Protein 8U00 (pdb70)

Foldseek 3Di:
DDPPDDDPQLQAADAKADDFFQWIWQFTSWFTWIWGDDPQAIEIEFQAQAQVSLVSSLVNCVVVPDDLLRHAEYEYQDCHRGGNRNVVNSCVVHVHAYEFDVVHRYHDDAQDWDDGHVWTKGWHQQDACHRGGTKMKGWGAGPNRIFIEIEHRQLDCVPPDDPPPPPCVCRVVSNVVSLVVQVVDQGQFYDYGTCVLQVVVVLVVVVVVPDRSSRTDRCSSVVSSVVSVVVVVVVNVVSVVD/DDPPDDDPQLQAADAKADDFFQWIWQATSWFTWIWGDAPQAIEIEFQAQAQVSLVSSLVNCVVVPDDLLRHAEYEYQDCHRGGNRNVVNSCVVHVHAYEFDVVHRHHDDAQDWDDGHVWTKGWHQQDACHNGGIKMKGWHAGPNRIFIEIEGEQLDCVPPDDPPDPPPPCRVVSNVVSLVVQLPDQGQFYDYGTCVLQVVVVLVVVVVVPDSRSRTDRCSSVVSSVVSVVVVVVVNVVSVVD

Radius of gyration: 26.44 Å; Cα contacts (8 Å, |Δi|>4): 1083; chains: 2; bounding box: 45×45×92 Å

B-factor: mean 53.5, std 12.74, range [30.59, 124.19]

Sequence (484 aa):
SNNADDMPANWTKPTKPYRVVGNIYYVGTEGISSWLITSSEGHVVLDGGPNAETTGKLLVEHNITALGFQLADVKILINTHAHYDHAGGLAQLKADTGAKLWISRKSDRSFGDQTKLKLGEIAMVAHLTPGHTIGCTSWTTAVVEKGRPLTVTTFPCCSLSVAGNVLVGNKTHRTIVADYRASFAKLRAIPTDVMLPAHEEQGNNLLAKRQKQLRGDPNAFVDPTELARFVDASEAAFNKELARQQAASNNADDMPANWTKPTKPYRVVGNIYYVGTEGISSWLITSSEGHVVLDGGPNAETTGKLLVEHNITTALGFQLADVKILINTHAHYDHAGGLAQLKADTGAKLWISRKSDRSFGDQTKLKLGEIAMVAHLTPGHTIGCTSWTTAVVEKGRPLTVTTFPCCSLSVAGNVLVGNKTHRTIVADYRASFAKLRAIPTDVMLPAHEEQGNNLLAKRQKQLRGDPNAFVDPTELARFVDASEAAFNKELARQQAA

Solvent-accessible surface area: 21512 Å² total; per-residue (Å²): 166,115,82,86,120,81,69,89,45,36,48,107,86,33,148,10,14,99,7,5,15,43,0,32,6,0,2,3,42,0,1,0,1,3,0,2,14,16,94,79,4,11,0,0,0,0,0,3,5,51,51,128,1,0,85,45,2,6,111,21,0,61,77,46,63,49,115,37,74,54,0,95,16,0,0,8,3,7,68,82,81,17,0,22,26,0,6,77,43,0,61,82,60,18,54,4,115,14,20,45,11,231,228,62,72,118,57,18,36,69,103,26,107,0,77,27,4,71,4,35,0,29,0,23,41,3,33,1,22,26,125,22,1,3,0,0,16,19,40,10,73,14,128,40,64,28,7,12,1,1,0,0,2,7,12,29,34,72,81,23,76,7,74,69,28,163,121,22,180,77,5,44,64,32,2,90,55,1,2,56,65,0,101,80,28,92,7,32,0,0,1,0,1,20,24,109,50,0,93,4,65,46,25,36,88,93,43,111,174,58,58,78,63,16,6,41,41,85,79,13,4,48,123,18,0,75,62,14,38,63,55,0,64,164,37,19,58,139,30,114,95,108,165,116,80,89,123,80,70,90,42,36,48,117,88,33,145,10,13,100,4,4,18,31,0,33,5,0,2,3,41,0,1,0,0,3,0,2,12,9,87,74,5,10,0,0,0,1,0,2,5,50,52,125,0,0,79,47,2,2,109,21,0,69,78,48,62,45,114,40,76,54,1,92,15,0,0,8,4,7,66,84,86,16,0,22,26,0,6,77,48,0,56,83,55,20,57,4,112,12,30,44,10,240,213,46,69,113,61,11,38,70,102,24,141,0,86,29,6,57,4,32,1,40,0,21,40,2,33,0,21,25,125,23,1,3,0,0,16,18,37,12,68,14,130,38,101,28,2,13,1,1,0,0,2,7,12,28,33,73,80,24,76,8,74,67,30,199,126,25,186,69,4,42,65,34,2,89,56,1,1,56,64,0,101,81,29,92,8,29,0,1,1,0,1,21,21,110,49,1,95,3,64,48,24,37,82,101,43,114,170,58,60,83,45,15,4,24,42,80,82,14,4,49,126,20,0,74,61,14,38,63,55,0,64,161,35,18,58,138,32,114,92,111

Structure (mmCIF, N/CA/C/O backbone):
data_8U00
#
_entry.id   8U00
#
_cell.length_a   85.341
_cell.length_b   85.341
_cell.length_c   78.844
_cell.angle_alpha   90.000
_cell.angle_beta   90.000
_cell.angle_gamma   90.000
#
_symmetry.space_group_name_H-M   'P 42'
#
loop_
_entity.id
_entity.type
_entity.pdbx_description
1 polymer 'Metallo-beta-lactamase superfamily protein'
2 non-polymer 1,2-ETHANEDIOL
3 non-polymer 'ZINC ION'
4 non-polymer 'MAGNESIUM ION'
5 non-polymer 'CHLORIDE ION'
6 non-polymer GLYCEROL
7 non-polymer 'NICKEL (II) ION'
8 water water
#
loop_
_atom_site.group_PDB
_atom_site.id
_atom_site.type_symbol
_atom_site.label_atom_id
_atom_site.label_alt_id
_atom_site.label_comp_id
_atom_site.label_asym_id
_atom_site.label_entity_id
_atom_site.label_seq_id
_atom_site.pdbx_PDB_ins_code
_atom_site.Cartn_x
_atom_site.Cartn_y
_atom_site.Cartn_z
_atom_site.occupancy
_atom_site.B_iso_or_equiv
_atom_site.auth_seq_id
_atom_site.auth_comp_id
_atom_site.auth_asym_id
_atom_site.auth_atom_id
_atom_site.pdbx_PDB_model_num
ATOM 1 N N . SER A 1 1 ? 26.07566 -17.11079 -28.63426 1.000 48.17743 19 SER A N 1
ATOM 2 C CA . SER A 1 1 ? 26.36255 -17.56904 -27.26444 1.000 45.64605 19 SER A CA 1
ATOM 3 C C . SER A 1 1 ? 25.52812 -16.76894 -26.27523 1.000 48.78995 19 SER A C 1
ATOM 4 O O . SER A 1 1 ? 24.72575 -15.93187 -26.66619 1.000 43.99330 19 SER A O 1
ATOM 7 N N A ASN A 1 2 ? 25.72008 -17.01801 -24.98439 0.551 46.85662 20 ASN A N 1
ATOM 8 N N B ASN A 1 2 ? 25.70564 -17.02491 -24.97899 0.449 46.84161 20 ASN A N 1
ATOM 9 C CA A ASN A 1 2 ? 24.81901 -16.43471 -24.00147 0.551 48.31260 20 ASN A CA 1
ATOM 10 C CA B ASN A 1 2 ? 24.83175 -16.43801 -23.96239 0.449 48.38097 20 ASN A CA 1
ATOM 11 C C A ASN A 1 2 ? 24.74568 -14.91945 -24.15005 0.551 47.64023 20 ASN A C 1
ATOM 12 C C B ASN A 1 2 ? 24.74687 -14.91950 -24.10184 0.449 47.67533 20 ASN A C 1
ATOM 13 O O A ASN A 1 2 ? 25.76899 -14.23476 -24.21377 0.551 48.08085 20 ASN A O 1
ATOM 14 O O B ASN A 1 2 ? 25.76756 -14.22764 -24.11221 0.449 48.09413 20 ASN A O 1
ATOM 23 N N . ALA A 1 3 ? 23.51857 -14.40271 -24.23050 1.000 44.27788 21 ALA A N 1
ATOM 24 C CA . ALA A 1 3 ? 23.31331 -12.97268 -24.44180 1.000 47.50455 21 ALA A CA 1
ATOM 25 C C . ALA A 1 3 ? 23.36384 -12.17362 -23.14484 1.000 53.65292 21 ALA A C 1
ATOM 26 O O . ALA A 1 3 ? 23.46869 -10.94212 -23.19440 1.000 57.60597 21 ALA A O 1
ATOM 28 N N . ASP A 1 4 ? 23.25740 -12.84855 -22.00584 1.000 46.04457 22 ASP A N 1
ATOM 29 C CA . ASP A 1 4 ? 23.29372 -12.21118 -20.67987 1.000 61.66037 22 ASP A CA 1
ATOM 30 C C . ASP A 1 4 ? 22.39887 -10.96583 -20.59564 1.000 64.20150 22 ASP A C 1
ATOM 31 O O . ASP A 1 4 ? 22.78092 -9.93525 -20.03055 1.000 67.28320 22 ASP A O 1
ATOM 36 N N . ASP A 1 5 ? 21.19240 -11.05832 -21.16746 1.000 56.96497 23 ASP A N 1
ATOM 37 C CA . ASP A 1 5 ? 20.12002 -10.15880 -20.76410 1.000 49.49541 23 ASP A CA 1
ATOM 38 C C . ASP A 1 5 ? 19.83127 -10.37348 -19.27957 1.000 47.27448 23 ASP A C 1
ATOM 39 O O . ASP A 1 5 ? 19.93157 -11.49089 -18.76213 1.000 42.89312 23 ASP A O 1
ATOM 44 N N . MET A 1 6 ? 19.43236 -9.30499 -18.60102 1.000 44.89907 24 MET A N 1
ATOM 45 C CA . MET A 1 6 ? 19.14324 -9.39564 -17.16774 1.000 44.72060 24 MET A CA 1
ATOM 46 C C . MET A 1 6 ? 17.64647 -9.39433 -16.93020 1.000 41.64114 24 MET A C 1
ATOM 47 O O . MET A 1 6 ? 16.96185 -8.48310 -17.41276 1.000 44.70307 24 MET A O 1
ATOM 52 N N . PRO A 1 7 ? 17.10133 -10.35995 -16.18737 1.000 41.63175 25 PRO A N 1
ATOM 53 C CA . PRO A 1 7 ? 15.70100 -10.25009 -15.76581 1.000 42.11859 25 PRO A CA 1
ATOM 54 C C . PRO A 1 7 ? 15.46352 -8.91409 -15.06691 1.000 44.07553 25 PRO A C 1
ATOM 55 O O . PRO A 1 7 ? 16.34073 -8.38486 -14.37863 1.000 40.62010 25 PRO A O 1
ATOM 59 N N . ALA A 1 8 ? 14.27264 -8.35573 -15.27241 1.000 44.77442 26 ALA A N 1
ATOM 60 C CA . ALA A 1 8 ? 14.02356 -6.98272 -14.85449 1.000 48.59572 26 ALA A CA 1
ATOM 61 C C . ALA A 1 8 ? 14.19983 -6.82033 -13.35045 1.000 47.63499 26 ALA A C 1
ATOM 62 O O . ALA A 1 8 ? 14.73964 -5.80690 -12.88816 1.000 47.21475 26 ALA A O 1
ATOM 64 N N . ASN A 1 9 ? 13.78138 -7.81860 -12.56840 1.000 44.95238 27 ASN A N 1
ATOM 65 C CA . ASN A 1 9 ? 13.79618 -7.63404 -11.11642 1.000 45.46505 27 ASN A CA 1
ATOM 66 C C . ASN A 1 9 ? 15.19454 -7.69868 -10.50515 1.000 41.00836 27 ASN A C 1
ATOM 67 O O . ASN A 1 9 ? 15.33558 -7.36796 -9.32818 1.000 40.85117 27 ASN A O 1
ATOM 72 N N . TRP A 1 10 ? 16.22409 -8.09071 -11.26719 1.000 42.35102 28 TRP A N 1
ATOM 73 C CA . TRP A 1 10 ? 17.58761 -8.08468 -10.73860 1.000 40.80408 28 TRP A CA 1
ATOM 74 C C . TRP A 1 10 ? 18.05777 -6.68384 -10.37779 1.000 39.83901 28 TRP A C 1
ATOM 75 O O . TRP A 1 10 ? 18.94930 -6.53104 -9.54027 1.000 41.28795 28 TRP A O 1
ATOM 86 N N . THR A 1 11 ? 17.53745 -5.65447 -11.05005 1.000 42.46022 29 THR A N 1
ATOM 87 C CA . THR A 1 11 ? 17.93932 -4.28563 -10.75952 1.000 43.89770 29 THR A CA 1
ATOM 88 C C . THR A 1 11 ? 16.79220 -3.44478 -10.21528 1.000 46.31085 29 THR A C 1
ATOM 89 O O . THR A 1 11 ? 16.93707 -2.22562 -10.11150 1.000 50.51856 29 THR A O 1
ATOM 93 N N . LYS A 1 12 ? 15.65484 -4.05768 -9.88217 1.000 43.65979 30 LYS A N 1
ATOM 94 C CA . LYS A 1 12 ? 14.51322 -3.31671 -9.36094 1.000 45.30117 30 LYS A CA 1
ATOM 95 C C . LYS A 1 12 ? 14.68951 -3.10377 -7.86154 1.000 46.34589 30 LYS A C 1
ATOM 96 O O . LYS A 1 12 ? 14.94951 -4.07138 -7.13731 1.000 44.73842 30 LYS A O 1
ATOM 102 N N . PRO A 1 13 ? 14.58179 -1.86330 -7.36836 1.000 44.54172 31 PRO A N 1
ATOM 103 C CA . PRO A 1 13 ? 14.74285 -1.62173 -5.93171 1.000 48.56079 31 PRO A CA 1
ATOM 104 C C . PRO A 1 13 ? 13.63844 -2.27859 -5.11112 1.000 46.60443 31 PRO A C 1
ATOM 105 O O . PRO A 1 13 ? 12.49228 -2.41077 -5.55149 1.000 46.90569 31 PRO A O 1
ATOM 109 N N . THR A 1 14 ? 14.00191 -2.70230 -3.90454 1.000 44.01556 32 THR A N 1
ATOM 110 C CA . THR A 1 14 ? 13.02535 -3.16812 -2.93377 1.000 43.77135 32 THR A CA 1
ATOM 111 C C . THR A 1 14 ? 13.42588 -2.63931 -1.56088 1.000 44.89095 32 THR A C 1
ATOM 112 O O . THR A 1 14 ? 14.59791 -2.35078 -1.30889 1.000 43.94280 32 THR A O 1
ATOM 116 N N . LYS A 1 15 ? 12.44976 -2.50999 -0.67660 1.000 45.03104 33 LYS A N 1
ATOM 117 C CA . LYS A 1 15 ? 12.71890 -1.90919 0.62826 1.000 44.84784 33 LYS A CA 1
ATOM 118 C C . LYS A 1 15 ? 13.56846 -2.85722 1.47513 1.000 46.95697 33 LYS A C 1
ATOM 119 O O . LYS A 1 15 ? 13.27619 -4.05778 1.53342 1.000 44.67871 33 LYS A O 1
ATOM 125 N N . PRO A 1 16 ? 14.61870 -2.37235 2.13376 1.000 46.03345 34 PRO A N 1
ATOM 126 C CA . PRO A 1 16 ? 15.41926 -3.24568 2.99923 1.000 46.01916 34 PRO A CA 1
ATOM 127 C C . PRO A 1 16 ? 14.71095 -3.53280 4.32065 1.000 45.20026 34 PRO A C 1
ATOM 128 O O . PRO A 1 16 ? 13.79944 -2.81313 4.74017 1.000 45.11041 34 PRO A O 1
ATOM 132 N N . TYR A 1 17 ? 15.13874 -4.61307 4.98190 1.000 45.28424 35 TYR A N 1
ATOM 133 C CA . TYR A 1 17 ? 14.48009 -5.00469 6.23488 1.000 46.73218 35 TYR A CA 1
ATOM 134 C C . TYR A 1 17 ? 15.36452 -5.94268 7.04818 1.000 46.25032 35 TYR A C 1
ATOM 135 O O . TYR A 1 17 ? 16.24343 -6.62104 6.51213 1.000 46.52341 35 TYR A O 1
ATOM 144 N N . ARG A 1 18 ? 15.08801 -6.00717 8.35899 1.000 46.08695 36 ARG A N 1
ATOM 145 C CA . ARG A 1 18 ? 15.75700 -6.98549 9.20670 1.000 44.34296 36 ARG A CA 1
ATOM 146 C C . ARG A 1 18 ? 15.14450 -8.36567 9.00096 1.000 49.71736 36 ARG A C 1
ATOM 147 O O . ARG A 1 18 ? 13.92063 -8.52590 9.06039 1.000 50.87859 36 ARG A O 1
ATOM 155 N N . VAL A 1 19 ? 15.99893 -9.36537 8.76662 1.000 47.80843 37 VAL A N 1
ATOM 156 C CA . VAL A 1 19 ? 15.55607 -10.74278 8.55807 1.000 47.73707 37 VAL A CA 1
ATOM 157 C C . VAL A 1 19 ? 15.43436 -11.44950 9.90469 1.000 52.55994 37 VAL A C 1
ATOM 158 O O . VAL A 1 19 ? 14.32808 -11.64849 10.41759 1.000 54.04878 37 VAL A O 1
ATOM 162 N N . VAL A 1 20 ? 16.57359 -11.82193 10.48536 1.000 50.12725 38 VAL A N 1
ATOM 163 C CA . VAL A 1 20 ? 16.63075 -12.48917 11.77973 1.000 57.10653 38 VAL A CA 1
ATOM 164 C C . VAL A 1 20 ? 17.92186 -12.04684 12.45098 1.000 52.65145 38 VAL A C 1
ATOM 165 O O . VAL A 1 20 ? 18.91437 -11.74886 11.77940 1.000 51.99186 38 VAL A O 1
ATOM 169 N N . GLY A 1 21 ? 17.89707 -11.96566 13.78016 1.000 59.37384 39 GLY A N 1
ATOM 170 C CA . GLY A 1 21 ? 19.08832 -11.55185 14.50764 1.000 55.77724 39 GLY A CA 1
ATOM 171 C C . GLY A 1 21 ? 19.64856 -10.23198 14.00732 1.000 54.75393 39 GLY A C 1
ATOM 172 O O . GLY A 1 21 ? 18.93404 -9.22982 13.88109 1.000 55.84892 39 GLY A O 1
ATOM 173 N N . ASN A 1 22 ? 20.94680 -10.22266 13.70179 1.000 51.07755 40 ASN A N 1
ATOM 174 C CA . ASN A 1 22 ? 21.62102 -9.04208 13.17174 1.000 48.41590 40 ASN A CA 1
ATOM 175 C C . ASN A 1 22 ? 21.82408 -9.12002 11.65616 1.000 49.48360 40 ASN A C 1
ATOM 176 O O . ASN A 1 22 ? 22.77746 -8.53899 11.13042 1.000 50.08649 40 ASN A O 1
ATOM 181 N N . ILE A 1 23 ? 20.94183 -9.81273 10.94515 1.000 47.38854 41 ILE A N 1
ATOM 182 C CA . ILE A 1 23 ? 21.05208 -9.99766 9.48944 1.000 43.18408 41 ILE A CA 1
ATOM 183 C C . ILE A 1 23 ? 19.93539 -9.22033 8.81062 1.000 43.78851 41 ILE A C 1
ATOM 184 O O . ILE A 1 23 ? 18.75752 -9.37594 9.16108 1.000 47.81713 41 ILE A O 1
ATOM 189 N N . TYR A 1 24 ? 20.30541 -8.38555 7.83748 1.000 42.75455 42 TYR A N 1
ATOM 190 C CA . TYR A 1 24 ? 19.38182 -7.50341 7.14422 1.000 41.00751 42 TYR A CA 1
ATOM 191 C C . TYR A 1 24 ? 19.47916 -7.74657 5.64997 1.000 41.57700 42 TYR A C 1
ATOM 192 O O . TYR A 1 24 ? 20.57337 -7.96157 5.12291 1.000 40.96010 42 TYR A O 1
ATOM 201 N N . TYR A 1 25 ? 18.33664 -7.67598 4.97665 1.000 39.62664 43 TYR A N 1
ATOM 202 C CA . TYR A 1 25 ? 18.28950 -7.78316 3.52583 1.000 39.06071 43 TYR A CA 1
ATOM 203 C C . TYR A 1 25 ? 18.42151 -6.39192 2.91511 1.000 41.94024 43 TYR A C 1
ATOM 204 O O . TYR A 1 25 ? 17.63742 -5.49270 3.23361 1.000 40.61549 43 TYR A O 1
ATOM 213 N N . VAL A 1 26 ? 19.39950 -6.22341 2.02370 1.000 38.50004 44 VAL A N 1
ATOM 214 C CA . VAL A 1 26 ? 19.68983 -4.91277 1.45483 1.000 38.02917 44 VAL A CA 1
ATOM 215 C C . VAL A 1 26 ? 19.89378 -5.02163 -0.05227 1.000 34.91044 44 VAL A C 1
ATOM 216 O O . VAL A 1 26 ? 20.48944 -4.13038 -0.67105 1.000 39.81554 44 VAL A O 1
ATOM 220 N N . GLY A 1 27 ? 19.39480 -6.09560 -0.65689 1.000 36.52631 45 GLY A N 1
ATOM 221 C CA . GLY A 1 27 ? 19.53791 -6.31217 -2.08939 1.000 36.47563 45 GLY A CA 1
ATOM 222 C C . GLY A 1 27 ? 18.38523 -5.74153 -2.89603 1.000 36.17663 45 GLY A C 1
ATOM 223 O O . GLY A 1 27 ? 17.62530 -4.88304 -2.43829 1.000 38.71708 45 GLY A O 1
ATOM 224 N N . THR A 1 28 ? 18.26692 -6.22261 -4.13207 1.000 37.55452 46 THR A N 1
ATOM 225 C CA . THR A 1 28 ? 17.20285 -5.79620 -5.02932 1.000 40.34011 46 THR A CA 1
ATOM 226 C C . THR A 1 28 ? 16.01785 -6.75442 -4.91031 1.000 39.33047 46 THR A C 1
ATOM 227 O O . THR A 1 28 ? 16.03852 -7.69918 -4.11664 1.000 41.16716 46 THR A O 1
ATOM 231 N N . GLU A 1 29 ? 14.96244 -6.51208 -5.69826 1.000 41.21686 47 GLU A N 1
ATOM 232 C CA . GLU A 1 29 ? 13.84808 -7.45836 -5.72521 1.000 43.21341 47 GLU A CA 1
ATOM 233 C C . GLU A 1 29 ? 14.33863 -8.86555 -6.02298 1.000 41.35921 47 GLU A C 1
ATOM 234 O O . GLU A 1 29 ? 13.90180 -9.83176 -5.38819 1.000 42.84857 47 GLU A O 1
ATOM 240 N N . GLY A 1 30 ? 15.26069 -9.00232 -6.98341 1.000 43.11504 48 GLY A N 1
ATOM 241 C CA . GLY A 1 30 ? 15.67959 -10.32121 -7.40887 1.000 38.59101 48 GLY A CA 1
ATOM 242 C C . GLY A 1 30 ? 17.04214 -10.83468 -6.97889 1.000 35.98501 48 GLY A C 1
ATOM 243 O O . GLY A 1 30 ? 17.23655 -12.04735 -6.97593 1.000 38.61571 48 GLY A O 1
ATOM 244 N N . ILE A 1 31 ? 18.00206 -9.96669 -6.66279 1.000 36.56517 49 ILE A N 1
ATOM 245 C CA . ILE A 1 31 ? 19.36489 -10.38297 -6.33897 1.000 32.60306 49 ILE A CA 1
ATOM 246 C C . ILE A 1 31 ? 19.64896 -10.02369 -4.87911 1.000 31.83108 49 ILE A C 1
ATOM 247 O O . ILE A 1 31 ? 19.52139 -8.86229 -4.48714 1.000 35.56856 49 ILE A O 1
ATOM 252 N N . SER A 1 32 ? 20.08982 -11.00252 -4.10123 1.000 30.59281 50 SER A N 1
ATOM 253 C CA . SER A 1 32 ? 20.24309 -10.76681 -2.67317 1.000 34.29533 50 SER A CA 1
ATOM 254 C C . SER A 1 32 ? 21.51876 -9.98675 -2.36762 1.000 37.14649 50 SER A C 1
ATOM 255 O O . SER A 1 32 ? 22.53909 -10.09869 -3.05497 1.000 31.35705 50 SER A O 1
ATOM 258 N N . SER A 1 33 ? 21.44705 -9.18317 -1.31215 1.000 33.95926 51 SER A N 1
ATOM 259 C CA . SER A 1 33 ? 22.63401 -8.68104 -0.65052 1.000 34.63268 51 SER A CA 1
ATOM 260 C C . SER A 1 33 ? 22.29252 -8.63953 0.82924 1.000 35.54689 51 SER A C 1
ATOM 261 O O . SER A 1 33 ? 21.14320 -8.38536 1.18253 1.000 35.16412 51 SER A O 1
ATOM 264 N N . TRP A 1 34 ? 23.25779 -8.94418 1.68142 1.000 39.22851 52 TRP A N 1
ATOM 265 C CA . TRP A 1 34 ? 22.98742 -9.09715 3.10846 1.000 37.51167 52 TRP A CA 1
ATOM 266 C C . TRP A 1 34 ? 23.92184 -8.21580 3.90229 1.000 42.95956 52 TRP A C 1
ATOM 267 O O . TRP A 1 34 ? 25.12227 -8.17166 3.62797 1.000 44.35426 52 TRP A O 1
ATOM 278 N N . LEU A 1 35 ? 23.37204 -7.54386 4.91342 1.000 42.86234 53 LEU A N 1
ATOM 279 C CA . LEU A 1 35 ? 24.15581 -6.76890 5.85361 1.000 44.16293 53 LEU A CA 1
ATOM 280 C C . LEU A 1 35 ? 24.11641 -7.49290 7.19158 1.000 45.13050 53 LEU A C 1
ATOM 281 O O . LEU A 1 35 ? 23.03184 -7.81212 7.69433 1.000 45.40150 53 LEU A O 1
ATOM 286 N N . ILE A 1 36 ? 25.29158 -7.78496 7.73981 1.000 44.73889 54 ILE A N 1
ATOM 287 C CA . ILE A 1 36 ? 25.42930 -8.44409 9.04021 1.000 48.79989 54 ILE A CA 1
ATOM 288 C C . ILE A 1 36 ? 26.17879 -7.48174 9.94935 1.000 48.85225 54 ILE A C 1
ATOM 289 O O . ILE A 1 36 ? 27.32204 -7.12056 9.65435 1.000 52.40136 54 ILE A O 1
ATOM 294 N N . THR A 1 37 ? 25.54500 -7.06912 11.04978 1.000 52.39810 55 THR A N 1
ATOM 295 C CA . THR A 1 37 ? 26.00999 -5.93449 11.83741 1.000 53.00434 55 THR A CA 1
ATOM 296 C C . THR A 1 37 ? 26.61727 -6.36654 13.16669 1.000 54.81005 55 THR A C 1
ATOM 297 O O . THR A 1 37 ? 26.28270 -7.42495 13.70686 1.000 58.62572 55 THR A O 1
ATOM 301 N N . SER A 1 38 ? 27.52249 -5.53045 13.67854 1.000 57.55751 56 SER A N 1
ATOM 302 C CA . SER A 1 38 ? 28.09198 -5.66693 15.01847 1.000 55.94641 56 SER A CA 1
ATOM 303 C C . SER A 1 38 ? 28.53814 -4.29466 15.48751 1.000 63.11074 56 SER A C 1
ATOM 304 O O . SER A 1 38 ? 28.68280 -3.36597 14.68483 1.000 56.68878 56 SER A O 1
ATOM 307 N N . SER A 1 39 ? 28.77238 -4.18054 16.80861 1.000 58.37648 57 SER A N 1
ATOM 308 C CA . SER A 1 39 ? 29.27049 -2.94550 17.39395 1.000 60.45721 57 SER A CA 1
ATOM 309 C C . SER A 1 39 ? 30.67793 -2.59392 16.93151 1.000 64.05403 57 SER A C 1
ATOM 310 O O . SER A 1 39 ? 31.13916 -1.48592 17.21348 1.000 68.24171 57 SER A O 1
ATOM 313 N N . GLU A 1 40 ? 31.36814 -3.49110 16.23074 1.000 62.08488 58 GLU A N 1
ATOM 314 C CA . GLU A 1 40 ? 32.69885 -3.21081 15.70332 1.000 64.03576 58 GLU A CA 1
ATOM 315 C C . GLU A 1 40 ? 32.72536 -3.08756 14.18536 1.000 64.36135 58 GLU A C 1
ATOM 316 O O . GLU A 1 40 ? 33.80459 -2.96530 13.59470 1.000 66.82701 58 GLU A O 1
ATOM 322 N N . GLY A 1 41 ? 31.56957 -3.09784 13.53892 1.000 60.29218 59 GLY A N 1
ATOM 323 C CA . GLY A 1 41 ? 31.50389 -3.01256 12.09630 1.000 58.36549 59 GLY A CA 1
ATOM 324 C C . GLY A 1 41 ? 30.66815 -4.12934 11.50992 1.000 56.72898 59 GLY A C 1
ATOM 325 O O . GLY A 1 41 ? 30.25261 -5.06718 12.19038 1.000 52.98913 59 GLY A O 1
ATOM 326 N N . HIS A 1 42 ? 30.43526 -4.00975 10.20477 1.000 52.23631 60 HIS A N 1
ATOM 327 C CA . HIS A 1 42 ? 29.46938 -4.85095 9.52283 1.000 52.02586 60 HIS A CA 1
ATOM 328 C C . HIS A 1 42 ? 30.12770 -5.60475 8.36798 1.000 52.08515 60 HIS A C 1
ATOM 329 O O . HIS A 1 42 ? 31.15974 -5.19085 7.83331 1.000 48.90689 60 HIS A O 1
ATOM 336 N N . VAL A 1 43 ? 29.51697 -6.73083 8.00344 1.000 48.57369 61 VAL A N 1
ATOM 337 C CA . VAL A 1 43 ? 29.87183 -7.49806 6.81001 1.000 42.65138 61 VAL A CA 1
ATOM 338 C C . VAL A 1 43 ? 28.76305 -7.29864 5.78967 1.000 43.61229 61 VAL A C 1
ATOM 339 O O . VAL A 1 43 ? 27.58062 -7.25848 6.14494 1.000 42.82946 61 VAL A O 1
ATOM 343 N N . VAL A 1 44 ? 29.13673 -7.17140 4.52198 1.000 43.53866 62 VAL A N 1
ATOM 344 C CA . VAL A 1 44 ? 28.17445 -7.18942 3.43018 1.000 41.48662 62 VAL A CA 1
ATOM 345 C C . VAL A 1 44 ? 28.52371 -8.35928 2.52581 1.000 43.22030 62 VAL A C 1
ATOM 346 O O . VAL A 1 44 ? 29.69051 -8.53502 2.15299 1.000 40.83652 62 VAL A O 1
ATOM 350 N N . LEU A 1 45 ? 27.51857 -9.17267 2.20862 1.000 37.51965 63 LEU A N 1
ATOM 351 C CA . LEU A 1 45 ? 27.66814 -10.34577 1.36152 1.000 42.02473 63 LEU A CA 1
ATOM 352 C C . LEU A 1 45 ? 26.95263 -10.05948 0.04889 1.000 38.71661 63 LEU A C 1
ATOM 353 O O . LEU A 1 45 ? 25.73949 -9.82249 0.05144 1.000 39.64646 63 LEU A O 1
ATOM 358 N N . ASP A 1 46 ? 27.71427 -10.04471 -1.05668 1.000 41.09536 64 ASP A N 1
ATOM 359 C CA . ASP A 1 46 ? 27.21798 -9.81161 -2.41932 1.000 39.78296 64 ASP A CA 1
ATOM 360 C C . ASP A 1 46 ? 26.80540 -8.36603 -2.70067 1.000 39.32664 64 ASP A C 1
ATOM 361 O O . ASP A 1 46 ? 26.47243 -7.61028 -1.78907 1.000 38.95595 64 ASP A O 1
ATOM 366 N N . GLY A 1 47 ? 26.83601 -7.95533 -3.97338 1.000 34.66450 65 GLY A N 1
ATOM 367 C CA . GLY A 1 47 ? 26.59540 -6.55226 -4.29268 1.000 35.54035 65 GLY A CA 1
ATOM 368 C C . GLY A 1 47 ? 25.72026 -6.29631 -5.50886 1.000 43.19644 65 GLY A C 1
ATOM 369 O O . GLY A 1 47 ? 25.59396 -5.15197 -5.96421 1.000 42.69325 65 GLY A O 1
ATOM 370 N N . GLY A 1 48 ? 25.09486 -7.33983 -6.03947 1.000 39.05571 66 GLY A N 1
ATOM 371 C CA . GLY A 1 48 ? 24.16447 -7.16930 -7.13267 1.000 39.55782 66 GLY A CA 1
ATOM 372 C C . GLY A 1 48 ? 24.91303 -7.05886 -8.43589 1.000 38.74005 66 GLY A C 1
ATOM 373 O O . GLY A 1 48 ? 26.13970 -7.14539 -8.47042 1.000 36.87508 66 GLY A O 1
ATOM 374 N N . PRO A 1 49 ? 24.18579 -6.86378 -9.53723 1.000 36.44214 67 PRO A N 1
ATOM 375 C CA . PRO A 1 49 ? 24.78359 -7.08874 -10.86511 1.000 40.51401 67 PRO A CA 1
ATOM 376 C C . PRO A 1 49 ? 25.68015 -5.97542 -11.40762 1.000 42.02813 67 PRO A C 1
ATOM 377 O O . PRO A 1 49 ? 26.42487 -6.24922 -12.35327 1.000 37.01891 67 PRO A O 1
ATOM 381 N N . ASN A 1 50 ? 25.68210 -4.75932 -10.86388 1.000 39.12392 68 ASN A N 1
ATOM 382 C CA . ASN A 1 50 ? 26.53209 -3.71988 -11.44361 1.000 39.43449 68 ASN A CA 1
ATOM 383 C C . ASN A 1 50 ? 26.79873 -2.62870 -10.40295 1.000 43.80233 68 ASN A C 1
ATOM 384 O O . ASN A 1 50 ? 26.35101 -2.70688 -9.25277 1.000 38.13146 68 ASN A O 1
ATOM 389 N N . ALA A 1 51 ? 27.55301 -1.60903 -10.82623 1.000 40.95485 69 ALA A N 1
ATOM 390 C CA . ALA A 1 51 ? 27.91914 -0.51482 -9.92889 1.000 46.87248 69 ALA A CA 1
ATOM 391 C C . ALA A 1 51 ? 26.68545 0.21114 -9.41246 1.000 45.40511 69 ALA A C 1
ATOM 392 O O . ALA A 1 51 ? 26.65417 0.66754 -8.25727 1.000 45.09804 69 ALA A O 1
ATOM 394 N N . GLU A 1 52 ? 25.66321 0.34083 -10.26304 1.000 43.46034 70 GLU A N 1
ATOM 395 C CA . GLU A 1 52 ? 24.44943 1.03838 -9.86497 1.000 43.57530 70 GLU A CA 1
ATOM 396 C C . GLU A 1 52 ? 23.74286 0.30835 -8.73607 1.000 44.43689 70 GLU A C 1
ATOM 397 O O . GLU A 1 52 ? 23.26857 0.94338 -7.78750 1.000 44.42675 70 GLU A O 1
ATOM 403 N N A THR A 1 53 ? 23.66133 -1.02663 -8.79938 0.727 42.47869 71 THR A N 1
ATOM 404 N N B THR A 1 53 ? 23.66681 -1.02136 -8.82064 0.273 42.50252 71 THR A N 1
ATOM 405 C CA A THR A 1 53 ? 23.03519 -1.73869 -7.68670 0.727 43.49465 71 THR A CA 1
ATOM 406 C CA B THR A 1 53 ? 23.07346 -1.80123 -7.74197 0.273 43.42456 71 THR A CA 1
ATOM 407 C C A THR A 1 53 ? 23.94116 -1.77102 -6.45896 0.727 43.90088 71 THR A C 1
ATOM 408 C C B THR A 1 53 ? 23.93735 -1.76382 -6.48472 0.273 43.88326 71 THR A C 1
ATOM 409 O O A THR A 1 53 ? 23.44537 -1.86483 -5.32938 0.727 43.25716 71 THR A O 1
ATOM 410 O O B THR A 1 53 ? 23.40789 -1.78703 -5.36669 0.273 43.23421 71 THR A O 1
ATOM 417 N N . GLY A 1 54 ? 25.26042 -1.69813 -6.64522 1.000 40.93003 72 GLY A N 1
ATOM 418 C CA . GLY A 1 54 ? 26.12903 -1.52767 -5.49210 1.000 42.06092 72 GLY A CA 1
ATOM 419 C C . GLY A 1 54 ? 25.82735 -0.23955 -4.75100 1.000 44.59316 72 GLY A C 1
ATOM 420 O O . GLY A 1 54 ? 25.83456 -0.20394 -3.51311 1.000 46.83999 72 GLY A O 1
ATOM 421 N N . LYS A 1 55 ? 25.52767 0.82735 -5.49854 1.000 41.36372 73 LYS A N 1
ATOM 422 C CA . LYS A 1 55 ? 25.06584 2.07338 -4.89221 1.000 47.74702 73 LYS A CA 1
ATOM 423 C C . LYS A 1 55 ? 23.71783 1.89258 -4.20663 1.000 46.93863 73 LYS A C 1
ATOM 424 O O . LYS A 1 55 ? 23.46503 2.49126 -3.15048 1.000 45.35239 73 LYS A O 1
ATOM 430 N N A LEU A 1 56 ? 22.82446 1.09462 -4.80741 0.556 43.96897 74 LEU A N 1
ATOM 431 N N B LEU A 1 56 ? 22.83802 1.08221 -4.79406 0.444 43.98417 74 LEU A N 1
ATOM 432 C CA A LEU A 1 56 ? 21.54203 0.80196 -4.16972 0.556 45.07120 74 LEU A CA 1
ATOM 433 C CA B LEU A 1 56 ? 21.55036 0.80948 -4.16719 0.444 45.04836 74 LEU A CA 1
ATOM 434 C C A LEU A 1 56 ? 21.73970 0.07444 -2.84485 0.556 44.15165 74 LEU A C 1
ATOM 435 C C B LEU A 1 56 ? 21.72203 0.05401 -2.85354 0.444 44.16446 74 LEU A C 1
ATOM 436 O O A LEU A 1 56 ? 21.03785 0.35301 -1.86555 0.556 44.09921 74 LEU A O 1
ATOM 437 O O B LEU A 1 56 ? 20.99390 0.30618 -1.88642 0.444 44.09264 74 LEU A O 1
ATOM 446 N N . VAL A 1 57 ? 22.67117 -0.88181 -2.80410 1.000 41.73973 75 VAL A N 1
ATOM 447 C CA . VAL A 1 57 ? 22.98294 -1.56989 -1.55198 1.000 43.15374 75 VAL A CA 1
ATOM 448 C C . VAL A 1 57 ? 23.45728 -0.56934 -0.50697 1.000 46.76415 75 VAL A C 1
ATOM 449 O O . VAL A 1 57 ? 23.05746 -0.63148 0.66191 1.000 42.92834 75 VAL A O 1
ATOM 453 N N . GLU A 1 58 ? 24.32843 0.35817 -0.91031 1.000 43.31134 76 GLU A N 1
ATOM 454 C CA . GLU A 1 58 ? 24.81335 1.37163 0.01725 1.000 48.35308 76 GLU A CA 1
ATOM 455 C C . GLU A 1 58 ? 23.65758 2.12518 0.63937 1.000 47.52612 76 GLU A C 1
ATOM 456 O O . GLU A 1 58 ? 23.60884 2.32266 1.85992 1.000 50.21565 76 GLU A O 1
ATOM 462 N N . HIS A 1 59 ? 22.70219 2.53380 -0.19028 1.000 43.58524 77 HIS A N 1
ATOM 463 C CA . HIS A 1 59 ? 21.60154 3.34820 0.29231 1.000 49.12099 77 HIS A CA 1
ATOM 464 C C . HIS A 1 59 ? 20.60450 2.53119 1.09978 1.000 48.88184 77 HIS A C 1
ATOM 465 O O . HIS A 1 59 ? 19.92863 3.07685 1.98067 1.000 47.44028 77 HIS A O 1
ATOM 472 N N . ASN A 1 60 ? 20.49524 1.22896 0.82823 1.000 44.96365 78 ASN A N 1
ATOM 473 C CA . ASN A 1 60 ? 19.68391 0.39260 1.70473 1.000 49.03916 78 ASN A CA 1
ATOM 474 C C . ASN A 1 60 ? 20.33706 0.23950 3.07418 1.000 47.53417 78 ASN A C 1
ATOM 475 O O . ASN A 1 60 ? 19.64947 0.26785 4.10358 1.000 45.49266 78 ASN A O 1
ATOM 480 N N . ILE A 1 61 ? 21.66309 0.08620 3.10866 1.000 46.03286 79 ILE A N 1
ATOM 481 C CA . ILE A 1 61 ? 22.37255 0.02819 4.39004 1.000 47.61478 79 ILE A CA 1
ATOM 482 C C . ILE A 1 61 ? 22.10194 1.28015 5.21379 1.000 48.73800 79 ILE A C 1
ATOM 483 O O . ILE A 1 61 ? 21.77749 1.20422 6.41152 1.000 48.12173 79 ILE A O 1
ATOM 488 N N . THR A 1 62 ? 22.23584 2.45718 4.59956 1.000 45.87641 80 THR A N 1
ATOM 489 C CA . THR A 1 62 ? 22.05283 3.67723 5.37103 1.000 51.02808 80 THR A CA 1
ATOM 490 C C . THR A 1 62 ? 20.58228 3.99885 5.62449 1.000 51.45554 80 THR A C 1
ATOM 491 O O . THR A 1 62 ? 20.27527 4.65201 6.62669 1.000 49.30422 80 THR A O 1
ATOM 495 N N . ALA A 1 63 ? 19.66232 3.51831 4.77945 1.000 47.18365 81 ALA A N 1
ATOM 496 C CA . ALA A 1 63 ? 18.24027 3.67392 5.08645 1.000 49.91509 81 ALA A CA 1
ATOM 497 C C . ALA A 1 63 ? 17.82729 2.88472 6.33440 1.000 48.27426 81 ALA A C 1
ATOM 498 O O . ALA A 1 63 ? 16.83927 3.23617 6.98767 1.000 48.85708 81 ALA A O 1
ATOM 500 N N . LEU A 1 64 ? 18.54203 1.81239 6.65968 1.000 46.27368 82 LEU A N 1
ATOM 501 C CA . LEU A 1 64 ? 18.25552 1.03196 7.85473 1.000 50.23768 82 LEU A CA 1
ATOM 502 C C . LEU A 1 64 ? 18.81819 1.67294 9.11186 1.000 52.05367 82 LEU A C 1
ATOM 503 O O . LEU A 1 64 ? 18.61739 1.13428 10.21129 1.000 53.73668 82 LEU A O 1
ATOM 508 N N . GLY A 1 65 ? 19.48486 2.81825 8.98387 1.000 51.30400 83 GLY A N 1
ATOM 509 C CA . GLY A 1 65 ? 20.05410 3.51563 10.11850 1.000 53.73416 83 GLY A CA 1
ATOM 510 C C . GLY A 1 65 ? 21.52793 3.27204 10.37044 1.000 54.31476 83 GLY A C 1
ATOM 511 O O . GLY A 1 65 ? 22.05091 3.77583 11.37295 1.000 53.43010 83 GLY A O 1
ATOM 512 N N . PHE A 1 66 ? 22.21530 2.52771 9.49800 1.000 55.84139 84 PHE A N 1
ATOM 513 C CA . PHE A 1 66 ? 23.62573 2.21676 9.69037 1.000 55.14337 84 PHE A CA 1
ATOM 514 C C . PHE A 1 66 ? 24.50558 3.14427 8.86067 1.000 59.09699 84 PHE A C 1
ATOM 515 O O . PHE A 1 66 ? 24.04833 3.81522 7.93007 1.000 57.13268 84 PHE A O 1
ATOM 523 N N . GLN A 1 67 ? 25.78251 3.19000 9.23143 1.000 60.05956 85 GLN A N 1
ATOM 524 C CA . GLN A 1 67 ? 26.76158 4.05302 8.58534 1.000 56.08056 85 GLN A CA 1
ATOM 525 C C . GLN A 1 67 ? 27.55148 3.24385 7.56848 1.000 56.29315 85 GLN A C 1
ATOM 526 O O . GLN A 1 67 ? 28.03602 2.15211 7.88063 1.000 56.43785 85 GLN A O 1
ATOM 532 N N . LEU A 1 68 ? 27.68241 3.78269 6.35602 1.000 57.05101 86 LEU A N 1
ATOM 533 C CA . LEU A 1 68 ? 28.44994 3.08915 5.32397 1.000 55.17888 86 LEU A CA 1
ATOM 534 C C . LEU A 1 68 ? 29.90833 2.93938 5.73420 1.000 56.90656 86 LEU A C 1
ATOM 535 O O . LEU A 1 68 ? 30.54100 1.92316 5.42512 1.000 55.92115 86 LEU A O 1
ATOM 540 N N . ALA A 1 69 ? 30.44580 3.92246 6.46217 1.000 57.05036 87 ALA A N 1
ATOM 541 C CA . ALA A 1 69 ? 31.84134 3.86659 6.87991 1.000 58.10006 87 ALA A CA 1
ATOM 542 C C . ALA A 1 69 ? 32.11754 2.70776 7.83124 1.000 60.34941 87 ALA A C 1
ATOM 543 O O . ALA A 1 69 ? 33.27703 2.30270 7.97468 1.000 65.77466 87 ALA A O 1
ATOM 545 N N . ASP A 1 70 ? 31.08157 2.14770 8.46009 1.000 60.13324 88 ASP A N 1
ATOM 546 C CA . ASP A 1 70 ? 31.23138 1.01863 9.37148 1.000 58.23448 88 ASP A CA 1
ATOM 547 C C . ASP A 1 70 ? 31.25091 -0.33298 8.67071 1.000 57.46869 88 ASP A C 1
ATOM 548 O O . ASP A 1 70 ? 31.54125 -1.34518 9.31965 1.000 55.46341 88 ASP A O 1
ATOM 553 N N . VAL A 1 71 ? 30.93202 -0.39397 7.37658 1.000 53.13216 89 VAL A N 1
ATOM 554 C CA . VAL A 1 71 ? 31.11194 -1.63637 6.63639 1.000 53.92826 89 VAL A CA 1
ATOM 555 C C . VAL A 1 71 ? 32.60296 -1.91944 6.54536 1.000 52.69785 89 VAL A C 1
ATOM 556 O O . VAL A 1 71 ? 33.37886 -1.08101 6.07257 1.000 58.64293 89 VAL A O 1
ATOM 560 N N . LYS A 1 72 ? 33.01191 -3.09265 7.00762 1.000 51.29009 90 LYS A N 1
ATOM 561 C CA . LYS A 1 72 ? 34.42765 -3.41209 7.11298 1.000 55.26632 90 LYS A CA 1
ATOM 562 C C . LYS A 1 72 ? 34.86669 -4.57920 6.24647 1.000 52.56901 90 LYS A C 1
ATOM 563 O O . LYS A 1 72 ? 36.04437 -4.63766 5.87880 1.000 54.57956 90 LYS A O 1
ATOM 569 N N . ILE A 1 73 ? 33.97201 -5.51518 5.92700 1.000 52.20687 91 ILE A N 1
ATOM 570 C CA . ILE A 1 73 ? 34.32131 -6.71407 5.17488 1.000 50.84852 91 ILE A CA 1
ATOM 571 C C . ILE A 1 73 ? 33.28316 -6.93827 4.08024 1.000 48.60585 91 ILE A C 1
ATOM 572 O O . ILE A 1 73 ? 32.07460 -6.83883 4.32454 1.000 48.19801 91 ILE A O 1
ATOM 577 N N . LEU A 1 74 ? 33.75178 -7.23009 2.87383 1.000 50.66345 92 LEU A N 1
ATOM 578 C CA . LEU A 1 74 ? 32.88405 -7.64686 1.78077 1.000 46.67735 92 LEU A CA 1
ATOM 579 C C . LEU A 1 74 ? 33.17276 -9.10612 1.46769 1.000 46.53882 92 LEU A C 1
ATOM 580 O O . LEU A 1 74 ? 34.33893 -9.49469 1.35443 1.000 51.31701 92 LEU A O 1
ATOM 585 N N . ILE A 1 75 ? 32.12142 -9.91471 1.33945 1.000 46.38679 93 ILE A N 1
ATOM 586 C CA . ILE A 1 75 ? 32.25027 -11.31335 0.94337 1.000 46.84531 93 ILE A CA 1
ATOM 587 C C . ILE A 1 75 ? 31.29352 -11.59079 -0.21595 1.000 42.46086 93 ILE A C 1
ATOM 588 O O . ILE A 1 75 ? 30.51238 -10.73462 -0.61257 1.000 42.54487 93 IL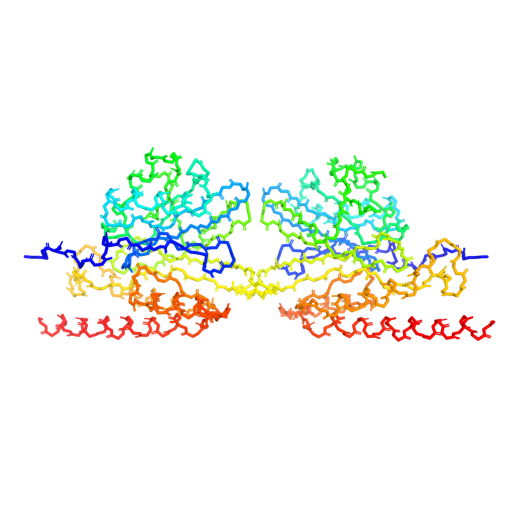E A O 1
ATOM 593 N N . ASN A 1 76 ? 31.34418 -12.81642 -0.73506 1.000 44.00043 94 ASN A N 1
ATOM 594 C CA . ASN A 1 76 ? 30.73950 -13.12810 -2.02200 1.000 42.44703 94 ASN A CA 1
ATOM 595 C C . ASN A 1 76 ? 30.31024 -14.59063 -2.03717 1.000 41.92282 94 ASN A C 1
ATOM 596 O O . ASN A 1 76 ? 30.94816 -15.43791 -1.40660 1.000 42.89781 94 ASN A O 1
ATOM 601 N N . THR A 1 77 ? 29.21780 -14.88479 -2.75395 1.000 42.13371 95 THR A N 1
ATOM 602 C CA . THR A 1 77 ? 28.87430 -16.28378 -3.03854 1.000 39.93064 95 THR A CA 1
ATOM 603 C C . THR A 1 77 ? 29.66742 -16.78791 -4.24229 1.000 42.03567 95 THR A C 1
ATOM 604 O O . THR A 1 77 ? 30.55666 -17.63072 -4.09711 1.000 39.75347 95 THR A O 1
ATOM 608 N N . HIS A 1 78 ? 29.38998 -16.26683 -5.44183 1.000 38.82239 96 HIS A N 1
ATOM 609 C CA . HIS A 1 78 ? 30.28252 -16.56435 -6.55608 1.000 40.28063 96 HIS A CA 1
ATOM 610 C C . HIS A 1 78 ? 30.48428 -15.30642 -7.38895 1.000 39.67751 96 HIS A C 1
ATOM 611 O O . HIS A 1 78 ? 29.66471 -14.37455 -7.37175 1.000 38.49178 96 HIS A O 1
ATOM 618 N N . ALA A 1 79 ? 31.64505 -15.25942 -8.04670 1.000 39.17559 97 ALA A N 1
ATOM 619 C CA . ALA A 1 79 ? 32.24026 -14.01933 -8.52143 1.000 42.33745 97 ALA A CA 1
ATOM 620 C C . ALA A 1 79 ? 31.75809 -13.61078 -9.90792 1.000 46.39166 97 ALA A C 1
ATOM 621 O O . ALA A 1 79 ? 32.43465 -12.82157 -10.57445 1.000 51.45321 97 ALA A O 1
ATOM 623 N N . HIS A 1 80 ? 30.61375 -14.10792 -10.35089 1.000 39.24816 98 HIS A N 1
ATOM 624 C CA . HIS A 1 80 ? 30.08418 -13.64175 -11.62744 1.000 43.77123 98 HIS A CA 1
ATOM 625 C C . HIS A 1 80 ? 29.33249 -12.33181 -11.42648 1.000 42.52180 98 HIS A C 1
ATOM 626 O O . HIS A 1 80 ? 29.05553 -11.91801 -10.29623 1.000 40.00085 98 HIS A O 1
ATOM 633 N N . TYR A 1 81 ? 29.00676 -11.66376 -12.53972 1.000 35.64616 99 TYR A N 1
ATOM 634 C CA . TYR A 1 81 ? 28.56743 -10.27479 -12.43028 1.000 36.41494 99 TYR A CA 1
ATOM 635 C C . TYR A 1 81 ? 27.26829 -10.15629 -11.63502 1.000 38.83313 99 TYR A C 1
ATOM 636 O O . TYR A 1 81 ? 27.08900 -9.18674 -10.89162 1.000 37.63420 99 TYR A O 1
ATOM 645 N N . ASP A 1 82 ? 26.35687 -11.13576 -11.74970 1.000 35.77089 100 ASP A N 1
ATOM 646 C CA . ASP A 1 82 ? 25.04011 -10.89403 -11.16540 1.000 36.11259 100 ASP A CA 1
ATOM 647 C C . ASP A 1 82 ? 25.08579 -10.81152 -9.64356 1.000 36.62710 100 ASP A C 1
ATOM 648 O O . ASP A 1 82 ? 24.20660 -10.17812 -9.05723 1.000 38.11616 100 ASP A O 1
ATOM 653 N N . HIS A 1 83 ? 26.10867 -11.37926 -9.00740 1.000 35.41510 101 HIS A N 1
ATOM 654 C CA . HIS A 1 83 ? 26.28939 -11.25450 -7.55716 1.000 33.32819 101 HIS A CA 1
ATOM 655 C C . HIS A 1 83 ? 27.47711 -10.41159 -7.15355 1.000 37.71491 101 HIS A C 1
ATOM 656 O O . HIS A 1 83 ? 27.48228 -9.86449 -6.04523 1.000 42.95203 101 HIS A O 1
ATOM 663 N N . ALA A 1 84 ? 28.48585 -10.30812 -8.01246 1.000 35.43152 102 ALA A N 1
ATOM 664 C CA . ALA A 1 84 ? 29.72066 -9.61836 -7.68583 1.000 38.86659 102 ALA A CA 1
ATOM 665 C C . ALA A 1 84 ? 29.82477 -8.25313 -8.33417 1.000 40.50996 102 ALA A C 1
ATOM 666 O O . ALA A 1 84 ? 30.69960 -7.47178 -7.94095 1.000 43.43255 102 ALA A O 1
ATOM 668 N N . GLY A 1 85 ? 28.94180 -7.94814 -9.29169 1.000 39.04224 103 GLY A N 1
ATOM 669 C CA . GLY A 1 85 ? 29.08384 -6.74318 -10.09512 1.000 39.96378 103 GLY A CA 1
ATOM 670 C C . GLY A 1 85 ? 29.08485 -5.45390 -9.30354 1.000 39.20346 103 GLY A C 1
ATOM 671 O O . GLY A 1 85 ? 29.71320 -4.47756 -9.71718 1.000 38.29046 103 GLY A O 1
ATOM 672 N N . GLY A 1 86 ? 28.39510 -5.42970 -8.15132 1.000 41.87855 104 GLY A N 1
ATOM 673 C CA . GLY A 1 86 ? 28.34403 -4.25181 -7.31192 1.000 39.88199 104 GLY A CA 1
ATOM 674 C C . GLY A 1 86 ? 29.42502 -4.14803 -6.26890 1.000 43.46803 104 GLY A C 1
ATOM 675 O O . GLY A 1 86 ? 29.52022 -3.12423 -5.58825 1.000 42.43862 104 GLY A O 1
ATOM 676 N N . LEU A 1 87 ? 30.26282 -5.17559 -6.13923 1.000 42.80885 105 LEU A N 1
ATOM 677 C CA . LEU A 1 87 ? 31.22564 -5.20722 -5.04553 1.000 42.92496 105 LEU A CA 1
ATOM 678 C C . LEU A 1 87 ? 32.33903 -4.18446 -5.23360 1.000 46.78080 105 LEU A C 1
ATOM 679 O O . LEU A 1 87 ? 32.81093 -3.59778 -4.25250 1.000 45.94161 105 LEU A O 1
ATOM 684 N N . ALA A 1 88 ? 32.77381 -3.94997 -6.47745 1.000 42.30177 106 ALA A N 1
ATOM 685 C CA . ALA A 1 88 ? 33.82008 -2.95621 -6.71133 1.000 47.17154 106 ALA A CA 1
ATOM 686 C C . ALA A 1 88 ? 33.37872 -1.56213 -6.27061 1.000 47.19692 106 ALA A C 1
ATOM 687 O O . ALA A 1 88 ? 34.17596 -0.79214 -5.72346 1.000 50.80856 106 ALA A O 1
ATOM 689 N N . GLN A 1 89 ? 32.11628 -1.21562 -6.51589 1.000 46.63657 107 GLN A N 1
ATOM 690 C CA . GLN A 1 89 ? 31.59469 0.07277 -6.07403 1.000 47.33074 107 GLN A CA 1
ATOM 691 C C . GLN A 1 89 ? 31.54471 0.15189 -4.54941 1.000 49.18151 107 GLN A C 1
ATOM 692 O O . GLN A 1 89 ? 31.97048 1.14998 -3.95182 1.000 51.08281 107 GLN A O 1
ATOM 698 N N . LEU A 1 90 ? 31.00784 -0.89041 -3.90635 1.000 47.54409 108 LEU A N 1
ATOM 699 C CA . LEU A 1 90 ? 30.96630 -0.92969 -2.44551 1.000 47.40454 108 LEU A CA 1
ATOM 700 C C . LEU A 1 90 ? 32.36491 -0.84967 -1.84855 1.000 51.00835 108 LEU A C 1
ATOM 701 O O . LEU A 1 90 ? 32.57529 -0.18100 -0.82651 1.000 52.74505 108 LEU A O 1
ATOM 706 N N . LYS A 1 91 ? 33.32815 -1.54474 -2.46079 1.000 48.51738 109 LYS A N 1
ATOM 707 C CA . LYS A 1 91 ? 34.71810 -1.48014 -2.01320 1.000 52.30528 109 LYS A CA 1
ATOM 708 C C . LYS A 1 91 ? 35.23351 -0.04652 -2.04539 1.000 56.04634 109 LYS A C 1
ATOM 709 O O . LYS A 1 91 ? 35.80692 0.44746 -1.06441 1.000 58.35432 109 LYS A O 1
ATOM 715 N N . ALA A 1 92 ? 35.02720 0.64131 -3.17029 1.000 51.98905 110 ALA A N 1
ATOM 716 C CA . ALA A 1 92 ? 35.53353 2.00160 -3.31496 1.000 54.85048 110 ALA A CA 1
ATOM 717 C C . ALA A 1 92 ? 34.87878 2.95693 -2.31956 1.000 55.83834 110 ALA A C 1
ATOM 718 O O . ALA A 1 92 ? 35.53757 3.86377 -1.79529 1.000 60.98660 110 ALA A O 1
ATOM 720 N N . ASP A 1 93 ? 33.59221 2.76627 -2.02883 1.000 54.07531 111 ASP A N 1
ATOM 721 C CA . ASP A 1 93 ? 32.86122 3.72274 -1.20485 1.000 55.20576 111 ASP A CA 1
ATOM 722 C C . ASP A 1 93 ? 32.94317 3.43291 0.29322 1.000 57.67589 111 ASP A C 1
ATOM 723 O O . ASP A 1 93 ? 32.56911 4.29638 1.09278 1.000 57.38109 111 ASP A O 1
ATOM 728 N N . THR A 1 94 ? 33.40704 2.24739 0.69316 1.000 57.26939 112 THR A N 1
ATOM 729 C CA . THR A 1 94 ? 33.48997 1.87576 2.09756 1.000 58.41160 112 THR A CA 1
ATOM 730 C C . THR A 1 94 ? 34.91100 1.72429 2.60590 1.000 59.67530 112 THR A C 1
ATOM 731 O O . THR A 1 94 ? 35.12287 1.79065 3.81913 1.000 63.20835 112 THR A O 1
ATOM 735 N N . GLY A 1 95 ? 35.87307 1.47603 1.72330 1.000 60.27708 113 GLY A N 1
ATOM 736 C CA . GLY A 1 95 ? 37.21258 1.12557 2.15019 1.000 61.51448 113 GLY A CA 1
ATOM 737 C C . GLY A 1 95 ? 37.27525 -0.24471 2.80254 1.000 60.28316 113 GLY A C 1
ATOM 738 O O . GLY A 1 95 ? 38.28710 -0.60234 3.41998 1.000 63.14824 113 GLY A O 1
ATOM 739 N N . ALA A 1 96 ? 36.19302 -1.01440 2.67716 1.000 61.56631 114 ALA A N 1
ATOM 740 C CA . ALA A 1 96 ? 36.12952 -2.34619 3.26123 1.000 59.40047 114 ALA A CA 1
ATOM 741 C C . ALA A 1 96 ? 37.09053 -3.29540 2.55083 1.000 59.10966 114 ALA A C 1
ATOM 742 O O . ALA A 1 96 ? 37.52561 -3.05976 1.41908 1.000 59.66884 114 ALA A O 1
ATOM 744 N N . LYS A 1 97 ? 37.43221 -4.37762 3.24717 1.000 57.51087 115 LYS A N 1
ATOM 745 C CA . LYS A 1 97 ? 38.32735 -5.39351 2.71554 1.000 59.96899 115 LYS A CA 1
ATOM 746 C C . LYS A 1 97 ? 37.50499 -6.48887 2.04575 1.000 58.18544 115 LYS A C 1
ATOM 747 O O . LYS A 1 97 ? 36.54606 -7.00335 2.63147 1.000 55.30203 115 LYS A O 1
ATOM 753 N N . LEU A 1 98 ? 37.87034 -6.82828 0.81275 1.000 61.40270 116 LEU A N 1
ATOM 754 C CA . LEU A 1 98 ? 37.13107 -7.80180 0.01811 1.000 57.14480 116 LEU A CA 1
ATOM 755 C C . LEU A 1 98 ? 37.75977 -9.18155 0.18082 1.000 60.60785 116 LEU A C 1
ATOM 756 O O . LEU A 1 98 ? 38.93599 -9.37217 -0.14414 1.000 64.40895 116 LEU A O 1
ATOM 761 N N . TRP A 1 99 ? 36.98342 -10.13728 0.68821 1.000 56.29196 117 TRP A N 1
ATOM 762 C CA . TRP A 1 99 ? 37.42795 -11.52138 0.82532 1.000 60.69093 117 TRP A CA 1
ATOM 763 C C . TRP A 1 99 ? 36.90875 -12.34713 -0.34763 1.000 61.31370 117 TRP A C 1
ATOM 764 O O . TRP A 1 99 ? 35.70762 -12.33475 -0.63413 1.000 57.02834 117 TRP A O 1
ATOM 775 N N . ILE A 1 100 ? 37.80742 -13.07794 -1.00706 1.000 61.64042 118 ILE A N 1
ATOM 776 C CA . ILE A 1 100 ? 37.45655 -13.94902 -2.12548 1.000 62.31700 118 ILE A CA 1
ATOM 777 C C . ILE A 1 100 ? 38.24832 -15.24001 -1.99214 1.000 65.83876 118 ILE A C 1
ATOM 778 O O . ILE A 1 100 ? 39.46476 -15.20169 -1.78759 1.000 72.76600 118 ILE A O 1
ATOM 783 N N . SER A 1 101 ? 37.57282 -16.38056 -2.11601 1.000 62.32205 119 SER A N 1
ATOM 784 C CA . SER A 1 101 ? 38.26709 -17.65757 -2.00020 1.000 69.08020 119 SER A CA 1
ATOM 785 C C . SER A 1 101 ? 39.25300 -17.84131 -3.14967 1.000 75.91862 119 SER A C 1
ATOM 786 O O . SER A 1 101 ? 38.97816 -17.46970 -4.29511 1.000 77.46761 119 SER A O 1
ATOM 789 N N . ARG A 1 102 ? 40.41097 -18.41756 -2.84076 1.000 86.98733 120 ARG A N 1
ATOM 790 C CA . ARG A 1 102 ? 41.42790 -18.63051 -3.86754 1.000 94.06714 120 ARG A CA 1
ATOM 791 C C . ARG A 1 102 ? 41.05233 -19.77464 -4.80850 1.000 92.00456 120 ARG A C 1
ATOM 792 O O . ARG A 1 102 ? 40.41914 -19.55776 -5.84302 1.000 92.89293 120 ARG A O 1
ATOM 800 N N . LYS A 1 128 ? 39.23338 -7.15220 -7.71019 1.000 74.42482 146 LYS A N 1
ATOM 801 C CA . LYS A 1 128 ? 40.54472 -7.27377 -7.08185 1.000 81.34927 146 LYS A CA 1
ATOM 802 C C . LYS A 1 128 ? 40.39843 -7.47565 -5.57402 1.000 79.56028 146 LYS A C 1
ATOM 803 O O . LYS A 1 128 ? 39.82879 -6.63340 -4.88244 1.000 77.33837 146 LYS A O 1
ATOM 809 N N . SER A 1 129 ? 40.91875 -8.58858 -5.06572 1.000 78.37053 147 SER A N 1
ATOM 810 C CA . SER A 1 129 ? 40.63468 -9.02382 -3.70619 1.000 72.84991 147 SER A CA 1
ATOM 811 C C . SER A 1 129 ? 41.76129 -8.65053 -2.74614 1.000 77.45383 147 SER A C 1
ATOM 812 O O . SER A 1 129 ? 42.91807 -8.46799 -3.13409 1.000 78.12858 147 SER A O 1
ATOM 815 N N . ASP A 1 130 ? 41.39678 -8.54372 -1.46915 1.000 75.05502 148 ASP A N 1
ATOM 816 C CA . ASP A 1 130 ? 42.32928 -8.20519 -0.40263 1.000 77.06708 148 ASP A CA 1
ATOM 817 C C . ASP A 1 130 ? 42.80798 -9.42008 0.38158 1.000 78.22252 148 ASP A C 1
ATOM 818 O O . ASP A 1 130 ? 43.92394 -9.40114 0.91467 1.000 79.89095 148 ASP A O 1
ATOM 823 N N . ARG A 1 131 ? 41.99419 -10.47105 0.46524 1.000 76.95471 149 ARG A N 1
ATOM 824 C CA . ARG A 1 131 ? 42.35144 -11.66640 1.21614 1.000 77.54382 149 ARG A CA 1
ATOM 825 C C . ARG A 1 131 ? 41.72754 -12.88206 0.54995 1.000 75.39717 149 ARG A C 1
ATOM 826 O O . ARG A 1 131 ? 40.54626 -12.85111 0.19253 1.000 71.43892 149 ARG A O 1
ATOM 834 N N . SER A 1 132 ? 42.52408 -13.93560 0.37545 1.000 75.32123 150 SER A N 1
ATOM 835 C CA . SER A 1 132 ? 42.03270 -15.24224 -0.03891 1.000 71.72238 150 SER A CA 1
ATOM 836 C C . SER A 1 132 ? 41.76777 -16.10490 1.18841 1.000 72.66695 150 SER A C 1
ATOM 837 O O . SER A 1 132 ? 42.22896 -15.81013 2.29439 1.000 74.76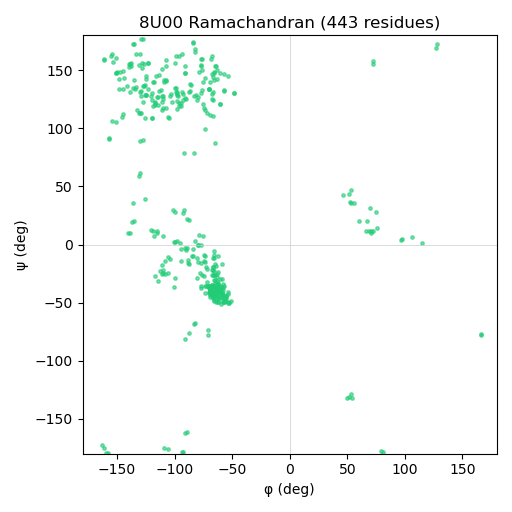393 150 SER A O 1
ATOM 840 N N . PHE A 1 133 ? 41.01259 -17.18174 0.99027 1.000 70.62956 151 PHE A N 1
ATOM 841 C CA . PHE A 1 133 ? 40.74175 -18.06993 2.11367 1.000 68.62732 151 PHE A CA 1
ATOM 842 C C . PHE A 1 133 ? 40.41676 -19.46334 1.60159 1.000 67.92545 151 PHE A C 1
ATOM 843 O O . PHE A 1 133 ? 40.07225 -19.65347 0.43380 1.000 67.22889 151 PHE A O 1
ATOM 851 N N . GLY A 1 134 ? 40.52033 -20.43548 2.50822 1.000 64.81955 152 GLY A N 1
ATOM 852 C CA . GLY A 1 134 ? 40.20387 -21.81150 2.22107 1.000 66.08135 152 GLY A CA 1
ATOM 853 C C . GLY A 1 134 ? 38.92623 -22.26718 2.90041 1.000 64.14600 152 GLY A C 1
ATOM 854 O O . GLY A 1 134 ? 38.21221 -21.49105 3.53775 1.000 61.93960 152 GLY A O 1
ATOM 855 N N . ASP A 1 135 ? 38.64539 -23.55965 2.74688 1.000 64.92484 153 ASP A N 1
ATOM 856 C CA . ASP A 1 135 ? 37.44255 -24.15427 3.31523 1.000 64.50946 153 ASP A CA 1
ATOM 857 C C . ASP A 1 135 ? 37.51830 -24.14462 4.84291 1.000 66.08970 153 ASP A C 1
ATOM 858 O O . ASP A 1 135 ? 38.59390 -24.29661 5.42685 1.000 65.78459 153 ASP A O 1
ATOM 863 N N . GLN A 1 136 ? 36.36309 -23.93934 5.48459 1.000 64.74996 154 GLN A N 1
ATOM 864 C CA . GLN A 1 136 ? 36.20822 -23.81460 6.93947 1.000 66.69444 154 GLN A CA 1
ATOM 865 C C . GLN A 1 136 ? 36.86563 -22.56398 7.51546 1.000 65.89197 154 GLN A C 1
ATOM 866 O O . GLN A 1 136 ? 37.12612 -22.51009 8.71798 1.000 67.23808 154 GLN A O 1
ATOM 872 N N . THR A 1 137 ? 37.12739 -21.53691 6.70938 1.000 65.88412 155 THR A N 1
ATOM 873 C CA . THR A 1 137 ? 37.74212 -20.32374 7.24107 1.000 67.34560 155 THR A CA 1
ATOM 874 C C . THR A 1 137 ? 36.75419 -19.56450 8.12502 1.000 66.08613 155 THR A C 1
ATOM 875 O O . THR A 1 137 ? 35.58761 -19.38874 7.76548 1.000 60.80179 155 THR A O 1
ATOM 879 N N . LYS A 1 138 ? 37.20907 -19.12784 9.29470 1.000 66.66069 156 LYS A N 1
ATOM 880 C CA . LYS A 1 138 ? 36.35537 -18.39975 10.22474 1.000 66.83705 156 LYS A CA 1
ATOM 881 C C . LYS A 1 138 ? 36.59793 -16.90412 10.07068 1.000 68.84246 156 LYS A C 1
ATOM 882 O O . LYS A 1 138 ? 37.73620 -16.43344 10.19199 1.000 74.47599 156 LYS A O 1
ATOM 888 N N . LEU A 1 139 ? 35.52215 -16.17260 9.79841 1.000 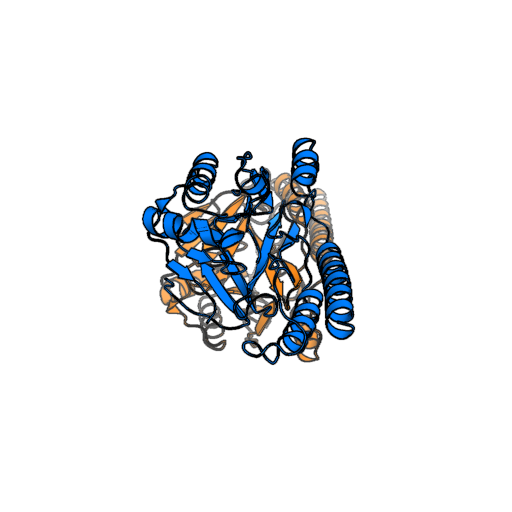61.84734 157 LEU A N 1
ATOM 889 C CA . LEU A 1 139 ? 35.51661 -14.71913 9.74643 1.000 59.37526 157 LEU A CA 1
ATOM 890 C C . LEU A 1 139 ? 34.89996 -14.20607 11.03846 1.000 61.10261 157 LEU A C 1
ATOM 891 O O . LEU A 1 139 ? 33.75671 -14.54774 11.35154 1.000 61.77261 157 LEU A O 1
ATOM 896 N N . LYS A 1 140 ? 35.63942 -13.37790 11.77474 1.000 62.43817 158 LYS A N 1
ATOM 897 C CA . LYS A 1 140 ? 35.14309 -12.80724 13.02097 1.000 62.02515 158 LYS A CA 1
ATOM 898 C C . LYS A 1 140 ? 35.24599 -11.28971 12.98407 1.000 63.59280 158 LYS A C 1
ATOM 899 O O . LYS A 1 140 ? 36.25670 -10.73230 12.54573 1.000 64.58240 158 LYS A O 1
ATOM 905 N N . LEU A 1 141 ? 34.19755 -10.62831 13.46607 1.000 64.99023 159 LEU A N 1
ATOM 906 C CA . LEU A 1 141 ? 34.17140 -9.17258 13.55835 1.000 61.88840 159 LEU A CA 1
ATOM 907 C C . LEU A 1 141 ? 33.20269 -8.82606 14.67536 1.000 60.94617 159 LEU A C 1
ATOM 908 O O . LEU A 1 141 ? 31.99156 -8.95255 14.49112 1.000 61.46364 159 LEU A O 1
ATOM 913 N N . GLY A 1 142 ? 33.72233 -8.40303 15.82630 1.000 65.13754 160 GLY A N 1
ATOM 914 C CA . GLY A 1 142 ? 32.85463 -8.24672 16.98211 1.000 67.48646 160 GLY A CA 1
ATOM 915 C C . GLY A 1 142 ? 32.02735 -9.49984 17.18265 1.000 65.68210 160 GLY A C 1
ATOM 916 O O . GLY A 1 142 ? 32.53513 -10.62594 17.11132 1.000 64.38714 160 GLY A O 1
ATOM 917 N N . GLU A 1 143 ? 30.72076 -9.31474 17.37250 1.000 64.88247 161 GLU A N 1
ATOM 918 C CA . GLU A 1 143 ? 29.82375 -10.44168 17.59869 1.000 67.43947 161 GLU A CA 1
ATOM 919 C C . GLU A 1 143 ? 29.67927 -11.35551 16.38607 1.000 63.31141 161 GLU A C 1
ATOM 920 O O . GLU A 1 143 ? 29.13421 -12.45344 16.52781 1.000 64.12816 161 GLU A O 1
ATOM 926 N N . ILE A 1 144 ? 30.16161 -10.94753 15.21361 1.000 60.50803 162 ILE A N 1
ATOM 927 C CA . ILE A 1 144 ? 29.97310 -11.71815 13.98578 1.000 57.51676 162 ILE A CA 1
ATOM 928 C C . ILE A 1 144 ? 30.98694 -12.85345 13.92462 1.000 56.82301 162 ILE A C 1
ATOM 929 O O . ILE A 1 144 ? 32.19862 -12.62545 13.98476 1.000 56.27132 162 ILE A O 1
ATOM 934 N N . ALA A 1 145 ? 30.49528 -14.07935 13.77789 1.000 55.62218 163 ALA A N 1
ATOM 935 C CA . ALA A 1 145 ? 31.33957 -15.22210 13.45431 1.000 58.03798 163 ALA A CA 1
ATOM 936 C C . ALA A 1 145 ? 30.73920 -15.90987 12.23556 1.000 61.81293 163 ALA A C 1
ATOM 937 O O . ALA A 1 145 ? 29.56390 -16.28592 12.24297 1.000 61.72689 163 ALA A O 1
ATOM 939 N N . MET A 1 146 ? 31.52314 -16.03869 11.17658 1.000 56.42538 164 MET A N 1
ATOM 940 C CA . MET A 1 146 ? 31.04040 -16.67098 9.96238 1.000 56.47103 164 MET A CA 1
ATOM 941 C C . MET A 1 146 ? 32.04726 -17.70399 9.50300 1.000 57.99045 164 MET A C 1
ATOM 942 O O . MET A 1 146 ? 33.23803 -17.61757 9.81811 1.000 64.69944 164 MET A O 1
ATOM 947 N N . VAL A 1 147 ? 31.54771 -18.69620 8.77283 1.000 55.19086 165 VAL A N 1
ATOM 948 C CA . VAL A 1 147 ? 32.35842 -19.80298 8.30096 1.000 50.12924 165 VAL A CA 1
ATOM 949 C C . VAL A 1 147 ? 32.13062 -19.95199 6.80661 1.000 47.94805 165 VAL A C 1
ATOM 950 O O . VAL A 1 147 ? 30.98285 -20.04776 6.35861 1.000 47.08288 165 VAL A O 1
ATOM 954 N N . ALA A 1 148 ? 33.21587 -19.97644 6.04862 1.000 50.15878 166 ALA A N 1
ATOM 955 C CA . ALA A 1 148 ? 33.14626 -20.22089 4.61342 1.000 50.51846 166 ALA A CA 1
ATOM 956 C C . ALA A 1 148 ? 33.17740 -21.72064 4.36095 1.000 54.50657 166 ALA A C 1
ATOM 957 O O . ALA A 1 148 ? 34.01080 -22.43276 4.92931 1.000 55.84985 166 ALA A O 1
ATOM 959 N N . HIS A 1 149 ? 32.26332 -22.19778 3.51845 1.000 51.78358 167 HIS A N 1
ATOM 960 C CA . HIS A 1 149 ? 32.26973 -23.57814 3.04797 1.000 52.54130 167 HIS A CA 1
ATOM 961 C C . HIS A 1 149 ? 32.40694 -23.51833 1.52883 1.000 49.93838 167 HIS A C 1
ATOM 962 O O . HIS A 1 149 ? 31.48230 -23.08199 0.83500 1.000 48.18816 167 HIS A O 1
ATOM 969 N N . LEU A 1 150 ? 33.56670 -23.90845 1.00783 1.000 52.78852 168 LEU A N 1
ATOM 970 C CA . LEU A 1 150 ? 33.74635 -23.87170 -0.43705 1.000 50.50310 168 LEU A CA 1
ATOM 971 C C . LEU A 1 150 ? 32.83027 -24.90620 -1.07150 1.000 51.72602 168 LEU A C 1
ATOM 972 O O . LEU A 1 150 ? 32.79653 -26.06302 -0.64235 1.000 51.02350 168 LEU A O 1
ATOM 977 N N . THR A 1 151 ? 32.06553 -24.48038 -2.07511 1.000 47.39062 169 THR A N 1
ATOM 978 C CA . THR A 1 151 ? 31.10235 -25.33953 -2.76556 1.000 45.84349 169 THR A CA 1
ATOM 979 C C . THR A 1 151 ? 31.31315 -25.23610 -4.27513 1.000 45.83462 169 THR A C 1
ATOM 980 O O . THR A 1 151 ? 30.41432 -24.83224 -5.02135 1.000 44.72110 169 THR A O 1
ATOM 984 N N . PRO A 1 152 ? 32.49594 -25.61631 -4.75809 1.000 43.30735 170 PRO A N 1
ATOM 985 C CA . PRO A 1 152 ? 32.80765 -25.42374 -6.17470 1.000 47.31896 170 PRO A CA 1
ATOM 986 C C . PRO A 1 152 ? 31.90490 -26.26176 -7.06553 1.000 46.92294 170 PRO A C 1
ATOM 987 O O . PRO A 1 152 ? 31.39843 -27.31950 -6.68062 1.000 44.70796 170 PRO A O 1
ATOM 991 N N . GLY A 1 153 ? 31.72853 -25.78491 -8.27852 1.000 46.63767 171 GLY A N 1
ATOM 992 C CA . GLY A 1 153 ? 30.96461 -26.51420 -9.26216 1.000 44.30451 171 GLY A CA 1
ATOM 993 C C . GLY A 1 153 ? 30.66583 -25.56617 -10.39767 1.000 48.00714 171 GLY A C 1
ATOM 994 O O . GLY A 1 153 ? 31.31684 -25.60433 -11.44824 1.000 48.40776 171 GLY A O 1
ATOM 995 N N . HIS A 1 154 ? 29.68303 -24.69692 -10.17747 1.000 43.43060 172 HIS A N 1
ATOM 996 C CA . HIS A 1 154 ? 29.39670 -23.64516 -11.14708 1.000 45.85644 172 HIS A CA 1
ATOM 997 C C . HIS A 1 154 ? 30.63781 -22.80868 -11.44502 1.000 45.73404 172 HIS A C 1
ATOM 998 O O . HIS A 1 154 ? 30.91854 -22.49635 -12.60615 1.000 44.80403 172 HIS A O 1
ATOM 1005 N N . THR A 1 155 ? 31.38784 -22.42940 -10.41077 1.000 40.77327 173 THR A N 1
ATOM 1006 C CA . THR A 1 155 ? 32.72869 -21.87729 -10.55685 1.000 42.02203 173 THR A CA 1
ATOM 1007 C C . THR A 1 155 ? 33.63135 -22.57652 -9.55348 1.000 50.76810 173 THR A C 1
ATOM 1008 O O . THR A 1 155 ? 33.16064 -23.20428 -8.59951 1.000 49.21659 173 THR A O 1
ATOM 1012 N N . ILE A 1 156 ? 34.94276 -22.44260 -9.75368 1.000 49.72546 174 ILE A N 1
ATOM 1013 C CA . ILE A 1 156 ? 35.87091 -23.05047 -8.80659 1.000 52.21612 174 ILE A CA 1
ATOM 1014 C C . ILE A 1 156 ? 35.91369 -22.29490 -7.47627 1.000 51.05373 174 ILE A C 1
ATOM 1015 O O . ILE A 1 156 ? 36.32922 -22.86466 -6.45979 1.000 53.01451 174 ILE A O 1
ATOM 1020 N N . GLY A 1 157 ? 35.47876 -21.03682 -7.44391 1.000 49.69085 175 GLY A N 1
ATOM 1021 C CA . GLY A 1 157 ? 35.49440 -20.24326 -6.22894 1.000 52.01173 175 GLY A CA 1
ATOM 1022 C C . GLY A 1 157 ? 34.19644 -20.15502 -5.44522 1.000 49.33316 175 GLY A C 1
ATOM 1023 O O . GLY A 1 157 ? 34.15207 -19.43550 -4.43855 1.000 48.36549 175 GLY A O 1
ATOM 1024 N N . CYS A 1 158 ? 33.14140 -20.85350 -5.87817 1.000 46.25138 176 CYS A N 1
ATOM 1025 C CA . CYS A 1 158 ? 31.84659 -20.81238 -5.19930 1.000 43.96745 176 CYS A CA 1
ATOM 1026 C C . CYS A 1 158 ? 31.99436 -21.01195 -3.69952 1.000 42.08358 176 CYS A C 1
ATOM 1027 O O . CYS A 1 158 ? 32.62959 -21.96555 -3.24800 1.000 44.94425 176 CYS A O 1
ATOM 1030 N N . THR A 1 159 ? 31.37409 -20.11596 -2.93806 1.000 44.62018 177 THR A N 1
ATOM 1031 C CA . THR A 1 159 ? 31.46064 -20.11009 -1.48343 1.000 43.58204 177 THR A CA 1
ATOM 1032 C C . THR A 1 159 ? 30.04841 -20.02817 -0.93174 1.000 45.94438 177 THR A C 1
ATOM 1033 O O . THR A 1 159 ? 29.24886 -19.19718 -1.38525 1.000 42.88167 177 THR A O 1
ATOM 1037 N N . SER A 1 160 ? 29.73873 -20.90594 0.01424 1.000 44.31459 178 SER A N 1
ATOM 1038 C CA . SER A 1 160 ? 28.53211 -20.81036 0.82077 1.000 43.63667 178 SER A CA 1
ATOM 1039 C C . SER A 1 160 ? 28.94330 -20.42253 2.23526 1.000 41.69106 178 SER A C 1
ATOM 1040 O O . SER A 1 160 ? 29.94727 -20.92217 2.75078 1.000 42.65428 178 SER A O 1
ATOM 1043 N N . TRP A 1 161 ? 28.17559 -19.54384 2.86407 1.000 45.08805 179 TRP A N 1
ATOM 1044 C CA . TRP A 1 161 ? 28.52874 -19.02571 4.18325 1.000 43.91158 179 TRP A CA 1
ATOM 1045 C C . TRP A 1 161 ? 27.53635 -19.49781 5.23235 1.000 46.48705 179 TRP A C 1
ATOM 1046 O O . TRP A 1 161 ? 26.34167 -19.61513 4.95517 1.000 46.92619 179 TRP A O 1
ATOM 1057 N N . THR A 1 162 ? 28.03072 -19.73577 6.45794 1.000 45.40869 180 THR A N 1
ATOM 1058 C CA . THR A 1 162 ? 27.15807 -20.06988 7.57587 1.000 49.32709 180 THR A CA 1
ATOM 1059 C C . THR A 1 162 ? 27.42008 -19.14557 8.75998 1.000 52.69223 180 THR A C 1
ATOM 1060 O O . THR A 1 162 ? 28.50523 -18.58254 8.91208 1.000 50.57266 180 THR A O 1
ATOM 1064 N N . THR A 1 163 ? 26.40001 -18.99895 9.59941 1.000 54.43635 181 THR A N 1
ATOM 1065 C CA . THR A 1 163 ? 26.49343 -18.23464 10.84258 1.000 54.62063 181 THR A CA 1
ATOM 1066 C C . THR A 1 163 ? 25.34209 -18.65816 11.74976 1.000 52.43359 181 THR A C 1
ATOM 1067 O O . THR A 1 163 ? 24.58468 -19.58498 11.43774 1.000 52.75917 181 THR A O 1
ATOM 1071 N N . ALA A 1 164 ? 25.21450 -17.98099 12.88726 1.000 58.68681 182 ALA A N 1
ATOM 1072 C CA . ALA A 1 164 ? 24.13811 -18.23802 13.82836 1.000 59.35688 182 ALA A CA 1
ATOM 1073 C C . ALA A 1 164 ? 23.71950 -16.92296 14.46475 1.000 59.18230 182 ALA A C 1
ATOM 1074 O O . ALA A 1 164 ? 24.52882 -16.00662 14.62602 1.000 58.08374 182 ALA A O 1
ATOM 1076 N N . VAL A 1 165 ? 22.43975 -16.83740 14.81950 1.000 57.74140 183 VAL A N 1
ATOM 1077 C CA . VAL A 1 165 ? 21.86958 -15.65351 15.44250 1.000 61.40664 183 VAL A CA 1
ATOM 1078 C C . VAL A 1 165 ? 20.97137 -16.10175 16.58779 1.000 65.50360 183 VAL A C 1
ATOM 1079 O O . VAL A 1 165 ? 20.71749 -17.29446 16.78576 1.000 65.37824 183 VAL A O 1
ATOM 1083 N N . VAL A 1 166 ? 20.50228 -15.12384 17.35843 1.000 69.61080 184 VAL A N 1
ATOM 1084 C CA . VAL A 1 166 ? 19.47969 -15.34279 18.37498 1.000 67.25648 184 VAL A CA 1
ATOM 1085 C C . VAL A 1 166 ? 18.35313 -14.36186 18.09999 1.000 72.89336 184 VAL A C 1
ATOM 1086 O O . VAL A 1 166 ? 18.59816 -13.16345 17.91907 1.000 75.75013 184 VAL A O 1
ATOM 1090 N N . GLU A 1 167 ? 17.12840 -14.87505 18.02993 1.000 73.23978 185 GLU A N 1
ATOM 1091 C CA . GLU A 1 167 ? 15.96319 -14.08636 17.64824 1.000 75.37281 185 GLU A CA 1
ATOM 1092 C C . GLU A 1 167 ? 14.88127 -14.30560 18.69141 1.000 81.26404 185 GLU A C 1
ATOM 1093 O O . GLU A 1 167 ? 14.35147 -15.41600 18.81159 1.000 82.20170 185 GLU A O 1
ATOM 1099 N N . LYS A 1 168 ? 14.56011 -13.24757 19.43792 1.000 79.48019 186 LYS A N 1
ATOM 1100 C CA . LYS A 1 168 ? 13.60346 -13.31281 20.54408 1.000 86.52715 186 LYS A CA 1
ATOM 1101 C C . LYS A 1 168 ? 13.96897 -14.44408 21.50190 1.000 81.94650 186 LYS A C 1
ATOM 1102 O O . LYS A 1 168 ? 13.11500 -15.21556 21.94463 1.000 88.69114 186 LYS A O 1
ATOM 1108 N N . GLY A 1 169 ? 15.26393 -14.55523 21.80748 1.000 82.77132 187 GLY A N 1
ATOM 1109 C CA . GLY A 1 169 ? 15.75182 -15.56048 22.73936 1.000 83.02924 187 GLY A CA 1
ATOM 1110 C C . GLY A 1 169 ? 15.81524 -16.97741 22.20959 1.000 82.66998 187 GLY A C 1
ATOM 1111 O O . GLY A 1 169 ? 15.95890 -17.91368 23.00792 1.000 85.78656 187 GLY A O 1
ATOM 1112 N N . ARG A 1 170 ? 15.71173 -17.16613 20.89089 1.000 84.41734 188 ARG A N 1
ATOM 1113 C CA . ARG A 1 170 ? 15.71773 -18.48434 20.27007 1.000 81.66506 188 ARG A CA 1
ATOM 1114 C C . ARG A 1 170 ? 16.92206 -18.60733 19.35175 1.000 78.92196 188 ARG A C 1
ATOM 1115 O O . ARG A 1 170 ? 17.06142 -17.81605 18.40411 1.000 78.13373 188 ARG A O 1
ATOM 1123 N N . PRO A 1 171 ? 17.81532 -19.56281 19.59035 1.000 78.31527 189 PRO A N 1
ATOM 1124 C CA . PRO A 1 171 ? 18.99321 -19.70157 18.72091 1.000 71.76721 189 PRO A CA 1
ATOM 1125 C C . PRO A 1 171 ? 18.64864 -20.33649 17.38261 1.000 73.99841 189 PRO A C 1
ATOM 1126 O O . PRO A 1 171 ? 17.84794 -21.27246 17.30318 1.000 73.46809 189 PRO A O 1
ATOM 1130 N N . LEU A 1 172 ? 19.27284 -19.80987 16.32132 1.000 65.68273 190 LEU A N 1
ATOM 1131 C CA . LEU A 1 172 ? 19.01659 -20.23005 14.94859 1.000 62.53362 190 LEU A CA 1
ATOM 1132 C C . LEU A 1 172 ? 20.30715 -20.26914 14.13876 1.000 58.99131 190 LEU A C 1
ATOM 1133 O O . LEU A 1 172 ? 21.10734 -19.33361 14.19076 1.000 56.38151 190 LEU A O 1
ATOM 1138 N N . THR A 1 173 ? 20.47726 -21.33006 13.34532 1.000 61.16190 191 THR A N 1
ATOM 1139 C CA . THR A 1 173 ? 21.59858 -21.43961 12.42042 1.000 52.86022 191 THR A CA 1
ATOM 1140 C C . THR A 1 173 ? 21.18344 -20.86200 11.07102 1.000 50.14451 191 THR A C 1
ATOM 1141 O O . THR A 1 173 ? 20.01960 -20.94763 10.68143 1.000 52.74719 191 THR A O 1
ATOM 1145 N N . VAL A 1 174 ? 22.14254 -20.26918 10.36159 1.000 50.26642 192 VAL A N 1
ATOM 1146 C CA . VAL A 1 174 ? 21.86904 -19.53402 9.12619 1.000 48.12602 192 VAL A CA 1
ATOM 1147 C C . VAL A 1 174 ? 22.86677 -19.97538 8.06302 1.000 46.89383 192 VAL A C 1
ATOM 1148 O O . VAL A 1 174 ? 24.07075 -20.06429 8.32580 1.000 48.55371 192 VAL A O 1
ATOM 1152 N N A THR A 1 175 ? 22.37718 -20.23442 6.85951 0.915 46.91563 193 THR A N 1
ATOM 1153 N N B THR A 1 175 ? 22.37085 -20.27386 6.87121 0.085 46.93443 193 THR A N 1
ATOM 1154 C CA A THR A 1 175 ? 23.26107 -20.59911 5.75642 0.915 46.18615 193 THR A CA 1
ATOM 1155 C CA B THR A 1 175 ? 23.24585 -20.56622 5.74935 0.085 46.06735 193 THR A CA 1
ATOM 1156 C C A THR A 1 175 ? 22.94691 -19.71434 4.55479 0.915 43.81492 193 THR A C 1
ATOM 1157 C C B THR A 1 175 ? 22.94435 -19.59203 4.62137 0.085 43.56389 193 THR A C 1
ATOM 1158 O O A THR A 1 175 ? 21.77257 -19.49730 4.22320 0.915 42.33700 193 THR A O 1
ATOM 1159 O O B THR A 1 175 ? 21.79321 -19.18793 4.41820 0.085 43.77661 193 THR A O 1
ATOM 1166 N N . PHE A 1 176 ? 23.99892 -19.17060 3.92865 1.000 44.66553 194 PHE A N 1
ATOM 1167 C CA . PHE A 1 176 ? 23.88254 -18.38886 2.69449 1.000 42.22172 194 PHE A CA 1
ATOM 1168 C C . PHE A 1 176 ? 24.46491 -19.27822 1.60476 1.000 42.01336 194 PHE A C 1
ATOM 1169 O O . PHE A 1 176 ? 25.67798 -19.24670 1.35591 1.000 41.33446 194 PHE A O 1
ATOM 1177 N N . PRO A 1 177 ? 23.66397 -20.12993 0.97741 1.000 42.12370 195 PRO A N 1
ATOM 1178 C CA . PRO A 1 177 ? 24.21350 -21.01885 -0.04381 1.000 44.00622 195 PRO A CA 1
ATOM 1179 C C . PRO A 1 177 ? 24.57264 -20.22803 -1.28464 1.000 38.37269 195 PRO A C 1
ATOM 1180 O O . PRO A 1 177 ? 23.97659 -19.19202 -1.57761 1.000 37.57128 195 PRO A O 1
ATOM 1184 N N A CYS A 1 178 ? 25.56790 -20.70942 -2.02639 0.730 42.60453 196 CYS A N 1
ATOM 1185 N N B CYS A 1 178 ? 25.54425 -20.74947 -2.02595 0.270 42.50924 196 CYS A N 1
ATOM 1186 C CA A CYS A 1 178 ? 25.73374 -20.17489 -3.37383 0.730 40.54043 196 CYS A CA 1
ATOM 1187 C CA B CYS A 1 178 ? 25.76509 -20.29872 -3.39216 0.270 40.58777 196 CYS A CA 1
ATOM 1188 C C A CYS A 1 178 ? 24.54307 -20.62766 -4.22172 0.730 41.72693 196 CYS A C 1
ATOM 1189 C C B CYS A 1 178 ? 24.53854 -20.63442 -4.23217 0.270 41.64203 196 CYS A C 1
ATOM 1190 O O A CYS A 1 178 ? 23.63297 -21.31009 -3.73957 0.730 40.28099 196 CYS A O 1
ATOM 1191 O O B CYS A 1 178 ? 23.58586 -21.23905 -3.73013 0.270 40.50319 196 CYS A O 1
ATOM 1196 N N . SER A 1 179 ? 24.54869 -20.27026 -5.51424 1.000 39.86612 197 SER A N 1
ATOM 1197 C CA . SER A 1 179 ? 23.34773 -20.44948 -6.32485 1.000 41.19386 197 SER A CA 1
ATOM 1198 C C . SER A 1 179 ? 23.16536 -21.86420 -6.85831 1.000 42.33378 197 SER A C 1
ATOM 1199 O O . SER A 1 179 ? 22.07921 -22.16767 -7.36541 1.000 43.25225 197 SER A O 1
ATOM 1202 N N . LEU A 1 180 ? 24.18423 -22.72095 -6.77384 1.000 36.85074 198 LEU A N 1
ATOM 1203 C CA . LEU A 1 180 ? 24.11580 -24.08425 -7.31430 1.000 35.51847 198 LEU A CA 1
ATOM 1204 C C . LEU A 1 180 ? 23.66814 -24.08908 -8.77817 1.000 41.34137 198 LEU A C 1
ATOM 1205 O O . LEU A 1 180 ? 22.94278 -24.97924 -9.22264 1.000 39.55209 198 LEU A O 1
ATOM 1210 N N . SER A 1 181 ? 24.10808 -23.08388 -9.52030 1.000 36.98783 199 SER A N 1
ATOM 1211 C CA . SER A 1 181 ? 23.72042 -22.91403 -10.92391 1.000 40.07077 199 SER A CA 1
ATOM 1212 C C . SER A 1 181 ? 24.46310 -23.87214 -11.85454 1.000 42.98103 199 SER A C 1
ATOM 1213 O O . SER A 1 181 ? 25.57604 -24.31619 -11.56865 1.000 39.41756 199 SER A O 1
ATOM 1216 N N . VAL A 1 182 ? 23.84239 -24.16737 -13.00233 1.000 41.56474 200 VAL A N 1
ATOM 1217 C CA . VAL A 1 182 ? 24.52050 -24.84059 -14.10115 1.000 44.89228 200 VAL A CA 1
ATOM 1218 C C . VAL A 1 182 ? 24.50492 -23.99620 -15.37239 1.000 45.01059 200 VAL A C 1
ATOM 1219 O O . VAL A 1 182 ? 24.86967 -24.48413 -16.43721 1.000 48.63672 200 VAL A O 1
ATOM 1223 N N . ALA A 1 183 ? 24.13589 -22.71801 -15.26405 1.000 44.99298 201 ALA A N 1
ATOM 1224 C CA . ALA A 1 183 ? 24.02714 -21.84469 -16.42558 1.000 46.98108 201 ALA A CA 1
ATOM 1225 C C . ALA A 1 183 ? 25.36786 -21.71371 -17.13338 1.000 49.97663 201 ALA A C 1
ATOM 1226 O O . ALA A 1 183 ? 26.35664 -21.25893 -16.53855 1.000 46.20250 201 ALA A O 1
ATOM 1228 N N . GLY A 1 184 ? 25.39195 -22.10441 -18.40915 1.000 47.67329 202 GLY A N 1
ATOM 1229 C CA . GLY A 1 184 ? 26.58338 -21.99493 -19.22684 1.000 50.05475 202 GLY A CA 1
ATOM 1230 C C . GLY A 1 184 ? 27.69481 -22.94903 -18.87253 1.000 49.27251 202 GLY A C 1
ATOM 1231 O O . GLY A 1 184 ? 28.81290 -22.77418 -19.35653 1.000 48.86264 202 GLY A O 1
ATOM 1232 N N . ASN A 1 185 ? 27.43490 -23.94633 -18.02850 1.000 46.44711 203 ASN A N 1
ATOM 1233 C CA . ASN A 1 185 ? 28.47044 -24.89077 -17.64796 1.000 45.82654 203 ASN A CA 1
ATOM 1234 C C . ASN A 1 185 ? 28.55809 -26.03378 -18.65060 1.000 45.02351 203 ASN A C 1
ATOM 1235 O O . ASN A 1 185 ? 27.54366 -26.54307 -19.13678 1.000 45.67043 203 ASN A O 1
ATOM 1240 N N . VAL A 1 186 ? 29.78601 -26.41621 -18.97389 1.000 45.03015 204 VAL A N 1
ATOM 1241 C CA . VAL A 1 186 ? 30.05772 -27.61323 -19.74899 1.000 47.67079 204 VAL A CA 1
ATOM 1242 C C . VAL A 1 186 ? 30.33460 -28.73845 -18.76936 1.000 49.27511 204 VAL A C 1
ATOM 1243 O O . VAL A 1 186 ? 31.24580 -28.63199 -17.94058 1.000 51.90484 204 VAL A O 1
ATOM 1247 N N . LEU A 1 187 ? 29.54641 -29.80741 -18.85017 1.000 46.91556 205 LEU A N 1
ATOM 1248 C CA . LEU A 1 187 ? 29.63500 -30.88723 -17.87399 1.000 51.92591 205 LEU A CA 1
ATOM 1249 C C . LEU A 1 187 ? 30.24863 -32.15498 -18.44284 1.000 50.74023 205 LEU A C 1
ATOM 1250 O O . LEU A 1 187 ? 30.62869 -33.04497 -17.67379 1.000 53.02381 205 LEU A O 1
ATOM 1255 N N . VAL A 1 188 ? 30.35533 -32.26246 -19.76280 1.000 52.88154 206 VAL A N 1
ATOM 1256 C CA . VAL A 1 188 ? 31.00258 -33.38874 -20.40990 1.000 54.92319 206 VAL A CA 1
ATOM 1257 C C . VAL A 1 188 ? 32.15400 -32.81926 -21.21430 1.000 58.58400 206 VAL A C 1
ATOM 1258 O O . VAL A 1 188 ? 31.95184 -31.91053 -22.03063 1.000 55.44317 206 VAL A O 1
ATOM 1262 N N . GLY A 1 189 ? 33.36137 -33.31361 -20.95424 1.000 59.79571 207 GLY A N 1
ATOM 1263 C CA . GLY A 1 189 ? 34.52204 -32.83801 -21.68447 1.000 63.83246 207 GLY A CA 1
ATOM 1264 C C . GLY A 1 189 ? 34.92454 -31.41473 -21.36873 1.000 63.74275 207 GLY A C 1
ATOM 1265 O O . GLY A 1 189 ? 35.44052 -30.71362 -22.24332 1.000 65.56438 207 GLY A O 1
ATOM 1266 N N . ASN A 1 190 ? 34.69952 -30.96671 -20.14047 1.000 63.26222 208 ASN A N 1
ATOM 1267 C CA . ASN A 1 190 ? 35.14074 -29.64598 -19.71083 1.000 67.34079 208 ASN A CA 1
ATOM 1268 C C . ASN A 1 190 ? 36.66098 -29.65085 -19.61512 1.000 77.24403 208 ASN A C 1
ATOM 1269 O O . ASN A 1 190 ? 37.23425 -30.32326 -18.75121 1.000 75.57035 208 ASN A O 1
ATOM 1274 N N . LYS A 1 191 ? 37.32196 -28.91024 -20.50761 1.000 86.12240 209 LYS A N 1
ATOM 1275 C CA . LYS A 1 191 ? 38.77901 -28.94302 -20.54344 1.000 86.71159 209 LYS A CA 1
ATOM 1276 C C . LYS A 1 191 ? 39.39772 -28.05142 -19.47394 1.000 88.57332 209 LYS A C 1
ATOM 1277 O O . LYS A 1 191 ? 40.49280 -28.35086 -18.98459 1.000 91.92329 209 LYS A O 1
ATOM 1283 N N . THR A 1 192 ? 38.71274 -26.97770 -19.08526 1.000 81.05486 210 THR A N 1
ATOM 1284 C CA . THR A 1 192 ? 39.16997 -26.12525 -17.99392 1.000 81.60051 210 THR A CA 1
ATOM 1285 C C . THR A 1 192 ? 39.02740 -26.82257 -16.64241 1.000 83.31598 210 THR A C 1
ATOM 1286 O O . THR A 1 192 ? 40.01805 -27.25262 -16.03893 1.000 82.70561 210 THR A O 1
ATOM 1290 N N . HIS A 1 193 ? 37.78267 -26.93169 -16.17167 1.000 79.21332 211 HIS A N 1
ATOM 1291 C CA . HIS A 1 193 ? 37.43985 -27.50722 -14.87150 1.000 68.67341 211 HIS A CA 1
ATOM 1292 C C . HIS A 1 193 ? 37.15649 -28.99826 -15.06579 1.000 66.09604 211 HIS A C 1
ATOM 1293 O O . HIS A 1 193 ? 36.00931 -29.44450 -15.11422 1.000 62.50558 211 HIS A O 1
ATOM 1300 N N . ARG A 1 194 ? 38.23651 -29.78698 -15.17567 1.000 68.06692 212 ARG A N 1
ATOM 1301 C CA . ARG A 1 194 ? 38.09191 -31.20165 -15.53097 1.000 69.10081 212 ARG A CA 1
ATOM 1302 C C . ARG A 1 194 ? 37.30728 -31.99635 -14.49049 1.000 64.68310 212 ARG A C 1
ATOM 1303 O O . ARG A 1 194 ? 36.63132 -32.97273 -14.83827 1.000 64.84174 212 ARG A O 1
ATOM 1311 N N . THR A 1 195 ? 37.39927 -31.61842 -13.21632 1.000 65.37593 213 THR A N 1
ATOM 1312 C CA . THR A 1 195 ? 36.72210 -32.33326 -12.14144 1.000 62.10284 213 THR A CA 1
ATOM 1313 C C . THR A 1 195 ? 35.34546 -31.75777 -11.82433 1.000 58.42616 213 THR A C 1
ATOM 1314 O O . THR A 1 195 ? 34.86334 -31.91717 -10.69427 1.000 55.19837 213 THR A O 1
ATOM 1318 N N . ILE A 1 196 ? 34.68766 -31.11977 -12.80009 1.000 58.55917 214 ILE A N 1
ATOM 1319 C CA . ILE A 1 196 ? 33.50768 -30.30800 -12.50566 1.000 55.78895 214 ILE A CA 1
ATOM 1320 C C . ILE A 1 196 ? 32.36829 -31.16007 -11.95899 1.000 52.70247 214 ILE A C 1
ATOM 1321 O O . ILE A 1 196 ? 31.67965 -30.75623 -11.01657 1.000 49.80425 214 ILE A O 1
ATOM 1326 N N . VAL A 1 197 ? 32.13992 -32.34263 -12.53279 1.000 48.53939 215 VAL A N 1
ATOM 1327 C CA . VAL A 1 197 ? 31.01056 -33.15072 -12.08111 1.000 47.50532 215 VAL A CA 1
ATOM 1328 C C . VAL A 1 197 ? 31.24305 -33.62096 -10.65262 1.000 50.40292 215 VAL A C 1
ATOM 1329 O O . VAL A 1 197 ? 30.35231 -33.53266 -9.79687 1.000 48.41908 215 VAL A O 1
ATOM 1333 N N . ALA A 1 198 ? 32.45611 -34.10134 -10.36892 1.000 48.59397 216 ALA A N 1
ATOM 1334 C CA . ALA A 1 198 ? 32.77307 -34.55114 -9.01708 1.000 53.94960 216 ALA A CA 1
ATOM 1335 C C . ALA A 1 198 ? 32.67910 -33.40327 -8.01501 1.000 50.63379 216 ALA A C 1
ATOM 1336 O O . ALA A 1 198 ? 32.22850 -33.59679 -6.87742 1.000 51.87631 216 ALA A O 1
ATOM 1338 N N . ASP A 1 199 ? 33.08150 -32.19176 -8.41929 1.000 51.20844 217 ASP A N 1
ATOM 1339 C CA . ASP A 1 199 ? 33.00399 -31.04302 -7.51339 1.000 49.68063 217 ASP A CA 1
ATOM 1340 C C . ASP A 1 199 ? 31.55664 -30.72183 -7.15180 1.000 50.23815 217 ASP A C 1
ATOM 1341 O O . ASP A 1 199 ? 31.22347 -30.55978 -5.96836 1.000 49.65125 217 ASP A O 1
ATOM 1346 N N . TYR A 1 200 ? 30.68437 -30.61629 -8.16084 1.000 47.59363 218 TYR A N 1
ATOM 1347 C CA . TYR A 1 200 ? 29.25723 -30.41619 -7.91289 1.000 46.51169 218 TYR A CA 1
ATOM 1348 C C . TYR A 1 200 ? 28.71789 -31.43704 -6.92485 1.000 47.20552 218 TYR A C 1
ATOM 1349 O O . TYR A 1 200 ? 28.02500 -31.08838 -5.96017 1.000 44.81075 218 TYR A O 1
ATOM 1358 N N . ARG A 1 201 ? 29.02028 -32.71528 -7.15507 1.000 46.38026 219 ARG A N 1
ATOM 1359 C CA . ARG A 1 201 ? 28.42795 -33.75384 -6.31841 1.000 46.78564 219 ARG A CA 1
ATOM 1360 C C . ARG A 1 201 ? 28.94861 -33.67109 -4.88991 1.000 48.28765 219 ARG A C 1
ATOM 1361 O O . ARG A 1 201 ? 28.20045 -33.92651 -3.93690 1.000 50.22584 219 ARG A O 1
ATOM 1369 N N . ALA A 1 202 ? 30.22070 -33.29743 -4.71620 1.000 45.92040 220 ALA A N 1
ATOM 1370 C CA . ALA A 1 202 ? 30.74359 -33.12274 -3.36167 1.000 50.70242 220 ALA A CA 1
ATOM 1371 C C . ALA A 1 202 ? 30.14306 -31.88852 -2.70131 1.000 49.87253 220 ALA A C 1
ATOM 1372 O O . ALA A 1 202 ? 29.87937 -31.88646 -1.49320 1.000 48.03523 220 ALA A O 1
ATOM 1374 N N . SER A 1 203 ? 29.90627 -30.83336 -3.48388 1.000 45.04137 221 SER A N 1
ATOM 1375 C CA . SER A 1 203 ? 29.31774 -29.61482 -2.94030 1.000 47.92420 221 SER A CA 1
ATOM 1376 C C . SER A 1 203 ? 27.88140 -29.84670 -2.49879 1.000 49.49117 221 SER A C 1
ATOM 1377 O O . SER A 1 203 ? 27.46766 -29.34538 -1.44118 1.000 43.18056 221 SER A O 1
ATOM 1380 N N . PHE A 1 204 ? 27.10734 -30.59464 -3.29824 1.000 38.40300 222 PHE A N 1
ATOM 1381 C CA . PHE A 1 204 ? 25.77046 -31.00560 -2.87412 1.000 45.49722 222 PHE A CA 1
ATOM 1382 C C . PHE A 1 204 ? 25.81727 -31.71049 -1.51993 1.000 45.64104 222 PHE A C 1
ATOM 1383 O O . PHE A 1 204 ? 25.04544 -31.38494 -0.61693 1.000 44.54714 222 PHE A O 1
ATOM 1391 N N . ALA A 1 205 ? 26.70168 -32.70209 -1.37828 1.000 46.68278 223 ALA A N 1
ATOM 1392 C CA . ALA A 1 205 ? 26.80609 -33.44012 -0.11872 1.000 46.58661 223 ALA A CA 1
ATOM 1393 C C . ALA A 1 205 ? 27.17912 -32.52506 1.03856 1.000 52.16583 223 ALA A C 1
ATOM 1394 O O . ALA A 1 205 ? 26.58656 -32.61253 2.12243 1.000 51.54082 223 ALA A O 1
ATOM 1396 N N . LYS A 1 206 ? 28.16620 -31.64527 0.83241 1.000 50.74134 224 LYS A N 1
ATOM 1397 C CA . LYS A 1 206 ? 28.58929 -30.72847 1.89451 1.000 52.24212 224 LYS A CA 1
ATOM 1398 C C . LYS A 1 206 ? 27.42757 -29.87746 2.39081 1.000 53.95144 224 LYS A C 1
ATOM 1399 O O . LYS A 1 206 ? 27.23667 -29.71526 3.60498 1.000 50.22333 224 LYS A O 1
ATOM 1405 N N . LEU A 1 207 ? 26.64001 -29.31858 1.46491 1.000 46.83918 225 LEU A N 1
ATOM 1406 C CA . LEU A 1 207 ? 25.54754 -28.43421 1.86072 1.000 48.97079 225 LEU A CA 1
ATOM 1407 C C . LEU A 1 207 ? 24.46615 -29.18319 2.62071 1.000 55.70362 225 LEU A C 1
ATOM 1408 O O . LEU A 1 207 ? 23.93035 -28.66986 3.60989 1.000 53.29534 225 LEU A O 1
ATOM 1413 N N . ARG A 1 208 ? 24.12042 -30.39103 2.17043 1.000 52.05781 226 ARG A N 1
ATOM 1414 C CA . ARG A 1 208 ? 23.18286 -31.21987 2.93099 1.000 56.40901 226 ARG A CA 1
ATOM 1415 C C . ARG A 1 208 ? 23.65668 -31.47322 4.35559 1.000 58.20442 226 ARG A C 1
ATOM 1416 O O . ARG A 1 208 ? 22.83950 -31.58687 5.27939 1.000 59.35945 226 ARG A O 1
ATOM 1424 N N . ALA A 1 209 ? 24.95936 -31.62421 4.55094 1.000 57.98580 227 ALA A N 1
ATOM 1425 C CA . ALA A 1 209 ? 25.46144 -31.94225 5.88431 1.000 56.00043 227 ALA A CA 1
ATOM 1426 C C . ALA A 1 209 ? 25.44894 -30.72689 6.86075 1.000 57.88891 227 ALA A C 1
ATOM 1427 O O . ALA A 1 209 ? 25.97039 -30.83711 7.99434 1.000 55.08659 227 ALA A O 1
ATOM 1429 N N . ILE A 1 210 ? 24.88374 -29.57862 6.50566 1.000 51.62922 228 ILE A N 1
ATOM 1430 C CA . ILE A 1 210 ? 24.90513 -28.39826 7.36292 1.000 55.36059 228 ILE A CA 1
ATOM 1431 C C . ILE A 1 210 ? 23.51069 -28.21501 7.95206 1.000 57.90896 228 ILE A C 1
ATOM 1432 O O . ILE A 1 210 ? 22.57633 -27.84383 7.21991 1.000 54.85340 228 ILE A O 1
ATOM 1437 N N . PRO A 1 211 ? 23.31387 -28.44601 9.25293 1.000 54.02466 229 PRO A N 1
ATOM 1438 C CA . PRO A 1 211 ? 22.04174 -28.06959 9.87198 1.000 53.72242 229 PRO A CA 1
ATOM 1439 C C . PRO A 1 211 ? 21.78635 -26.58958 9.65686 1.000 52.51858 229 PRO A C 1
ATOM 1440 O O . PRO A 1 211 ? 22.66652 -25.75454 9.87646 1.000 53.87890 229 PRO A O 1
ATOM 1444 N N . THR A 1 212 ? 20.56797 -26.26941 9.22813 1.000 57.98728 230 THR A N 1
ATOM 1445 C CA . THR A 1 212 ? 20.24395 -24.91531 8.79403 1.000 55.71882 230 THR A CA 1
ATOM 1446 C C . THR A 1 212 ? 18.80384 -24.59898 9.16986 1.000 55.54753 230 THR A C 1
ATOM 1447 O O . THR A 1 212 ? 17.87538 -25.14312 8.56261 1.000 53.90210 230 THR A O 1
ATOM 1451 N N . ASP A 1 213 ? 18.62499 -23.70329 10.14681 1.000 54.59015 231 ASP A N 1
ATOM 1452 C CA . ASP A 1 213 ? 17.29591 -23.18890 10.46903 1.000 55.11803 231 ASP A CA 1
ATOM 1453 C C . ASP A 1 213 ? 16.81563 -22.14843 9.45826 1.000 56.82945 231 ASP A C 1
ATOM 1454 O O . ASP A 1 213 ? 15.61686 -22.08291 9.15497 1.000 56.82736 231 ASP A O 1
ATOM 1459 N N . VAL A 1 214 ? 17.72215 -21.32607 8.93282 1.000 50.54315 232 VAL A N 1
ATOM 1460 C CA . VAL A 1 214 ? 17.35784 -20.19238 8.09449 1.000 46.02638 232 VAL A CA 1
ATOM 1461 C C . VAL A 1 214 ? 18.22336 -20.24672 6.84804 1.000 47.00323 232 VAL A C 1
ATOM 1462 O O . VAL A 1 214 ? 19.44783 -20.07952 6.92409 1.000 51.11484 232 VAL A O 1
ATOM 1466 N N . MET A 1 215 ? 17.60683 -20.49865 5.70953 1.000 47.48177 233 MET A N 1
ATOM 1467 C CA . MET A 1 215 ? 18.33723 -20.48234 4.45046 1.000 42.05183 233 MET A CA 1
ATOM 1468 C C . MET A 1 215 ? 18.11593 -19.13209 3.78379 1.000 40.99541 233 MET A C 1
ATOM 1469 O O . MET A 1 215 ? 16.97484 -18.68298 3.65077 1.000 45.59090 233 MET A O 1
ATOM 1474 N N . LEU A 1 216 ? 19.20447 -18.48604 3.37238 1.000 42.76882 234 LEU A N 1
ATOM 1475 C CA . LEU A 1 216 ? 19.14815 -17.14973 2.78023 1.000 38.34711 234 LEU A CA 1
ATOM 1476 C C . LEU A 1 216 ? 19.88617 -17.18695 1.45178 1.000 40.60074 234 LEU A C 1
ATOM 1477 O O . LEU A 1 216 ? 21.10066 -16.93245 1.39596 1.000 35.48517 234 LEU A O 1
ATOM 1482 N N . PRO A 1 217 ? 19.17939 -17.49289 0.36765 1.000 40.53338 235 PRO A N 1
ATOM 1483 C CA . PRO A 1 217 ? 19.83160 -17.75498 -0.92170 1.000 39.50480 235 PRO A CA 1
ATOM 1484 C C . PRO A 1 217 ? 20.13038 -16.46776 -1.68585 1.000 39.32417 235 PRO A C 1
ATOM 1485 O O . PRO A 1 217 ? 19.71042 -15.37184 -1.31449 1.000 36.24807 235 PRO A O 1
ATOM 1489 N N . ALA A 1 218 ? 20.84619 -16.62845 -2.80999 1.000 36.12441 236 ALA A N 1
ATOM 1490 C CA . ALA A 1 218 ? 21.34199 -15.49093 -3.56087 1.000 35.37550 236 ALA A CA 1
ATOM 1491 C C . ALA A 1 218 ? 20.35047 -14.97646 -4.61008 1.000 37.66845 236 ALA A C 1
ATOM 1492 O O . ALA A 1 218 ? 20.50657 -13.84648 -5.07548 1.000 35.10630 236 ALA A O 1
ATOM 1494 N N . HIS A 1 219 ? 19.32561 -15.75654 -4.96148 1.000 38.52307 237 HIS A N 1
ATOM 1495 C CA . HIS A 1 219 ? 18.23995 -15.31646 -5.82942 1.000 39.80408 237 HIS A CA 1
ATOM 1496 C C . HIS A 1 219 ? 16.91236 -15.38683 -5.08406 1.000 37.37427 237 HIS A C 1
ATOM 1497 O O . HIS A 1 219 ? 16.64589 -16.36345 -4.38138 1.000 40.03345 237 HIS A O 1
ATOM 1504 N N . GLU A 1 220 ? 16.06664 -14.37118 -5.29461 1.000 41.12112 238 GLU A N 1
ATOM 1505 C CA . GLU A 1 220 ? 14.78313 -14.27808 -4.59291 1.000 42.85079 238 GLU A CA 1
ATOM 1506 C C . GLU A 1 220 ? 13.97029 -15.55686 -4.73827 1.000 44.67831 238 GLU A C 1
ATOM 1507 O O . GLU A 1 220 ? 13.46052 -16.10838 -3.75121 1.000 43.44428 238 GLU A O 1
ATOM 1513 N N . GLU A 1 221 ? 13.81516 -16.03037 -5.97779 1.000 43.34643 239 GLU A N 1
ATOM 1514 C CA . GLU A 1 221 ? 12.93172 -17.16073 -6.21548 1.000 41.21127 239 GLU A CA 1
ATOM 1515 C C . GLU A 1 221 ? 13.44753 -18.44202 -5.57149 1.000 42.84275 239 GLU A C 1
ATOM 1516 O O . GLU A 1 221 ? 12.66413 -19.37510 -5.36260 1.000 44.50562 239 GLU A O 1
ATOM 1522 N N . GLN A 1 222 ? 14.73791 -18.51908 -5.24438 1.000 39.73534 240 GLN A N 1
ATOM 1523 C CA . GLN A 1 222 ? 15.22900 -19.72377 -4.59188 1.000 36.55591 240 GLN A CA 1
ATOM 1524 C C . GLN A 1 222 ? 14.79000 -19.81241 -3.13373 1.000 42.74395 240 GLN A C 1
ATOM 1525 O O . GLN A 1 222 ? 14.87874 -20.89537 -2.54951 1.000 41.49296 240 GLN A O 1
ATOM 1531 N N . GLY A 1 223 ? 14.30643 -18.72111 -2.55181 1.000 43.16665 241 GLY A N 1
ATOM 1532 C CA . GLY A 1 223 ? 13.87356 -18.73932 -1.16049 1.000 44.58852 241 GLY A CA 1
ATOM 1533 C C . GLY A 1 223 ? 12.51205 -18.12476 -0.91775 1.000 47.98355 241 GLY A C 1
ATOM 1534 O O . GLY A 1 223 ? 12.07892 -18.01631 0.24017 1.000 50.33211 241 GLY A O 1
ATOM 1535 N N A ASN A 1 224 ? 11.81605 -17.73927 -1.99054 0.539 48.17360 242 ASN A N 1
ATOM 1536 N N B ASN A 1 224 ? 11.82990 -17.72213 -1.99257 0.461 48.17652 242 ASN A N 1
ATOM 1537 C CA A ASN A 1 224 ? 10.51181 -17.08062 -1.88395 0.539 49.98304 242 ASN A CA 1
ATOM 1538 C CA B ASN A 1 224 ? 10.51813 -17.08309 -1.89274 0.461 49.98706 242 ASN A CA 1
ATOM 1539 C C A ASN A 1 224 ? 10.59197 -15.86980 -0.95701 0.539 51.98780 242 ASN A C 1
ATOM 1540 C C B ASN A 1 224 ? 10.58628 -15.86736 -0.96908 0.461 51.96881 242 ASN A C 1
ATOM 1541 O O A ASN A 1 224 ? 9.72413 -15.65188 -0.11005 0.539 51.10315 242 ASN A O 1
ATOM 1542 O O B ASN A 1 224 ? 9.70520 -15.64540 -0.13640 0.461 51.11310 242 ASN A O 1
ATOM 1551 N N . LEU A 1 225 ? 11.65933 -15.08004 -1.11095 1.000 51.46737 243 LEU A N 1
ATOM 1552 C CA . LEU A 1 225 ? 11.94957 -14.02873 -0.13555 1.000 49.60258 243 LEU A CA 1
ATOM 1553 C C . LEU A 1 225 ? 10.88881 -12.93916 -0.13453 1.000 53.35696 243 LEU A C 1
ATOM 1554 O O . LEU A 1 225 ? 10.54184 -12.41258 0.93062 1.000 51.62140 243 LEU A O 1
ATOM 1559 N N . LEU A 1 226 ? 10.36451 -12.58134 -1.31041 1.000 50.91831 244 LEU A N 1
ATOM 1560 C CA . LEU A 1 226 ? 9.34666 -11.53684 -1.36258 1.000 53.18055 244 LEU A CA 1
ATOM 1561 C C . LEU A 1 226 ? 8.10457 -11.95019 -0.57836 1.000 55.94607 244 LEU A C 1
ATOM 1562 O O . LEU A 1 226 ? 7.57829 -11.17492 0.23297 1.000 55.33488 244 LEU A O 1
ATOM 1567 N N . ALA A 1 227 ? 7.64211 -13.18607 -0.78363 1.000 54.45601 245 ALA A N 1
ATOM 1568 C CA . ALA A 1 227 ? 6.46722 -13.66491 -0.06143 1.000 56.01438 245 ALA A CA 1
ATOM 1569 C C . ALA A 1 227 ? 6.74809 -13.81553 1.43061 1.000 58.45374 245 ALA A C 1
ATOM 1570 O O . ALA A 1 227 ? 5.85639 -13.58308 2.25577 1.000 60.75450 245 ALA A O 1
ATOM 1572 N N . LYS A 1 228 ? 7.97031 -14.22059 1.79887 1.000 55.54581 246 LYS A N 1
ATOM 1573 C CA . LYS A 1 228 ? 8.31408 -14.30316 3.21921 1.000 57.39777 246 LYS A CA 1
ATOM 1574 C C . LYS A 1 228 ? 8.29198 -12.92735 3.86754 1.000 59.23239 246 LYS A C 1
ATOM 1575 O O . LYS A 1 228 ? 7.84944 -12.77834 5.01420 1.000 58.22963 246 LYS A O 1
ATOM 1581 N N . ARG A 1 229 ? 8.77700 -11.90965 3.15101 1.000 58.19203 247 ARG A N 1
ATOM 1582 C CA . ARG A 1 229 ? 8.75470 -10.54802 3.67994 1.000 58.52304 247 ARG A CA 1
ATOM 1583 C C . ARG A 1 229 ? 7.32770 -10.08864 3.95846 1.000 60.85683 247 ARG A C 1
ATOM 1584 O O . ARG A 1 229 ? 7.07440 -9.39387 4.94904 1.000 61.85883 247 ARG A O 1
ATOM 1592 N N . GLN A 1 230 ? 6.37556 -10.48549 3.10790 1.000 61.87663 248 GLN A N 1
ATOM 1593 C CA . GLN A 1 230 ? 4.97673 -10.15325 3.36441 1.000 63.97289 248 GLN A CA 1
ATOM 1594 C C . GLN A 1 230 ? 4.44634 -10.88645 4.59021 1.000 70.12498 248 GLN A C 1
ATOM 1595 O O . GLN A 1 230 ? 3.73750 -10.29526 5.41518 1.000 71.95469 248 GLN A O 1
ATOM 1601 N N . LYS A 1 231 ? 4.75829 -12.18007 4.71418 1.000 69.80991 249 LYS A N 1
ATOM 1602 C CA . LYS A 1 231 ? 4.40155 -12.91706 5.92223 1.000 71.87484 249 LYS A CA 1
ATOM 1603 C C . LYS A 1 231 ? 4.91465 -12.20355 7.16482 1.000 72.15862 249 LYS A C 1
ATOM 1604 O O . LYS A 1 231 ? 4.21226 -12.11347 8.17637 1.000 72.18430 249 LYS A O 1
ATOM 1610 N N . GLN A 1 232 ? 6.13745 -11.67607 7.09774 1.000 69.97064 250 GLN A N 1
ATOM 1611 C CA . GLN A 1 232 ? 6.71889 -10.98576 8.24427 1.000 69.15527 250 GLN A CA 1
ATOM 1612 C C . GLN A 1 232 ? 5.96580 -9.69815 8.55941 1.000 67.59534 250 GLN A C 1
ATOM 1613 O O . GLN A 1 232 ? 5.71164 -9.39004 9.73036 1.000 69.83891 250 GLN A O 1
ATOM 1619 N N . LEU A 1 233 ? 5.58930 -8.93970 7.52621 1.000 65.20421 251 LEU A N 1
ATOM 1620 C CA . LEU A 1 233 ? 4.87320 -7.68871 7.74691 1.000 67.78660 251 LEU A CA 1
ATOM 1621 C C . LEU A 1 233 ? 3.47881 -7.92234 8.31484 1.000 70.22504 251 LEU A C 1
ATOM 1622 O O . LEU A 1 233 ? 2.93413 -7.04464 8.98947 1.000 70.94656 251 LEU A O 1
ATOM 1627 N N . ARG A 1 234 ? 2.88417 -9.08137 8.05255 1.000 70.82190 252 ARG A N 1
ATOM 1628 C CA . ARG A 1 234 ? 1.59551 -9.40538 8.64103 1.000 75.64440 252 ARG A CA 1
ATOM 1629 C C . ARG A 1 234 ? 1.72176 -9.94993 10.05658 1.000 79.21919 252 ARG A C 1
ATOM 1630 O O . ARG A 1 234 ? 0.70497 -10.32027 10.65497 1.000 81.28021 252 ARG A O 1
ATOM 1638 N N . GLY A 1 235 ? 2.93335 -10.00665 10.60166 1.000 76.45024 253 GLY A N 1
ATOM 1639 C CA . GLY A 1 235 ? 3.14175 -10.40090 11.97591 1.000 78.00669 253 GLY A CA 1
ATOM 1640 C C . GLY A 1 235 ? 3.71436 -11.78369 12.19509 1.000 83.18966 253 GLY A C 1
ATOM 1641 O O . GLY A 1 235 ? 3.78885 -12.21928 13.34937 1.000 83.22492 253 GLY A O 1
ATOM 1642 N N . ASP A 1 236 ? 4.11696 -12.49115 11.14329 1.000 77.10879 254 ASP A N 1
ATOM 1643 C CA . ASP A 1 236 ? 4.70525 -13.81437 11.33315 1.000 79.38678 254 ASP A CA 1
ATOM 1644 C C . ASP A 1 236 ? 6.11488 -13.65630 11.89009 1.000 84.14563 254 ASP A C 1
ATOM 1645 O O . ASP A 1 236 ? 6.98401 -13.10016 11.20206 1.000 83.85991 254 ASP A O 1
ATOM 1650 N N . PRO A 1 237 ? 6.39106 -14.12363 13.11313 1.000 84.63080 255 PRO A N 1
ATOM 1651 C CA . PRO A 1 237 ? 7.71902 -13.91394 13.70413 1.000 80.62218 255 PRO A CA 1
ATOM 1652 C C . PRO A 1 237 ? 8.77390 -14.89185 13.21987 1.000 83.51420 255 PRO A C 1
ATOM 1653 O O . PRO A 1 237 ? 9.96343 -14.66615 13.48238 1.000 85.99205 255 PRO A O 1
ATOM 1657 N N . ASN A 1 238 ? 8.38654 -15.96250 12.52924 1.000 74.60778 256 ASN A N 1
ATOM 1658 C CA . ASN A 1 238 ? 9.32411 -16.96470 12.05305 1.000 69.87231 256 ASN A CA 1
ATOM 1659 C C . ASN A 1 238 ? 9.16526 -17.17780 10.54969 1.000 67.66459 256 ASN A C 1
ATOM 1660 O O . ASN A 1 238 ? 9.24662 -18.30447 10.05259 1.000 64.17518 256 ASN A O 1
ATOM 1665 N N . ALA A 1 239 ? 8.93457 -16.09121 9.80586 1.000 65.49448 257 ALA A N 1
ATOM 1666 C CA . ALA A 1 239 ? 8.61416 -16.21306 8.38800 1.000 61.71951 257 ALA A CA 1
ATOM 1667 C C . ALA A 1 239 ? 9.78958 -16.74227 7.58432 1.000 58.27432 257 ALA A C 1
ATOM 1668 O O . ALA A 1 239 ? 9.58972 -17.34733 6.52153 1.000 58.99611 257 ALA A O 1
ATOM 1670 N N . PHE A 1 240 ? 11.01298 -16.52804 8.06081 1.000 53.94622 258 PHE A N 1
ATOM 1671 C CA . PHE A 1 240 ? 12.20709 -16.96730 7.35765 1.000 50.69857 258 PHE A CA 1
ATOM 1672 C C . PHE A 1 240 ? 12.78918 -18.26369 7.90434 1.000 55.24477 258 PHE A C 1
ATOM 1673 O O . PHE A 1 240 ? 13.82357 -18.71728 7.40546 1.000 47.94708 258 PHE A O 1
ATOM 1681 N N . VAL A 1 241 ? 12.15247 -18.87214 8.90582 1.000 56.52199 259 VAL A N 1
ATOM 1682 C CA . VAL A 1 241 ? 12.65721 -20.07439 9.56227 1.000 53.32486 259 VAL A CA 1
ATOM 1683 C C . VAL A 1 241 ? 11.98905 -21.29344 8.93866 1.000 57.58894 259 VAL A C 1
ATOM 1684 O O . VAL A 1 241 ? 10.76131 -21.43591 8.99512 1.000 60.13371 259 VAL A O 1
ATOM 1688 N N . ASP A 1 242 ? 12.79940 -22.17941 8.34954 1.000 57.08710 260 ASP A N 1
ATOM 1689 C CA . ASP A 1 242 ? 12.34648 -23.45407 7.80032 1.000 60.84698 260 ASP A CA 1
ATOM 1690 C C . ASP A 1 242 ? 13.52482 -24.41828 7.74997 1.000 61.35647 260 ASP A C 1
ATOM 1691 O O . ASP A 1 242 ? 14.23769 -24.47904 6.73578 1.000 59.95340 260 ASP A O 1
ATOM 1696 N N . PRO A 1 243 ? 13.74201 -25.20138 8.80890 1.000 62.01708 261 PRO A N 1
ATOM 1697 C CA . PRO A 1 243 ? 14.95269 -26.03625 8.88244 1.000 60.02145 261 PRO A CA 1
ATOM 1698 C C . PRO A 1 243 ? 15.08135 -27.08678 7.79737 1.000 60.13894 261 PRO A C 1
ATOM 1699 O O . PRO A 1 243 ? 16.14723 -27.70417 7.70503 1.000 59.66385 261 PRO A O 1
ATOM 1703 N N . THR A 1 244 ? 14.05074 -27.33054 6.99548 1.000 60.11581 262 THR A N 1
ATOM 1704 C CA . THR A 1 244 ? 14.14407 -28.29950 5.91365 1.000 58.29882 262 THR A CA 1
ATOM 1705 C C . THR A 1 244 ? 14.50326 -27.65634 4.58703 1.000 57.14473 262 THR A C 1
ATOM 1706 O O . THR A 1 244 ? 14.70320 -28.37312 3.59911 1.000 54.55962 262 THR A O 1
ATOM 1710 N N . GLU A 1 245 ? 14.61364 -26.32605 4.54058 1.000 55.21413 263 GLU A N 1
ATOM 1711 C CA . GLU A 1 245 ? 14.64973 -25.65609 3.24437 1.000 55.63716 263 GLU A CA 1
ATOM 1712 C C . GLU A 1 245 ? 15.97663 -25.87526 2.52681 1.000 53.12832 263 GLU A C 1
ATOM 1713 O O . GLU A 1 245 ? 15.99859 -26.00063 1.29790 1.000 50.04082 263 GLU A O 1
ATOM 1719 N N . LEU A 1 246 ? 17.09681 -25.92599 3.25723 1.000 48.38186 264 LEU A N 1
ATOM 1720 C CA . LEU A 1 246 ? 18.36995 -26.11473 2.56325 1.000 51.67369 264 LEU A CA 1
ATOM 1721 C C . LEU A 1 246 ? 18.44691 -27.49987 1.92531 1.000 52.78874 264 LEU A C 1
ATOM 1722 O O . LEU A 1 246 ? 18.93894 -27.64764 0.79426 1.000 49.57461 264 LEU A O 1
ATOM 1727 N N . ALA A 1 247 ? 17.94728 -28.52163 2.62589 1.000 49.81802 265 ALA A N 1
ATOM 1728 C CA . ALA A 1 247 ? 17.88675 -29.85715 2.03805 1.000 50.34549 265 ALA A CA 1
ATOM 1729 C C . ALA A 1 247 ? 17.02999 -29.85721 0.78146 1.000 53.03121 265 ALA A C 1
ATOM 1730 O O . ALA A 1 247 ? 17.39346 -30.47322 -0.22823 1.000 51.55597 265 ALA A O 1
ATOM 1732 N N . ARG A 1 248 ? 15.89255 -29.15893 0.82169 1.000 52.44425 266 ARG A N 1
ATOM 1733 C CA . ARG A 1 248 ? 15.00244 -29.13074 -0.33073 1.000 51.47151 266 ARG A CA 1
ATOM 1734 C C . ARG A 1 248 ? 15.62904 -28.36840 -1.49211 1.000 49.83668 266 ARG A C 1
ATOM 1735 O O . ARG A 1 248 ? 15.45043 -28.74361 -2.65743 1.000 48.95199 266 ARG A O 1
ATOM 1743 N N . PHE A 1 249 ? 16.38068 -27.30809 -1.19299 1.000 49.10890 267 PHE A N 1
ATOM 1744 C CA . PHE A 1 249 ? 17.04133 -26.53217 -2.24086 1.000 47.09691 267 PHE A CA 1
ATOM 1745 C C . PHE A 1 249 ? 18.15673 -27.33098 -2.90090 1.000 49.77696 267 PHE A C 1
ATOM 1746 O O . PHE A 1 249 ? 18.31226 -27.30161 -4.13121 1.000 41.77392 267 PHE A O 1
ATOM 1754 N N . VAL A 1 250 ? 18.95109 -28.04342 -2.10218 1.000 42.61154 268 VAL A N 1
ATOM 1755 C CA . VAL A 1 250 ? 19.99864 -28.89250 -2.66196 1.000 46.13910 268 VAL A CA 1
ATOM 1756 C C . VAL A 1 250 ? 19.38821 -29.97043 -3.54542 1.000 48.43518 268 VAL A C 1
ATOM 1757 O O . VAL A 1 250 ? 19.83230 -30.18746 -4.67905 1.000 46.42309 268 VAL A O 1
ATOM 1761 N N . ASP A 1 251 ? 18.33804 -30.63286 -3.05464 1.000 46.49402 269 ASP A N 1
ATOM 1762 C CA . ASP A 1 251 ? 17.69133 -31.69264 -3.82776 1.000 50.24033 269 ASP A CA 1
ATOM 1763 C C . ASP A 1 251 ? 17.18664 -31.17480 -5.16255 1.000 46.93472 269 ASP A C 1
ATOM 1764 O O . ASP A 1 251 ? 17.31103 -31.85674 -6.18644 1.000 48.51072 269 ASP A O 1
ATOM 1769 N N . ALA A 1 252 ? 16.59541 -29.97758 -5.16457 1.000 45.85100 270 ALA A N 1
ATOM 1770 C CA . ALA A 1 252 ? 16.07194 -29.40353 -6.40169 1.000 45.66128 270 ALA A CA 1
ATOM 1771 C C . ALA A 1 252 ? 17.19760 -28.99001 -7.34390 1.000 48.07503 270 ALA A C 1
ATOM 1772 O O . ALA A 1 252 ? 17.10412 -29.19156 -8.55968 1.000 45.56034 270 ALA A O 1
ATOM 1774 N N . SER A 1 253 ? 18.26194 -28.39570 -6.80131 1.000 46.89968 271 SER A N 1
ATOM 1775 C CA . SER A 1 253 ? 19.39545 -28.00706 -7.63118 1.000 46.58621 271 SER A CA 1
ATOM 1776 C C . SER A 1 253 ? 20.07489 -29.22520 -8.23976 1.000 46.69210 271 SER A C 1
ATOM 1777 O O . SER A 1 253 ? 20.49288 -29.19832 -9.40832 1.000 41.87698 271 SER A O 1
ATOM 1780 N N . GLU A 1 254 ? 20.16210 -30.31518 -7.47574 1.000 44.76757 272 GLU A N 1
ATOM 1781 C CA . GLU A 1 254 ? 20.79230 -31.53680 -7.96826 1.000 46.32445 272 GLU A CA 1
ATOM 1782 C C . GLU A 1 254 ? 19.94923 -32.21892 -9.03931 1.000 47.90857 272 GLU A C 1
ATOM 1783 O O . GLU A 1 254 ? 20.50338 -32.82229 -9.97019 1.000 44.33221 272 GLU A O 1
ATOM 1789 N N . ALA A 1 255 ? 18.61822 -32.16531 -8.91271 1.000 46.23620 273 ALA A N 1
ATOM 1790 C CA . ALA A 1 255 ? 17.77044 -32.72416 -9.95828 1.000 47.24136 273 ALA A CA 1
ATOM 1791 C C . ALA A 1 255 ? 17.97000 -31.97463 -11.27015 1.000 46.08300 273 ALA A C 1
ATOM 1792 O O . ALA A 1 255 ? 18.04109 -32.58994 -12.33730 1.000 49.98485 273 ALA A O 1
ATOM 1794 N N . ALA A 1 256 ? 18.08079 -30.64383 -11.20177 1.000 44.70218 274 ALA A N 1
ATOM 1795 C CA . ALA A 1 256 ? 18.32382 -29.84581 -12.40228 1.000 46.00189 274 ALA A CA 1
ATOM 1796 C C . ALA A 1 256 ? 19.71859 -30.10551 -12.95618 1.000 46.95136 274 ALA A C 1
ATOM 1797 O O . ALA A 1 256 ? 19.90958 -30.18038 -14.18072 1.000 44.80223 274 ALA A O 1
ATOM 1799 N N . PHE A 1 257 ? 20.70204 -30.24575 -12.06611 1.000 40.88863 275 PHE A N 1
ATOM 1800 C CA . PHE A 1 257 ? 22.04561 -30.66164 -12.46159 1.000 41.26029 275 PHE A CA 1
ATOM 1801 C C . PHE A 1 257 ? 22.01671 -31.99957 -13.19283 1.000 48.63818 275 PHE A C 1
ATOM 1802 O O . PHE A 1 257 ? 22.62274 -32.15212 -14.26520 1.000 45.61396 275 PHE A O 1
ATOM 1810 N N . ASN A 1 258 ? 21.33361 -32.99074 -12.60940 1.000 40.19200 276 ASN A N 1
ATOM 1811 C CA . ASN A 1 258 ? 21.24609 -34.30827 -13.22893 1.000 44.75028 276 ASN A CA 1
ATOM 1812 C C . ASN A 1 258 ? 20.62618 -34.23343 -14.61686 1.000 46.60886 276 ASN A C 1
ATOM 1813 O O . ASN A 1 258 ? 21.06394 -34.93397 -15.53115 1.000 48.22358 276 ASN A O 1
ATOM 1818 N N . LYS A 1 259 ? 19.57435 -33.42653 -14.77608 1.000 45.33167 277 LYS A N 1
ATOM 1819 C CA . LYS A 1 259 ? 18.91181 -33.32377 -16.07239 1.000 49.09239 277 LYS A CA 1
ATOM 1820 C C . LYS A 1 259 ? 19.83436 -32.69220 -17.10736 1.000 49.21303 277 LYS A C 1
ATOM 1821 O O . LYS A 1 259 ? 19.92971 -33.17403 -18.24124 1.000 49.94208 277 LYS A O 1
ATOM 1827 N N . GLU A 1 260 ? 20.53598 -31.62602 -16.73067 1.000 47.61704 278 GLU A N 1
ATOM 1828 C CA . GLU A 1 260 ? 21.46795 -30.99896 -17.65953 1.000 47.69723 278 GLU A CA 1
ATOM 1829 C C . GLU A 1 260 ? 22.62649 -31.93355 -17.99613 1.000 51.97633 278 GLU A C 1
ATOM 1830 O O . GLU A 1 260 ? 23.06434 -32.00209 -19.15089 1.000 43.51573 278 GLU A O 1
ATOM 1836 N N . LEU A 1 261 ? 23.14770 -32.65024 -16.99571 1.000 41.93581 279 LEU A N 1
ATOM 1837 C CA . LEU A 1 261 ? 24.19611 -33.63988 -17.24078 1.000 44.95196 279 LEU A CA 1
ATOM 1838 C C . LEU A 1 261 ? 23.71977 -34.70748 -18.21468 1.000 49.06314 279 LEU A C 1
ATOM 1839 O O . LEU A 1 261 ? 24.43442 -35.07431 -19.15900 1.000 51.12426 279 LEU A O 1
ATOM 1844 N N . ALA A 1 262 ? 22.50376 -35.21614 -18.00750 1.000 47.67174 280 ALA A N 1
ATOM 1845 C CA . ALA A 1 262 ? 21.99948 -36.25792 -18.89848 1.000 50.46789 280 ALA A CA 1
ATOM 1846 C C . ALA A 1 262 ? 21.83616 -35.72656 -20.31123 1.000 51.96668 280 ALA A C 1
ATOM 1847 O O . ALA A 1 262 ? 22.09719 -36.44285 -21.28408 1.000 53.91603 280 ALA A O 1
ATOM 1849 N N . ARG A 1 263 ? 21.40065 -34.47156 -20.43947 1.000 47.62093 281 ARG A N 1
ATOM 1850 C CA . ARG A 1 263 ? 21.26607 -33.86137 -21.75583 1.000 54.78852 281 ARG A CA 1
ATOM 1851 C C . ARG A 1 263 ? 22.61451 -33.76904 -22.45675 1.000 57.45254 281 ARG A C 1
ATOM 1852 O O . ARG A 1 263 ? 22.75617 -34.16159 -23.62461 1.000 58.29131 281 ARG A O 1
ATOM 1860 N N . GLN A 1 264 ? 23.62147 -33.24679 -21.75509 1.000 50.84581 282 GLN A N 1
ATOM 1861 C CA . GLN A 1 264 ? 24.93889 -33.10050 -22.35920 1.000 56.61829 282 GLN A CA 1
ATOM 1862 C C . GLN A 1 264 ? 25.56983 -34.44624 -22.67340 1.000 58.85651 282 GLN A C 1
ATOM 1863 O O . GLN A 1 264 ? 26.32239 -34.56141 -23.64701 1.000 58.48135 282 GLN A O 1
ATOM 1869 N N . GLN A 1 265 ? 25.26021 -35.47813 -21.88543 1.000 55.21952 283 GLN A N 1
ATOM 1870 C CA . GLN A 1 265 ? 25.80560 -36.80142 -22.16672 1.000 58.29700 283 GLN A CA 1
ATOM 1871 C C . GLN A 1 265 ? 25.19388 -37.40089 -23.42901 1.000 62.82614 283 GLN A C 1
ATOM 1872 O O . GLN A 1 265 ? 25.88502 -38.08201 -24.19794 1.000 63.60436 283 GLN A O 1
ATOM 1878 N N . ALA A 1 266 ? 23.90452 -37.15032 -23.67133 1.000 61.76367 284 ALA A N 1
ATOM 1879 C CA . ALA A 1 266 ? 23.27948 -37.67991 -24.87837 1.000 64.79019 284 ALA A CA 1
ATOM 1880 C C . ALA A 1 266 ? 23.75801 -36.95049 -26.12767 1.000 72.69128 284 ALA A C 1
ATOM 1881 O O . ALA A 1 266 ? 23.84860 -37.55752 -27.20242 1.000 77.41720 284 ALA A O 1
ATOM 1883 N N . ALA A 1 267 ? 24.07369 -35.66316 -26.00821 1.000 69.35177 285 ALA A N 1
ATOM 1884 C CA . ALA A 1 267 ? 24.42997 -34.84179 -27.16316 1.000 73.69334 285 ALA A CA 1
ATOM 1885 C C . ALA A 1 267 ? 25.87522 -35.06969 -27.59817 1.000 76.08660 285 ALA A C 1
ATOM 1886 O O . ALA A 1 267 ? 26.55370 -35.96751 -27.09319 1.000 77.52283 285 ALA A O 1
ATOM 1888 N N . SER B 1 1 ? 25.52468 -16.53765 66.13408 1.000 65.73899 19 SER B N 1
ATOM 1889 C CA . SER B 1 1 ? 25.10346 -16.20855 64.77441 1.000 63.86894 19 SER B CA 1
ATOM 1890 C C . SER B 1 1 ? 25.88816 -17.08858 63.80623 1.000 59.49205 19 SER B C 1
ATOM 1891 O O . SER B 1 1 ? 26.67459 -17.92817 64.22743 1.000 58.26113 19 SER B O 1
ATOM 1894 N N A ASN B 1 2 ? 25.68245 -16.89835 62.50542 0.557 57.51417 20 ASN B N 1
ATOM 1895 N N B ASN B 1 2 ? 25.67676 -16.91260 62.50423 0.443 57.50143 20 ASN B N 1
ATOM 1896 C CA A ASN B 1 2 ? 26.26325 -17.83014 61.54762 0.557 53.82390 20 ASN B CA 1
ATOM 1897 C CA B ASN B 1 2 ? 26.23559 -17.85055 61.53360 0.443 53.81339 20 ASN B CA 1
ATOM 1898 C C A ASN B 1 2 ? 27.77049 -17.93970 61.74200 0.557 52.21576 20 ASN B C 1
ATOM 1899 C C B ASN B 1 2 ? 27.75679 -17.94222 61.66546 0.443 52.09216 20 ASN B C 1
ATOM 1900 O O A ASN B 1 2 ? 28.46673 -16.93257 61.88507 0.557 53.24111 20 ASN B O 1
ATOM 1901 O O B ASN B 1 2 ? 28.45289 -16.92522 61.69251 0.443 53.26672 20 ASN B O 1
ATOM 1910 N N . ALA B 1 3 ? 28.26819 -19.17488 61.76663 1.000 50.49637 21 ALA B N 1
ATOM 1911 C CA . ALA B 1 3 ? 29.68833 -19.41855 62.01928 1.000 51.79194 21 ALA B CA 1
ATOM 1912 C C . ALA B 1 3 ? 30.56669 -19.29789 60.77662 1.000 56.31460 21 ALA B C 1
ATOM 1913 O O . ALA B 1 3 ? 31.79388 -19.20247 60.90844 1.000 60.06288 21 ALA B O 1
ATOM 1915 N N . ASP B 1 4 ? 29.98077 -19.35094 59.58841 1.000 49.64634 22 ASP B N 1
ATOM 1916 C CA . ASP B 1 4 ? 30.73913 -19.22088 58.33590 1.000 56.83800 22 ASP B CA 1
ATOM 1917 C C . ASP B 1 4 ? 31.86780 -20.25350 58.23372 1.0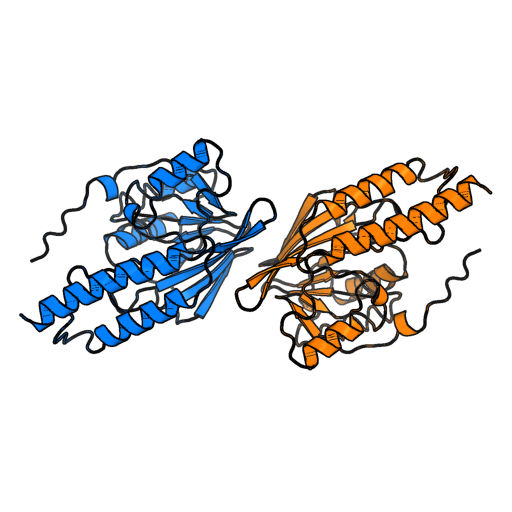00 58.67600 22 ASP B C 1
ATOM 1918 O O . ASP B 1 4 ? 32.95251 -19.96660 57.72080 1.000 60.31544 22 ASP B O 1
ATOM 1923 N N . ASP B 1 5 ? 31.62731 -21.45905 58.74936 1.000 52.66675 23 ASP B N 1
ATOM 1924 C CA . ASP B 1 5 ? 32.44126 -22.59497 58.34915 1.000 46.69165 23 ASP B CA 1
ATOM 1925 C C . ASP B 1 5 ? 32.24248 -22.82495 56.85387 1.000 47.80540 23 ASP B C 1
ATOM 1926 O O . ASP B 1 5 ? 31.13186 -22.67309 56.33620 1.000 43.36834 23 ASP B O 1
ATOM 1931 N N . MET B 1 6 ? 33.32653 -23.19908 56.15537 1.000 45.46122 24 MET B N 1
ATOM 1932 C CA . MET B 1 6 ? 33.24519 -23.49281 54.71914 1.000 44.04595 24 MET B CA 1
ATOM 1933 C C . MET B 1 6 ? 33.25081 -24.99220 54.49887 1.000 42.02831 24 MET B C 1
ATOM 1934 O O . MET B 1 6 ? 34.12357 -25.67838 55.05131 1.000 43.56312 24 MET B O 1
ATOM 1939 N N . PRO B 1 7 ? 32.31626 -25.55254 53.72420 1.000 39.41246 25 PRO B N 1
ATOM 1940 C CA . PRO B 1 7 ? 32.43975 -26.96566 53.34961 1.000 39.95373 25 PRO B CA 1
ATOM 1941 C C . PRO B 1 7 ? 33.77112 -27.20477 52.64418 1.000 42.76997 25 PRO B C 1
ATOM 1942 O O . PRO B 1 7 ? 34.29443 -26.32983 51.94526 1.000 41.14419 25 PRO B O 1
ATOM 1946 N N . ALA B 1 8 ? 34.33421 -28.39584 52.86053 1.000 41.03884 26 ALA B N 1
ATOM 1947 C CA . ALA B 1 8 ? 35.70223 -28.65217 52.41754 1.000 46.80648 26 ALA B CA 1
ATOM 1948 C C . ALA B 1 8 ? 35.85013 -28.47866 50.90647 1.000 44.13407 26 ALA B C 1
ATOM 1949 O O . ALA B 1 8 ? 36.85765 -27.93477 50.43328 1.000 43.80122 26 ALA B O 1
ATOM 1951 N N . ASN B 1 9 ? 34.84876 -28.90346 50.12997 1.000 43.93759 27 ASN B N 1
ATOM 1952 C CA . ASN B 1 9 ? 35.02650 -28.87306 48.67485 1.000 43.37739 27 ASN B CA 1
ATOM 1953 C C . ASN B 1 9 ? 34.96667 -27.46737 48.07676 1.000 38.63565 27 ASN B C 1
ATOM 1954 O O . ASN B 1 9 ? 35.30677 -27.30779 46.89924 1.000 39.68969 27 ASN B O 1
ATOM 1959 N N . TRP B 1 10 ? 34.57687 -26.44196 48.84544 1.000 40.40709 28 TRP B N 1
ATOM 1960 C CA . TRP B 1 10 ? 34.60047 -25.08245 48.31349 1.000 40.33944 28 TRP B CA 1
ATOM 1961 C C . TRP B 1 10 ? 36.00261 -24.61888 47.96311 1.000 39.10408 28 TRP B C 1
ATOM 1962 O O . TRP B 1 10 ? 36.15074 -23.70069 47.15328 1.000 39.16639 28 TRP B O 1
ATOM 1973 N N . THR B 1 11 ? 37.03374 -25.18033 48.59637 1.000 39.95069 29 THR B N 1
ATOM 1974 C CA . THR B 1 11 ? 38.39825 -24.77667 48.29274 1.000 42.48504 29 THR B CA 1
ATOM 1975 C C . THR B 1 11 ? 39.24030 -25.91971 47.73788 1.000 44.36320 29 THR B C 1
ATOM 1976 O O . THR B 1 11 ? 40.44609 -25.73936 47.55101 1.000 46.99728 29 THR B O 1
ATOM 1980 N N . LYS B 1 12 ? 38.64301 -27.08448 47.45712 1.000 41.66287 30 LYS B N 1
ATOM 1981 C CA . LYS B 1 12 ? 39.41945 -28.19503 46.92115 1.000 40.69737 30 LYS B CA 1
ATOM 1982 C C . LYS B 1 12 ? 39.60836 -28.00523 45.42053 1.000 44.32724 30 LYS B C 1
ATOM 1983 O O . LYS B 1 12 ? 38.62660 -27.75555 44.70921 1.000 40.83556 30 LYS B O 1
ATOM 1989 N N . PRO B 1 13 ? 40.84218 -28.09261 44.91091 1.000 42.50257 31 PRO B N 1
ATOM 1990 C CA . PRO B 1 13 ? 41.05818 -27.90964 43.47151 1.000 44.37025 31 PRO B CA 1
ATOM 1991 C C . PRO B 1 13 ? 40.40705 -29.02075 42.65846 1.000 45.49708 31 PRO B C 1
ATOM 1992 O O . PRO B 1 13 ? 40.29659 -30.16852 43.09672 1.000 46.44401 31 PRO B O 1
ATOM 1996 N N . THR B 1 14 ? 39.96782 -28.66257 41.45701 1.000 44.12434 32 THR B N 1
ATOM 1997 C CA . THR B 1 14 ? 39.50722 -29.64593 40.49453 1.000 44.19971 32 THR B CA 1
ATOM 1998 C C . THR B 1 14 ? 40.05283 -29.24942 39.13011 1.000 47.38204 32 THR B C 1
ATOM 1999 O O . THR B 1 14 ? 40.38984 -28.08826 38.89350 1.000 45.50613 32 THR B O 1
ATOM 2003 N N . LYS B 1 15 ? 40.16826 -30.22638 38.23955 1.000 46.67999 33 LYS B N 1
ATOM 2004 C CA . LYS B 1 15 ? 40.74472 -29.95624 36.92953 1.000 45.12772 33 LYS B CA 1
ATOM 2005 C C . LYS B 1 15 ? 39.79215 -29.09550 36.10064 1.000 47.47240 33 LYS B C 1
ATOM 2006 O O . LYS B 1 15 ? 38.59235 -29.38690 36.04207 1.000 44.70356 33 LYS B O 1
ATOM 2012 N N . PRO B 1 16 ? 40.27652 -28.04387 35.44877 1.000 47.11261 34 PRO B N 1
ATOM 2013 C CA . PRO B 1 16 ? 39.40601 -27.23024 34.59374 1.000 47.38371 34 PRO B CA 1
ATOM 2014 C C . PRO B 1 16 ? 39.12259 -27.91480 33.25479 1.000 45.53123 34 PRO B C 1
ATOM 2015 O O . PRO B 1 16 ? 39.84741 -28.81135 32.82061 1.000 47.84577 34 PRO B O 1
ATOM 2019 N N . TYR B 1 17 ? 38.04214 -27.48435 32.59568 1.000 45.19840 35 TYR B N 1
ATOM 2020 C CA . TYR B 1 17 ? 37.66731 -28.13799 31.33149 1.000 47.58220 35 TYR B CA 1
ATOM 2021 C C . TYR B 1 17 ? 36.73478 -27.25906 30.50825 1.000 47.54820 35 TYR B C 1
ATOM 2022 O O . TYR B 1 17 ? 36.05010 -26.38231 31.03318 1.000 48.64333 35 TYR B O 1
ATOM 2031 N N . ARG B 1 18 ? 36.67663 -27.54604 29.20035 1.000 50.12740 36 ARG B N 1
ATOM 2032 C CA . ARG B 1 18 ? 35.70220 -26.88768 28.34000 1.000 50.76841 36 ARG B CA 1
ATOM 2033 C C . ARG B 1 18 ? 34.32049 -27.49139 28.55853 1.000 51.87646 36 ARG B C 1
ATOM 2034 O O . ARG B 1 18 ? 34.16614 -28.71752 28.56205 1.000 53.38575 36 ARG B O 1
ATOM 2042 N N . VAL B 1 19 ? 33.31148 -26.63044 28.72657 1.000 49.63207 37 VAL B N 1
ATOM 2043 C CA . VAL B 1 19 ? 31.94086 -27.07590 28.98033 1.000 51.59312 37 VAL B CA 1
ATOM 2044 C C . VAL B 1 19 ? 31.21470 -27.22674 27.64221 1.000 53.58710 37 VAL B C 1
ATOM 2045 O O . VAL B 1 19 ? 31.09042 -28.34034 27.12380 1.000 55.28567 37 VAL B O 1
ATOM 2049 N N . VAL B 1 20 ? 30.71791 -26.11334 27.08821 1.000 53.41520 38 VAL B N 1
ATOM 2050 C CA . VAL B 1 20 ? 30.18481 -26.04221 25.72927 1.000 58.70396 38 VAL B CA 1
ATOM 2051 C C . VAL B 1 20 ? 30.67295 -24.74199 25.10825 1.000 56.82468 38 VAL B C 1
ATOM 2052 O O . VAL B 1 20 ? 30.96905 -23.76970 25.80657 1.000 54.64629 38 VAL B O 1
ATOM 2056 N N . GLY B 1 21 ? 30.73649 -24.72883 23.77602 1.000 59.89331 39 GLY B N 1
ATOM 2057 C CA . GLY B 1 21 ? 31.15242 -23.52482 23.07278 1.000 60.80670 39 GLY B CA 1
ATOM 2058 C C . GLY B 1 21 ? 32.45946 -22.96880 23.60736 1.000 60.12929 39 GLY B C 1
ATOM 2059 O O . GLY B 1 21 ? 33.44749 -23.69241 23.78689 1.000 58.37515 39 GLY B O 1
ATOM 2060 N N . ASN B 1 22 ? 32.47303 -21.66507 23.88674 1.000 57.91306 40 ASN B N 1
ATOM 2061 C CA . ASN B 1 22 ? 33.65228 -20.98879 24.41311 1.000 56.47038 40 ASN B CA 1
ATOM 2062 C C . ASN B 1 22 ? 33.58269 -20.79761 25.93027 1.000 53.15421 40 ASN B C 1
ATOM 2063 O O . ASN B 1 22 ? 34.18629 -19.86134 26.46036 1.000 53.52225 40 ASN B O 1
ATOM 2068 N N . ILE B 1 23 ? 32.87437 -21.67444 26.63419 1.000 48.99935 41 ILE B N 1
ATOM 2069 C CA . ILE B 1 23 ? 32.69566 -21.58324 28.09067 1.000 43.39634 41 ILE B CA 1
ATOM 2070 C C . ILE B 1 23 ? 33.46878 -22.71462 28.74736 1.000 44.14359 41 ILE B C 1
ATOM 2071 O O . ILE B 1 23 ? 33.30929 -23.88636 28.37469 1.000 45.46470 41 ILE B O 1
ATOM 2076 N N . TYR B 1 24 ? 34.30986 -22.36227 29.72626 1.000 43.46295 42 TYR B N 1
ATOM 2077 C CA . TYR B 1 24 ? 35.17384 -23.30635 30.40960 1.000 42.09120 42 TYR B CA 1
ATOM 2078 C C . TYR B 1 24 ? 34.92152 -23.20482 31.90037 1.000 40.50921 42 TYR B C 1
ATOM 2079 O O . TYR B 1 24 ? 34.68649 -22.10758 32.41674 1.000 41.48847 42 TYR B O 1
ATOM 2088 N N . TYR B 1 25 ? 35.00431 -24.34568 32.58217 1.000 39.97383 43 TYR B N 1
ATOM 2089 C CA . TYR B 1 25 ? 34.91150 -24.38704 34.03917 1.000 37.72610 43 TYR B CA 1
ATOM 2090 C C . TYR B 1 25 ? 36.30727 -24.26234 34.64209 1.000 40.79772 43 TYR B C 1
ATOM 2091 O O . TYR B 1 25 ? 37.20041 -25.04391 34.30985 1.000 41.59402 43 TYR B O 1
ATOM 2100 N N . VAL B 1 26 ? 36.48281 -23.29656 35.54996 1.000 39.49436 44 VAL B N 1
ATOM 2101 C CA . VAL B 1 26 ? 37.79122 -23.01035 36.12663 1.000 37.31752 44 VAL B CA 1
ATOM 2102 C C . VAL B 1 26 ? 37.67474 -22.78347 37.63256 1.000 36.17085 44 VAL B C 1
ATOM 2103 O O . VAL B 1 26 ? 38.56931 -22.19062 38.24983 1.000 39.97120 44 VAL B O 1
ATOM 2107 N N . GLY B 1 27 ? 36.58830 -23.25442 38.23690 1.000 35.68040 45 GLY B N 1
ATOM 2108 C CA . GLY B 1 27 ? 36.36898 -23.09171 39.66587 1.000 35.32627 45 GLY B CA 1
ATOM 2109 C C . GLY B 1 27 ? 36.94360 -24.22996 40.48284 1.000 36.39139 45 GLY B C 1
ATOM 2110 O O . GLY B 1 27 ? 37.82257 -24.97660 40.04183 1.000 36.28446 45 GLY B O 1
ATOM 2111 N N . THR B 1 28 ? 36.45691 -24.34218 41.71607 1.000 36.99449 46 THR B N 1
ATOM 2112 C CA . THR B 1 28 ? 36.89062 -25.40890 42.59882 1.000 39.68808 46 THR B CA 1
ATOM 2113 C C . THR B 1 28 ? 35.94736 -26.59628 42.46407 1.000 38.53106 46 THR B C 1
ATOM 2114 O O . THR B 1 28 ? 34.98806 -26.58262 41.68929 1.000 39.24760 46 THR B O 1
ATOM 2118 N N . GLU B 1 29 ? 36.21638 -27.63825 43.24517 1.000 39.20622 47 GLU B N 1
ATOM 2119 C CA . GLU B 1 29 ? 35.31893 -28.78481 43.26269 1.000 40.94717 47 GLU B CA 1
ATOM 2120 C C . GLU B 1 29 ? 33.90072 -28.36657 43.65081 1.000 41.79767 47 GLU B C 1
ATOM 2121 O O . GLU B 1 29 ? 32.92185 -28.88775 43.10592 1.000 41.80739 47 GLU B O 1
ATOM 2127 N N . GLY B 1 30 ? 33.76464 -27.40349 44.57219 1.000 41.70849 48 GLY B N 1
ATOM 2128 C CA . GLY B 1 30 ? 32.44087 -26.99932 45.01031 1.000 38.10559 48 GLY B CA 1
ATOM 2129 C C . GLY B 1 30 ? 31.89803 -25.64546 44.57402 1.000 36.06665 48 GLY B C 1
ATOM 2130 O O . GLY B 1 30 ? 30.67934 -25.47036 44.55938 1.000 39.35998 48 GLY B O 1
ATOM 2131 N N . ILE B 1 31 ? 32.74923 -24.66844 44.26303 1.000 35.85249 49 ILE B N 1
ATOM 2132 C CA . ILE B 1 31 ? 32.30514 -23.32171 43.90757 1.000 31.74379 49 ILE B CA 1
ATOM 2133 C C . ILE B 1 31 ? 32.66810 -23.05178 42.44533 1.000 31.53469 49 ILE B C 1
ATOM 2134 O O . ILE B 1 31 ? 33.83502 -23.16957 42.06160 1.000 35.71428 49 ILE B O 1
ATOM 2139 N N . SER B 1 32 ? 31.68114 -22.63509 41.65629 1.000 31.26834 50 SER B N 1
ATOM 2140 C CA . SER B 1 32 ? 31.89827 -22.45084 40.22581 1.000 33.72535 50 SER B CA 1
ATOM 2141 C C . SER B 1 32 ? 32.67509 -21.16911 39.94206 1.000 36.08797 50 SER B C 1
ATOM 2142 O O . SER B 1 32 ? 32.58037 -20.17149 40.66281 1.000 31.31269 50 SER B O 1
ATOM 2145 N N . SER B 1 33 ? 33.44100 -21.20249 38.85864 1.000 33.83352 51 SER B N 1
ATOM 2146 C CA . SER B 1 33 ? 33.96486 -20.00118 38.24170 1.000 33.68623 51 SER B CA 1
ATOM 2147 C C . SER B 1 33 ? 34.04013 -20.33442 36.76563 1.000 34.66429 51 SER B C 1
ATOM 2148 O O . SER B 1 33 ? 34.31896 -21.47860 36.42117 1.000 33.57518 51 SER B O 1
ATOM 2151 N N . TRP B 1 34 ? 33.74453 -19.36862 35.91093 1.000 37.45660 52 TRP B N 1
ATOM 2152 C CA . TRP B 1 34 ? 33.56957 -19.64693 34.48828 1.000 36.95153 52 TRP B CA 1
ATOM 2153 C C . TRP B 1 34 ? 34.45086 -18.72393 33.67824 1.000 42.40490 52 TRP B C 1
ATOM 2154 O O . TRP B 1 34 ? 34.50496 -17.52220 33.94625 1.000 44.79769 52 TRP B O 1
ATOM 2165 N N . LEU B 1 35 ? 35.11271 -19.28391 32.66300 1.000 42.69337 53 LEU B N 1
ATOM 2166 C CA . LEU B 1 35 ? 35.89873 -18.50770 31.72262 1.000 44.03597 53 LEU B CA 1
ATOM 2167 C C . LEU B 1 35 ? 35.19180 -18.55736 30.37727 1.000 44.01452 53 LEU B C 1
ATOM 2168 O O . LEU B 1 35 ? 34.91728 -19.64703 29.85660 1.000 44.89990 53 LEU B O 1
ATOM 2173 N N . ILE B 1 36 ? 34.86299 -17.38464 29.84300 1.000 43.54773 54 ILE B N 1
ATOM 2174 C CA . ILE B 1 36 ? 34.20825 -17.24747 28.54162 1.000 47.34605 54 ILE B CA 1
ATOM 2175 C C . ILE B 1 36 ? 35.16741 -16.47955 27.65143 1.000 49.14460 54 ILE B C 1
ATOM 2176 O O . ILE B 1 36 ? 35.54130 -15.34849 27.98235 1.000 51.49725 54 ILE B O 1
ATOM 2181 N N . THR B 1 37 ? 35.55754 -17.08363 26.52254 1.000 52.37908 55 THR B N 1
ATOM 2182 C CA . THR B 1 37 ? 36.71827 -16.64938 25.75838 1.000 52.58826 55 THR B CA 1
ATOM 2183 C C . THR B 1 37 ? 36.31648 -16.03052 24.42684 1.000 54.17006 55 THR B C 1
ATOM 2184 O O . THR B 1 37 ? 35.28419 -16.37840 23.84924 1.000 59.29542 55 THR B O 1
ATOM 2188 N N . SER B 1 38 ? 37.14678 -15.10056 23.95709 1.000 57.65105 56 SER B N 1
ATOM 2189 C CA . SER B 1 38 ? 37.00820 -14.49300 22.63817 1.000 58.42507 56 SER B CA 1
ATOM 2190 C C . SER B 1 38 ? 38.38866 -14.09616 22.14608 1.000 62.61227 56 SER B C 1
ATOM 2191 O O . SER B 1 38 ? 39.32595 -13.94682 22.93615 1.000 56.61542 56 SER B O 1
ATOM 2194 N N . SER B 1 39 ? 38.50318 -13.90834 20.81738 1.000 62.64646 57 SER B N 1
ATOM 2195 C CA . SER B 1 39 ? 39.74475 -13.43426 20.21926 1.000 63.01016 57 SER B CA 1
ATOM 2196 C C . SER B 1 39 ? 40.09411 -12.01111 20.62851 1.000 65.04843 57 SER B C 1
ATOM 2197 O O . SER B 1 39 ? 41.17410 -11.53441 20.26882 1.000 68.01623 57 SER B O 1
ATOM 2200 N N . GLU B 1 40 ? 39.21901 -11.32060 21.35700 1.000 63.94062 58 GLU B N 1
ATOM 2201 C CA . GLU B 1 40 ? 39.49616 -9.97174 21.83560 1.000 65.68775 58 GLU B CA 1
ATOM 2202 C C . GLU B 1 40 ? 39.56395 -9.88928 23.35716 1.000 64.53241 58 GLU B C 1
ATOM 2203 O O . GLU B 1 40 ? 39.60328 -8.78486 23.91396 1.000 68.21565 58 GLU B O 1
ATOM 2209 N N . GLY B 1 41 ? 39.60988 -11.02266 24.04177 1.000 60.94841 59 GLY B N 1
ATOM 2210 C CA . GLY B 1 41 ? 39.64579 -11.04765 25.48969 1.000 58.56401 59 GLY B CA 1
ATOM 2211 C C . GLY B 1 41 ? 38.55256 -11.92776 26.05894 1.000 59.44461 59 GLY B C 1
ATOM 2212 O O . GLY B 1 41 ? 37.62816 -12.35467 25.36843 1.000 55.58163 59 GLY B O 1
ATOM 2213 N N . HIS B 1 42 ? 38.67478 -12.18052 27.36510 1.000 52.32363 60 HIS B N 1
ATOM 2214 C CA . HIS B 1 42 ? 37.82986 -13.14973 28.03997 1.000 52.79146 60 HIS B CA 1
ATOM 2215 C C . HIS B 1 42 ? 37.07686 -12.50462 29.20319 1.000 52.26842 60 HIS B C 1
ATOM 2216 O O . HIS B 1 42 ? 37.48741 -11.47866 29.75197 1.000 50.33887 60 HIS B O 1
ATOM 2223 N N . VAL B 1 43 ? 35.95602 -13.12486 29.56039 1.000 49.13676 61 VAL B N 1
ATOM 2224 C CA . VAL B 1 43 ? 35.18046 -12.78403 30.75210 1.000 44.72717 61 VAL B CA 1
ATOM 2225 C C . VAL B 1 43 ? 35.38490 -13.89370 31.77149 1.000 42.18589 61 VAL B C 1
ATOM 2226 O O . VAL B 1 43 ? 35.44159 -15.07415 31.41424 1.000 44.38767 61 VAL B O 1
ATOM 2230 N N . VAL B 1 44 ? 35.48504 -13.52316 33.04022 1.000 44.48293 62 VAL B N 1
ATOM 2231 C CA . VAL B 1 44 ? 35.48202 -14.48766 34.13144 1.000 39.75025 62 VAL B CA 1
ATOM 2232 C C . VAL B 1 44 ? 34.30778 -14.15501 35.03756 1.000 43.14481 62 VAL B C 1
ATOM 2233 O O . VAL B 1 44 ? 34.13832 -12.99841 35.44022 1.000 43.91247 62 VAL B O 1
ATOM 2237 N N . LEU B 1 45 ? 33.48042 -15.15936 35.31821 1.000 39.46828 63 LEU B N 1
ATOM 2238 C CA . LEU B 1 45 ? 32.31181 -15.02098 36.17687 1.000 42.31875 63 LEU B CA 1
ATOM 2239 C C . LEU B 1 45 ? 32.60773 -15.72104 37.50033 1.000 39.13475 63 LEU B C 1
ATOM 2240 O O . LEU B 1 45 ? 32.84101 -16.93436 37.51539 1.000 40.00643 63 LEU B O 1
ATOM 2245 N N . ASP B 1 46 ? 32.62205 -14.94655 38.59436 1.000 40.85311 64 ASP B N 1
ATOM 2246 C CA . ASP B 1 46 ? 32.84679 -15.41755 39.96684 1.000 38.50001 64 ASP B CA 1
ATOM 2247 C C . ASP B 1 46 ? 34.29127 -15.83233 40.25689 1.000 37.77453 64 ASP B C 1
ATOM 2248 O O . ASP B 1 46 ? 35.06732 -16.11260 39.34646 1.000 37.78223 64 ASP B O 1
ATOM 2253 N N . GLY B 1 47 ? 34.68537 -15.84242 41.54077 1.000 34.57045 65 GLY B N 1
ATOM 2254 C CA . GLY B 1 47 ? 36.09060 -16.05557 41.86967 1.000 33.92179 65 GLY B CA 1
ATOM 2255 C C . GLY B 1 47 ? 36.35355 -16.92782 43.08884 1.000 43.42303 65 GLY B C 1
ATOM 2256 O O . GLY B 1 47 ? 37.49638 -17.03210 43.55402 1.000 42.84583 65 GLY B O 1
ATOM 2257 N N . GLY B 1 48 ? 35.31928 -17.57430 43.61070 1.000 38.60441 66 GLY B N 1
ATOM 2258 C CA . GLY B 1 48 ? 35.49656 -18.51401 44.69610 1.000 37.56924 66 GLY B CA 1
ATOM 2259 C C . GLY B 1 48 ? 35.63173 -17.77902 46.00543 1.000 37.96298 66 GLY B C 1
ATOM 2260 O O . GLY B 1 48 ? 35.55903 -16.55238 46.04734 1.000 36.88992 66 GLY B O 1
ATOM 2261 N N . PRO B 1 49 ? 35.85087 -18.51839 47.09976 1.000 36.76777 67 PRO B N 1
ATOM 2262 C CA . PRO B 1 49 ? 35.64038 -17.93802 48.44411 1.000 40.14396 67 PRO B CA 1
ATOM 2263 C C . PRO B 1 49 ? 36.72712 -17.00141 48.96812 1.000 42.29475 67 PRO B C 1
ATOM 2264 O O . PRO B 1 49 ? 36.45135 -16.28595 49.93948 1.000 36.53939 67 PRO B O 1
ATOM 2268 N N . ASN B 1 50 ? 37.93565 -16.96631 48.41136 1.000 39.02235 68 ASN B N 1
ATOM 2269 C CA . ASN B 1 50 ? 38.96184 -16.12114 49.01511 1.000 39.59385 68 ASN B CA 1
ATOM 2270 C C . ASN B 1 50 ? 40.05976 -15.83497 47.99223 1.000 43.78791 68 ASN B C 1
ATOM 2271 O O . ASN B 1 50 ? 39.99829 -16.27189 46.83717 1.000 37.28640 68 ASN B O 1
ATOM 2276 N N . ALA B 1 51 ? 41.06627 -15.07672 48.43759 1.000 39.79834 69 ALA B N 1
ATOM 2277 C CA . ALA B 1 51 ? 42.18201 -14.70735 47.56984 1.000 46.96706 69 ALA B CA 1
ATOM 2278 C C . ALA B 1 51 ? 42.89102 -15.93913 47.02925 1.000 44.93397 69 ALA B C 1
ATOM 2279 O O . ALA B 1 51 ? 43.34384 -15.95341 45.87386 1.000 45.70757 69 ALA B O 1
ATOM 2281 N N . GLU B 1 52 ? 43.00623 -16.98013 47.85741 1.000 42.94622 70 GLU B N 1
ATOM 2282 C CA . GLU B 1 52 ? 43.71684 -18.18428 47.45039 1.000 43.97216 70 GLU B CA 1
ATOM 2283 C C . GLU B 1 52 ? 42.98888 -18.89950 46.32239 1.000 43.55664 70 GLU B C 1
ATOM 2284 O O . GLU B 1 52 ? 43.62523 -19.36511 45.36694 1.000 43.93223 70 GLU B O 1
ATOM 2290 N N A THR B 1 53 ? 41.65636 -19.00379 46.39754 0.682 41.28109 71 THR B N 1
ATOM 2291 N N B THR B 1 53 ? 41.66057 -18.98896 46.41274 0.318 41.27118 71 THR B N 1
ATOM 2292 C CA A THR B 1 53 ? 40.94049 -19.62092 45.28473 0.682 43.07908 71 THR B CA 1
ATOM 2293 C CA B THR B 1 53 ? 40.88241 -19.58249 45.33376 0.318 43.02804 71 THR B CA 1
ATOM 2294 C C A THR B 1 53 ? 40.90281 -18.71063 44.05908 0.682 43.06676 71 THR B C 1
ATOM 2295 C C B THR B 1 53 ? 40.91682 -18.71363 44.07862 0.318 43.05024 71 THR B C 1
ATOM 2296 O O A THR B 1 53 ? 40.78480 -19.21021 42.93302 0.682 42.81707 71 THR B O 1
ATOM 2297 O O B THR B 1 53 ? 40.87286 -19.23816 42.95825 0.318 42.84029 71 THR B O 1
ATOM 2304 N N . GLY B 1 54 ? 41.00531 -17.39113 44.24460 1.000 39.17729 72 GLY B N 1
ATOM 2305 C CA . GLY B 1 54 ? 41.17022 -16.51730 43.09234 1.000 42.68297 72 GLY B CA 1
ATOM 2306 C C . GLY B 1 54 ? 42.44485 -16.82355 42.32989 1.000 44.83833 72 GLY B C 1
ATOM 2307 O O . GLY B 1 54 ? 42.46033 -16.81078 41.09118 1.000 46.80815 72 GLY B O 1
ATOM 2308 N N . LYS B 1 55 ? 43.52417 -17.13189 43.05878 1.000 41.73847 73 LYS B N 1
ATOM 2309 C CA . LYS B 1 55 ? 44.75620 -17.59319 42.42440 1.000 46.66868 73 LYS B CA 1
ATOM 2310 C C . LYS B 1 55 ? 44.55712 -18.94305 41.75049 1.000 45.19041 73 LYS B C 1
ATOM 2311 O O . LYS B 1 55 ? 45.11565 -19.19080 40.67140 1.000 45.43772 73 LYS B O 1
ATOM 2317 N N A LEU B 1 56 ? 43.79192 -19.84186 42.38543 0.566 42.58063 74 LEU B N 1
ATOM 2318 N N B LEU B 1 56 ? 43.77690 -19.82855 42.37271 0.434 42.61061 74 LEU B N 1
ATOM 2319 C CA A LEU B 1 56 ? 43.47836 -21.12782 41.76420 0.566 44.11914 74 LEU B CA 1
ATOM 2320 C CA B LEU B 1 56 ? 43.48471 -21.12058 41.76189 0.434 44.10147 74 LEU B CA 1
ATOM 2321 C C A LEU B 1 56 ? 42.75698 -20.93670 40.43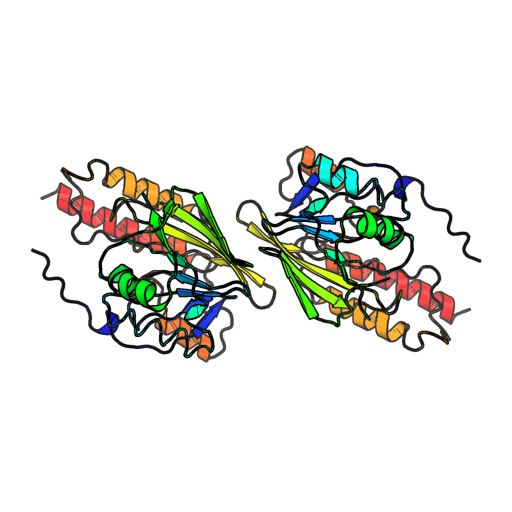500 0.566 43.47472 74 LEU B C 1
ATOM 2322 C C B LEU B 1 56 ? 42.73762 -20.95382 40.44290 0.434 43.47854 74 LEU B C 1
ATOM 2323 O O A LEU B 1 56 ? 43.04342 -21.63960 39.45781 0.566 43.21546 74 LEU B O 1
ATOM 2324 O O B LEU B 1 56 ? 42.99553 -21.68302 39.47731 0.434 43.22851 74 LEU B O 1
ATOM 2333 N N . VAL B 1 57 ? 41.80503 -20.00222 40.38442 1.000 40.14820 75 VAL B N 1
ATOM 2334 C CA . VAL B 1 57 ? 41.10929 -19.71396 39.13132 1.000 43.31698 75 VAL B CA 1
ATOM 2335 C C . VAL B 1 57 ? 42.09838 -19.24023 38.07263 1.000 44.69684 75 VAL B C 1
ATOM 2336 O O . VAL B 1 57 ? 42.02898 -19.65181 36.90926 1.000 44.23953 75 VAL B O 1
ATOM 2340 N N . GLU B 1 58 ? 43.02291 -18.35617 38.45800 1.000 42.26206 76 GLU B N 1
ATOM 2341 C CA . GLU B 1 58 ? 44.02946 -17.87659 37.51851 1.000 48.56206 76 GLU B CA 1
ATOM 2342 C C . GLU B 1 58 ? 44.79474 -19.02835 36.90708 1.000 47.13183 76 GLU B C 1
ATOM 2343 O O . GLU B 1 58 ? 45.04059 -19.05373 35.69362 1.000 49.28394 76 GLU B O 1
ATOM 2349 N N . HIS B 1 59 ? 45.18570 -19.98816 37.73620 1.000 42.91782 77 HIS B N 1
ATOM 2350 C CA . HIS B 1 59 ? 46.01426 -21.08094 37.26323 1.000 48.33023 77 HIS B CA 1
ATOM 2351 C C . HIS B 1 59 ? 45.20750 -22.09115 36.46382 1.000 48.13417 77 HIS B C 1
ATOM 2352 O O . HIS B 1 59 ? 45.76262 -22.77298 35.59487 1.000 46.60075 77 HIS B O 1
ATOM 2359 N N . ASN B 1 60 ? 43.90283 -22.19235 36.72330 1.000 44.68731 78 ASN B N 1
ATOM 2360 C CA . ASN B 1 60 ? 43.06206 -22.99828 35.84774 1.000 47.68537 78 ASN B CA 1
ATOM 2361 C C . ASN B 1 60 ? 42.91711 -22.34577 34.47752 1.000 47.05643 78 ASN B C 1
ATOM 2362 O O . ASN B 1 60 ? 42.92637 -23.03610 33.44991 1.000 45.62608 78 ASN B O 1
ATOM 2367 N N . ILE B 1 61 ? 42.78714 -21.01756 34.44097 1.000 46.37902 79 ILE B N 1
ATOM 2368 C CA . ILE B 1 61 ? 42.71835 -20.31454 33.15883 1.000 47.96762 79 ILE B CA 1
ATOM 2369 C C . ILE B 1 61 ? 43.97203 -20.57743 32.33937 1.000 48.92262 79 ILE B C 1
ATOM 2370 O O . ILE B 1 61 ? 43.89992 -20.92261 31.15022 1.000 47.15817 79 ILE B O 1
ATOM 2375 N N A THR B 1 62 ? 45.14155 -20.43579 32.96652 0.053 48.14076 80 THR B N 1
ATOM 2376 N N B THR B 1 62 ? 45.14863 -20.42198 32.95344 0.947 47.97371 80 THR B N 1
ATOM 2377 C CA A THR B 1 62 ? 46.39628 -20.59619 32.24155 0.053 50.40305 80 THR B CA 1
ATOM 2378 C CA B THR B 1 62 ? 46.37680 -20.59763 32.18501 0.947 50.45813 80 THR B CA 1
ATOM 2379 C C A THR B 1 62 ? 46.68903 -22.05989 31.93219 0.053 49.98314 80 THR B C 1
ATOM 2380 C C B THR B 1 62 ? 46.67635 -22.06862 31.91104 0.947 50.01894 80 THR B C 1
ATOM 2381 O O A THR B 1 62 ? 47.36543 -22.35628 30.94103 0.053 50.16212 80 THR B O 1
ATOM 2382 O O B THR B 1 62 ? 47.31787 -22.38306 30.90404 0.947 50.17385 80 THR B O 1
ATOM 2389 N N . ALA B 1 63 ? 46.18989 -22.98455 32.75777 1.000 49.14592 81 ALA B N 1
ATOM 2390 C CA . ALA B 1 63 ? 46.36056 -24.40914 32.46714 1.000 48.90402 81 ALA B CA 1
ATOM 2391 C C . ALA B 1 63 ? 45.56409 -24.84384 31.23125 1.000 51.20709 81 ALA B C 1
ATOM 2392 O O . ALA B 1 63 ? 45.94264 -25.80926 30.55646 1.000 49.85408 81 ALA B O 1
ATOM 2394 N N . LEU B 1 64 ? 44.46404 -24.16084 30.92736 1.000 47.30265 82 LEU B N 1
ATOM 2395 C CA . LEU B 1 64 ? 43.70559 -24.43655 29.71560 1.000 50.28330 82 LEU B CA 1
ATOM 2396 C C . LEU B 1 64 ? 44.35841 -23.85201 28.47684 1.000 53.47737 82 LEU B C 1
ATOM 2397 O O . LEU B 1 64 ? 43.82883 -24.03346 27.37082 1.000 56.73981 82 LEU B O 1
ATOM 2402 N N . GLY B 1 65 ? 45.49632 -23.17277 28.62547 1.000 52.54392 83 GLY B N 1
ATOM 2403 C CA . GLY B 1 65 ? 46.20985 -22.60592 27.49727 1.000 54.16598 83 GLY B CA 1
ATOM 2404 C C . GLY B 1 65 ? 45.94094 -21.14016 27.22314 1.000 51.88208 83 GLY B C 1
ATOM 2405 O O . GLY B 1 65 ? 46.46869 -20.61393 26.23817 1.000 53.46411 83 GLY B O 1
ATOM 2406 N N . PHE B 1 66 ? 45.14803 -20.46422 28.05630 1.000 54.52160 84 PHE B N 1
ATOM 2407 C CA . PHE B 1 66 ? 44.84764 -19.05108 27.86612 1.000 54.96262 84 PHE B CA 1
ATOM 2408 C C . PHE B 1 66 ? 45.77691 -18.18122 28.70423 1.000 57.69776 84 PHE B C 1
ATOM 2409 O O . PHE B 1 66 ? 46.42844 -18.64314 29.64404 1.000 55.24998 84 PHE B O 1
ATOM 2417 N N . GLN B 1 67 ? 45.84470 -16.90753 28.33327 1.000 59.57963 85 GLN B N 1
ATOM 2418 C CA . GLN B 1 67 ? 46.71946 -15.94449 28.98683 1.000 56.92689 85 GLN B CA 1
ATOM 2419 C C . GLN B 1 67 ? 45.91811 -15.13571 29.99662 1.000 56.00685 85 GLN B C 1
ATOM 2420 O O . GLN B 1 67 ? 44.81722 -14.66500 29.69103 1.000 55.82512 85 GLN B O 1
ATOM 2426 N N . LEU B 1 68 ? 46.47854 -14.96975 31.19419 1.000 55.65881 86 LEU B N 1
ATOM 2427 C CA . LEU B 1 68 ? 45.78845 -14.21622 32.23676 1.000 57.31005 86 LEU B CA 1
ATOM 2428 C C . LEU B 1 68 ? 45.62734 -12.75404 31.84721 1.000 57.67267 86 LEU B C 1
ATOM 2429 O O . LEU B 1 68 ? 44.61059 -12.13102 32.17829 1.000 57.78072 86 LEU B O 1
ATOM 2434 N N . ALA B 1 69 ? 46.60911 -12.19679 31.13546 1.000 56.52846 87 ALA B N 1
ATOM 2435 C CA . ALA B 1 69 ? 46.52374 -10.80528 30.71204 1.000 58.28284 87 ALA B CA 1
ATOM 2436 C C . ALA B 1 69 ? 45.38300 -10.56282 29.72661 1.000 61.11766 87 ALA B C 1
ATOM 2437 O O . ALA B 1 69 ? 44.97643 -9.41007 29.54188 1.000 65.28208 87 ALA B O 1
ATOM 2439 N N . ASP B 1 70 ? 44.84122 -11.61750 29.11123 1.000 60.93805 88 ASP B N 1
ATOM 2440 C CA . ASP B 1 70 ? 43.71132 -11.47722 28.19856 1.000 59.47781 88 ASP B CA 1
ATOM 2441 C C . ASP B 1 70 ? 42.36059 -11.45262 28.90353 1.000 57.82579 88 ASP B C 1
ATOM 2442 O O . ASP B 1 70 ? 41.34527 -11.18630 28.25261 1.000 57.62925 88 ASP B O 1
ATOM 2447 N N . VAL B 1 71 ? 42.29917 -11.74836 30.20300 1.000 54.61842 89 VAL B N 1
ATOM 2448 C CA . VAL B 1 71 ? 41.04772 -11.57164 30.92225 1.000 52.83232 89 VAL B CA 1
ATOM 2449 C C . VAL B 1 71 ? 40.74184 -10.08546 30.99948 1.000 53.04058 89 VAL B C 1
ATOM 2450 O O . VAL B 1 71 ? 41.56653 -9.29001 31.46647 1.000 59.99948 89 VAL B O 1
ATOM 2454 N N . LYS B 1 72 ? 39.56012 -9.70076 30.53082 1.000 49.58956 90 LYS B N 1
ATOM 2455 C CA . LYS B 1 72 ? 39.21709 -8.29200 30.39346 1.000 55.10006 90 LYS B CA 1
ATOM 2456 C C . LYS B 1 72 ? 38.09072 -7.83865 31.30750 1.000 53.95427 90 LYS B C 1
ATOM 2457 O O . LYS B 1 72 ? 38.08888 -6.67720 31.72402 1.000 54.99322 90 LYS B O 1
ATOM 2463 N N . ILE B 1 73 ? 37.13923 -8.71827 31.62726 1.000 52.93729 91 ILE B N 1
ATOM 2464 C CA . ILE B 1 73 ? 35.95163 -8.36730 32.39854 1.000 51.23142 91 ILE B CA 1
ATOM 2465 C C . ILE B 1 73 ? 35.73474 -9.40765 33.49382 1.000 49.04428 91 ILE B C 1
ATOM 2466 O O . ILE B 1 73 ? 35.83813 -10.61559 33.25255 1.000 48.43967 91 ILE B O 1
ATOM 2471 N N . LEU B 1 74 ? 35.42698 -8.94124 34.69721 1.000 49.43148 92 LEU B N 1
ATOM 2472 C CA . LEU B 1 74 ? 35.00362 -9.81350 35.78488 1.000 48.08787 92 LEU B CA 1
ATOM 2473 C C . LEU B 1 74 ? 33.55166 -9.50279 36.11329 1.000 48.22145 92 LEU B C 1
ATOM 2474 O O . LEU B 1 74 ? 33.18200 -8.33118 36.24028 1.000 50.16156 92 LEU B O 1
ATOM 2479 N N . ILE B 1 75 ? 32.72918 -10.54448 36.22834 1.000 47.30937 93 ILE B N 1
ATOM 2480 C CA . ILE B 1 75 ? 31.33000 -10.41171 36.61155 1.000 46.90743 93 ILE B CA 1
ATOM 2481 C C . ILE B 1 75 ? 31.06032 -11.34325 37.79121 1.000 41.55970 93 ILE B C 1
ATOM 2482 O O . ILE B 1 75 ? 31.92961 -12.09414 38.21557 1.000 41.39614 93 ILE B O 1
ATOM 2487 N N . ASN B 1 76 ? 29.83508 -11.29600 38.30780 1.000 43.92983 94 ASN B N 1
ATOM 2488 C CA . ASN B 1 76 ? 29.53558 -11.90276 39.59741 1.000 42.44226 94 ASN B CA 1
ATOM 2489 C C . ASN B 1 76 ? 28.07699 -12.33635 39.60227 1.000 43.88627 94 ASN B C 1
ATOM 2490 O O . ASN B 1 76 ? 27.23911 -11.71467 38.94304 1.000 42.54327 94 ASN B O 1
ATOM 2495 N N . THR B 1 77 ? 27.78167 -13.42960 40.31592 1.000 41.71251 95 THR B N 1
ATOM 2496 C CA . THR B 1 77 ? 26.38352 -13.76891 40.60164 1.000 39.29006 95 THR B CA 1
ATOM 2497 C C . THR B 1 77 ? 25.89414 -12.97828 41.81338 1.000 41.08646 95 THR B C 1
ATOM 2498 O O . THR B 1 77 ? 25.06657 -12.07305 41.67941 1.000 39.49554 95 THR B O 1
ATOM 2502 N N . HIS B 1 78 ? 26.41056 -13.27682 43.00782 1.000 38.97306 96 HIS B N 1
ATOM 2503 C CA . HIS B 1 78 ? 26.11886 -12.38741 44.12558 1.000 39.90163 96 HIS B CA 1
ATOM 2504 C C . HIS B 1 78 ? 27.38056 -12.18066 44.94723 1.000 38.72824 96 HIS B C 1
ATOM 2505 O O . HIS B 1 78 ? 28.32222 -12.98865 44.91327 1.000 36.92831 96 HIS B O 1
ATOM 2512 N N . ALA B 1 79 ? 27.41899 -11.02997 45.62385 1.000 38.55224 97 ALA B N 1
ATOM 2513 C CA . ALA B 1 79 ? 28.65723 -10.44216 46.10474 1.000 42.33040 97 ALA B CA 1
ATOM 2514 C C . ALA B 1 79 ? 29.04240 -10.91083 47.50320 1.000 44.65249 97 ALA B C 1
ATOM 2515 O O . ALA B 1 79 ? 29.81201 -10.22288 48.17854 1.000 50.85999 97 ALA B O 1
ATOM 2517 N N . HIS B 1 80 ? 28.54382 -12.05664 47.94814 1.000 41.34451 98 HIS B N 1
ATOM 2518 C CA . HIS B 1 80 ? 29.01484 -12.59569 49.21908 1.000 41.83154 98 HIS B CA 1
ATOM 2519 C C . HIS B 1 80 ? 30.32257 -13.35384 49.00546 1.000 41.13801 98 HIS B C 1
ATOM 2520 O O . HIS B 1 80 ? 30.70242 -13.66462 47.87194 1.000 37.81388 98 HIS B O 1
ATOM 2527 N N . TYR B 1 81 ? 31.02781 -13.64888 50.11048 1.000 36.49925 99 TYR B N 1
ATOM 2528 C CA . TYR B 1 81 ? 32.41935 -14.08145 49.96479 1.000 37.56895 99 TYR B CA 1
ATOM 2529 C C . TYR B 1 81 ? 32.53783 -15.39082 49.18561 1.000 37.55596 99 TYR B C 1
ATOM 2530 O O . TYR B 1 81 ? 33.51584 -15.57308 48.45611 1.000 37.87475 99 TYR B O 1
ATOM 2539 N N . ASP B 1 82 ? 31.56740 -16.31081 49.31130 1.000 34.32704 100 ASP B N 1
ATOM 2540 C CA . ASP B 1 82 ? 31.79946 -17.62396 48.71742 1.000 36.36309 100 ASP B CA 1
ATOM 2541 C C . ASP B 1 82 ? 31.85749 -17.56894 47.19283 1.000 36.61236 100 ASP B C 1
ATOM 2542 O O . ASP B 1 82 ? 32.48330 -18.44005 46.59103 1.000 35.73429 100 ASP B O 1
ATOM 2547 N N . HIS B 1 83 ? 31.27684 -16.54665 46.56882 1.000 35.27666 101 HIS B N 1
ATOM 2548 C CA . HIS B 1 83 ? 31.39098 -16.37340 45.12219 1.000 33.05143 101 HIS B CA 1
ATOM 2549 C C . HIS B 1 83 ? 32.24281 -15.19055 44.71293 1.000 38.18102 101 HIS B C 1
ATOM 2550 O O . HIS B 1 83 ? 32.78392 -15.19294 43.59696 1.000 41.26270 101 HIS B O 1
ATOM 2557 N N . ALA B 1 84 ? 32.36889 -14.18548 45.57597 1.000 34.61879 102 ALA B N 1
ATOM 2558 C CA . ALA B 1 84 ? 33.07432 -12.96218 45.24877 1.000 37.55712 102 ALA B CA 1
ATOM 2559 C C . ALA B 1 84 ? 34.43241 -12.85294 45.91153 1.000 39.69308 102 ALA B C 1
ATOM 2560 O O . ALA B 1 84 ? 35.20667 -11.96135 45.53981 1.000 40.97379 102 ALA B O 1
ATOM 2562 N N . GLY B 1 85 ? 34.74699 -13.73958 46.86089 1.000 39.12486 103 GLY B N 1
ATOM 2563 C CA . GLY B 1 85 ? 35.95080 -13.57743 47.66366 1.000 40.07461 103 GLY B CA 1
ATOM 2564 C C . GLY B 1 85 ? 37.24125 -13.58351 46.87121 1.000 40.74713 103 GLY B C 1
ATOM 2565 O O . GLY B 1 85 ? 38.21488 -12.94012 47.26866 1.000 39.01016 103 GLY B O 1
ATOM 2566 N N . GLY B 1 86 ? 37.27310 -14.29516 45.74076 1.000 41.87313 104 GLY B N 1
ATOM 2567 C CA . GLY B 1 86 ? 38.44755 -14.31774 44.90028 1.000 40.19760 104 GLY B CA 1
ATOM 2568 C C . GLY B 1 86 ? 38.51532 -13.24063 43.84555 1.000 44.19606 104 GLY B C 1
ATOM 2569 O O . GLY B 1 86 ? 39.51955 -13.14435 43.13917 1.000 40.67638 104 GLY B O 1
ATOM 2570 N N . LEU B 1 87 ? 37.48476 -12.40395 43.73020 1.000 43.98385 105 LEU B N 1
ATOM 2571 C CA . LEU B 1 87 ? 37.43991 -11.43736 42.63933 1.000 42.74023 105 LEU B CA 1
ATOM 2572 C C . LEU B 1 87 ? 38.47768 -10.33346 42.80993 1.000 47.58450 105 LEU B C 1
ATOM 2573 O O . LEU B 1 87 ? 39.07400 -9.88465 41.82101 1.000 45.01521 105 LEU B O 1
ATOM 2578 N N . ALA B 1 88 ? 38.71731 -9.88167 44.04744 1.000 42.23386 106 ALA B N 1
ATOM 2579 C CA . ALA B 1 88 ? 39.70727 -8.82472 44.25818 1.000 47.04546 106 ALA B CA 1
ATOM 2580 C C . ALA B 1 88 ? 41.09768 -9.26737 43.81476 1.000 47.35527 106 ALA B C 1
ATOM 2581 O O . ALA B 1 88 ? 41.86116 -8.47989 43.24189 1.000 51.00993 106 ALA B O 1
ATOM 2583 N N . GLN B 1 89 ? 41.44373 -10.52402 44.07459 1.000 46.72237 107 GLN B N 1
ATOM 2584 C CA . GLN B 1 89 ? 42.73310 -11.04723 43.64631 1.000 46.20495 107 GLN B CA 1
ATOM 2585 C C . GLN B 1 89 ? 42.81468 -11.12741 42.12133 1.000 50.44684 107 GLN B C 1
ATOM 2586 O O . GLN B 1 89 ? 43.82008 -10.72376 41.51735 1.000 50.77882 107 GLN B O 1
ATOM 2592 N N . LEU B 1 90 ? 41.76101 -11.65169 41.48256 1.000 47.69274 108 LEU B N 1
ATOM 2593 C CA . LEU B 1 90 ? 41.73914 -11.73757 40.02362 1.000 48.65671 108 LEU B CA 1
ATOM 2594 C C . LEU B 1 90 ? 41.83730 -10.35995 39.38380 1.000 51.74587 108 LEU B C 1
ATOM 2595 O O . LEU B 1 90 ? 42.51217 -10.18951 38.35648 1.000 51.86349 108 LEU B O 1
ATOM 2600 N N . LYS B 1 91 ? 41.15874 -9.36516 39.96601 1.000 48.86080 109 LYS B N 1
ATOM 2601 C CA . LYS B 1 91 ? 41.23909 -8.00891 39.43129 1.000 53.57337 109 LYS B CA 1
ATOM 2602 C C . LYS B 1 91 ? 42.65138 -7.45321 39.54396 1.000 55.39762 109 LYS B C 1
ATOM 2603 O O . LYS B 1 91 ? 43.16468 -6.84069 38.59590 1.000 57.80823 109 LYS B O 1
ATOM 2609 N N . ALA B 1 92 ? 43.29813 -7.66677 40.69090 1.000 52.69797 110 ALA B N 1
ATOM 2610 C CA . ALA B 1 92 ? 44.65227 -7.16376 40.88220 1.000 54.85926 110 ALA B CA 1
ATOM 2611 C C . ALA B 1 92 ? 45.64894 -7.82780 39.93332 1.000 55.72839 110 ALA B C 1
ATOM 2612 O O . ALA B 1 92 ? 46.63574 -7.19952 39.53193 1.000 61.15283 110 ALA B O 1
ATOM 2614 N N . ASP B 1 93 ? 45.41337 -9.08208 39.54638 1.000 54.25077 111 ASP B N 1
ATOM 2615 C CA . ASP B 1 93 ? 46.37538 -9.80733 38.72376 1.000 55.51854 111 ASP B CA 1
ATOM 2616 C C . ASP B 1 93 ? 46.08234 -9.72922 37.22903 1.000 57.12858 111 ASP B C 1
ATOM 2617 O O . ASP B 1 93 ? 46.95141 -10.08492 36.42887 1.000 59.42982 111 ASP B O 1
ATOM 2622 N N . THR B 1 94 ? 44.88704 -9.29064 36.83241 1.000 58.38134 112 THR B N 1
ATOM 2623 C CA . THR B 1 94 ? 44.53629 -9.17784 35.42392 1.000 58.09320 112 THR B CA 1
ATOM 2624 C C . THR B 1 94 ? 44.41471 -7.74472 34.94356 1.000 60.64983 112 THR B C 1
ATOM 2625 O O . THR B 1 94 ? 44.51552 -7.50719 33.73624 1.000 63.74091 112 THR B O 1
ATOM 2629 N N . GLY B 1 95 ? 44.18430 -6.79513 35.84809 1.000 59.97989 113 GLY B N 1
ATOM 2630 C CA . GLY B 1 95 ? 43.76567 -5.46896 35.44394 1.000 63.93569 113 GLY B CA 1
ATOM 2631 C C . GLY B 1 95 ? 42.39199 -5.40759 34.81194 1.000 61.44565 113 GLY B C 1
ATOM 2632 O O . GLY B 1 95 ? 42.04091 -4.37589 34.22890 1.000 63.72076 113 GLY B O 1
ATOM 2633 N N . ALA B 1 96 ? 41.60986 -6.48380 34.90279 1.000 61.02436 114 ALA B N 1
ATOM 2634 C CA . ALA B 1 96 ? 40.28902 -6.53586 34.29565 1.000 58.14961 114 ALA B CA 1
ATOM 2635 C C . ALA B 1 96 ? 39.33479 -5.56928 34.99031 1.000 60.45154 114 ALA B C 1
ATOM 2636 O O . ALA B 1 96 ? 39.57818 -5.10137 36.10639 1.000 61.41757 114 ALA B O 1
ATOM 2638 N N . LYS B 1 97 ? 38.23798 -5.26287 34.30123 1.000 58.72029 115 LYS B N 1
ATOM 2639 C CA . LYS B 1 97 ? 37.21475 -4.37650 34.83181 1.000 59.38739 115 LYS B CA 1
ATOM 2640 C C . LYS B 1 97 ? 36.13888 -5.20886 35.51219 1.000 57.09630 115 LYS B C 1
ATOM 2641 O O . LYS B 1 97 ? 35.65634 -6.19607 34.94641 1.000 54.83696 115 LYS B O 1
ATOM 2647 N N . LEU B 1 98 ? 35.78182 -4.81947 36.73195 1.000 61.70089 116 LEU B N 1
ATOM 2648 C CA . LEU B 1 98 ? 34.83122 -5.56036 37.55190 1.000 56.81504 116 LEU B CA 1
ATOM 2649 C C . LEU B 1 98 ? 33.45476 -4.92218 37.42942 1.000 59.07378 116 LEU B C 1
ATOM 2650 O O . LEU B 1 98 ? 33.26946 -3.76443 37.81884 1.000 63.27892 116 LEU B O 1
ATOM 2655 N N . TRP B 1 99 ? 32.49556 -5.67259 36.89036 1.000 55.57825 117 TRP B N 1
ATOM 2656 C CA . TRP B 1 99 ? 31.11868 -5.20612 36.75792 1.000 59.39647 117 TRP B CA 1
ATOM 2657 C C . TRP B 1 99 ? 30.28748 -5.73252 37.92253 1.000 59.21891 117 TRP B C 1
ATOM 2658 O O . TRP B 1 99 ? 30.27854 -6.93879 38.18320 1.000 54.75066 117 TRP B O 1
ATOM 2669 N N . ILE B 1 100 ? 29.58166 -4.83174 38.60688 1.000 60.09017 118 ILE B N 1
ATOM 2670 C CA . ILE B 1 100 ? 28.70132 -5.18847 39.71599 1.000 61.15552 118 ILE B CA 1
ATOM 2671 C C . ILE B 1 100 ? 27.40650 -4.40670 39.56710 1.000 64.56722 118 ILE B C 1
ATOM 2672 O O . ILE B 1 100 ? 27.43486 -3.20137 39.30301 1.000 70.41003 118 ILE B O 1
ATOM 2677 N N . SER B 1 101 ? 26.27444 -5.08256 39.73664 1.000 61.70392 119 SER B N 1
ATOM 2678 C CA . SER B 1 101 ? 24.99327 -4.41443 39.57263 1.000 68.49408 119 SER B CA 1
ATOM 2679 C C . SER B 1 101 ? 24.77381 -3.37905 40.67140 1.000 73.91531 119 SER B C 1
ATOM 2680 O O . SER B 1 101 ? 25.22241 -3.53944 41.80975 1.000 76.92954 119 SER B O 1
ATOM 2683 N N . ARG B 1 102 ? 24.08411 -2.29900 40.31377 1.000 79.64345 120 ARG B N 1
ATOM 2684 C CA . ARG B 1 102 ? 23.73328 -1.26011 41.28498 1.000 88.34395 120 ARG B CA 1
ATOM 2685 C C . ARG B 1 102 ? 22.77577 -1.79242 42.35110 1.000 89.38876 120 ARG B C 1
ATOM 2686 O O . ARG B 1 102 ? 23.17027 -2.02025 43.49458 1.000 94.22872 120 ARG B O 1
ATOM 2694 N N . LYS B 1 128 ? 35.62654 -3.67965 45.13612 1.000 78.09229 146 LYS B N 1
ATOM 2695 C CA . LYS B 1 128 ? 35.45413 -2.33042 44.60786 1.000 83.01629 146 LYS B CA 1
ATOM 2696 C C . LYS B 1 128 ? 35.22053 -2.37133 43.09549 1.000 81.98030 146 LYS B C 1
ATOM 2697 O O . LYS B 1 128 ? 36.09067 -2.79845 42.33856 1.000 79.63141 146 LYS B O 1
ATOM 2703 N N . SER B 1 129 ? 34.05387 -1.90062 42.66050 1.000 80.84055 147 SER B N 1
ATOM 2704 C CA . SER B 1 129 ? 33.59764 -2.10883 41.29312 1.000 73.88700 147 SER B CA 1
ATOM 2705 C C . SER B 1 129 ? 34.02991 -0.97652 40.36432 1.000 77.96984 147 SER B C 1
ATOM 2706 O O . SER B 1 129 ? 34.23653 0.16603 40.78538 1.000 77.38818 147 SER B O 1
ATOM 2709 N N . ASP B 1 130 ? 34.15736 -1.31566 39.08036 1.000 75.56910 148 ASP B N 1
ATOM 2710 C CA . ASP B 1 130 ? 34.53697 -0.38343 38.02324 1.000 77.27589 148 ASP B CA 1
ATOM 2711 C C . ASP B 1 130 ? 33.34792 0.10735 37.20777 1.000 79.34544 148 ASP B C 1
ATOM 2712 O O . ASP B 1 130 ? 33.32986 1.26696 36.78106 1.000 81.04329 148 ASP B O 1
ATOM 2717 N N . ARG B 1 131 ? 32.36507 -0.75628 36.96156 1.000 78.07480 149 ARG B N 1
ATOM 2718 C CA . ARG B 1 131 ? 31.15506 -0.38801 36.24452 1.000 79.42923 149 ARG B CA 1
ATOM 2719 C C . ARG B 1 131 ? 29.95324 -0.95984 36.97827 1.000 75.07321 149 ARG B C 1
ATOM 2720 O O . ARG B 1 131 ? 30.01004 -2.07477 37.50563 1.000 71.64844 149 ARG B O 1
ATOM 2728 N N . SER B 1 132 ? 28.87766 -0.18293 37.02303 1.000 75.44618 150 SER B N 1
ATOM 2729 C CA . SER B 1 132 ? 27.58562 -0.62473 37.52168 1.000 72.63053 150 SER B CA 1
ATOM 2730 C C . SER B 1 132 ? 26.62754 -0.79814 36.34995 1.000 75.02548 150 SER B C 1
ATOM 2731 O O . SER B 1 132 ? 26.82738 -0.23252 35.27175 1.000 78.27037 150 SER B O 1
ATOM 2734 N N . PHE B 1 133 ? 25.58015 -1.59323 36.56001 1.000 73.47673 151 PHE B N 1
ATOM 2735 C CA . PHE B 1 133 ? 24.65752 -1.88079 35.46924 1.000 71.73189 151 PHE B CA 1
ATOM 2736 C C . PHE B 1 133 ? 23.27601 -2.21186 36.01515 1.000 71.07823 151 PHE B C 1
ATOM 2737 O O . PHE B 1 133 ? 23.12108 -2.63847 37.16266 1.000 70.00576 151 PHE B O 1
ATOM 2745 N N . GLY B 1 134 ? 22.27206 -2.02630 35.15687 1.000 64.64043 152 GLY B N 1
ATOM 2746 C CA . GLY B 1 134 ? 20.90538 -2.36926 35.46085 1.000 67.73741 152 GLY B CA 1
ATOM 2747 C C . GLY B 1 134 ? 20.45021 -3.62691 34.74376 1.000 69.14503 152 GLY B C 1
ATOM 2748 O O . GLY B 1 134 ? 21.21781 -4.29952 34.05359 1.000 67.63138 152 GLY B O 1
ATOM 2749 N N . ASP B 1 135 ? 19.16650 -3.93481 34.92116 1.000 69.09773 153 ASP B N 1
ATOM 2750 C CA . ASP B 1 135 ? 18.56974 -5.12737 34.33244 1.000 68.13429 153 ASP B CA 1
ATOM 2751 C C . ASP B 1 135 ? 18.60343 -5.05165 32.80618 1.000 69.97688 153 ASP B C 1
ATOM 2752 O O . ASP B 1 135 ? 18.56256 -3.97031 32.21517 1.000 68.03399 153 ASP B O 1
ATOM 2757 N N . GLN B 1 136 ? 18.69443 -6.22566 32.17473 1.000 70.26144 154 GLN B N 1
ATOM 2758 C CA . GLN B 1 136 ? 18.81246 -6.39167 30.72087 1.000 71.20493 154 GLN B CA 1
ATOM 2759 C C . GLN B 1 136 ? 20.06073 -5.72809 30.14129 1.000 69.02530 154 GLN B C 1
ATOM 2760 O O . GLN B 1 136 ? 20.11634 -5.46382 28.93771 1.000 74.00528 154 GLN B O 1
ATOM 2766 N N . THR B 1 137 ? 21.07945 -5.45659 30.95292 1.000 67.17476 155 THR B N 1
ATOM 2767 C CA . THR B 1 137 ? 22.29688 -4.84924 30.42724 1.000 70.84523 155 THR B CA 1
ATOM 2768 C C . THR B 1 137 ? 23.05376 -5.84131 29.54887 1.000 68.78455 155 THR B C 1
ATOM 2769 O O . THR B 1 137 ? 23.13772 -7.03338 29.85535 1.000 62.83274 155 THR B O 1
ATOM 2773 N N . LYS B 1 138 ? 23.59718 -5.34999 28.44169 1.000 66.86308 156 LYS B N 1
ATOM 2774 C CA . LYS B 1 138 ? 24.33013 -6.19035 27.50580 1.000 68.23367 156 LYS B CA 1
ATOM 2775 C C . LYS B 1 138 ? 25.82711 -6.04516 27.73488 1.000 68.81780 156 LYS B C 1
ATOM 2776 O O . LYS B 1 138 ? 26.33740 -4.92869 27.88478 1.000 75.10499 156 LYS B O 1
ATOM 2782 N N . LEU B 1 139 ? 26.52002 -7.17711 27.75937 1.000 60.84170 157 LEU B N 1
ATOM 2783 C CA . LEU B 1 139 ? 27.97019 -7.23087 27.84169 1.000 57.92062 157 LEU B CA 1
ATOM 2784 C C . LEU B 1 139 ? 28.48070 -7.82115 26.54058 1.000 59.81521 157 LEU B C 1
ATOM 2785 O O . LEU B 1 139 ? 28.13893 -8.95844 26.20300 1.000 61.40450 157 LEU B O 1
ATOM 2790 N N . LYS B 1 140 ? 29.29603 -7.05837 25.81821 1.000 61.77886 158 LYS B N 1
ATOM 2791 C CA . LYS B 1 140 ? 29.87115 -7.50734 24.55934 1.000 59.48217 158 LYS B CA 1
ATOM 2792 C C . LYS B 1 140 ? 31.38615 -7.42198 24.62784 1.000 61.53538 158 LYS B C 1
ATOM 2793 O O . LYS B 1 140 ? 31.93682 -6.40521 25.06174 1.000 62.86146 158 LYS B O 1
ATOM 2799 N N . LEU B 1 141 ? 32.05214 -8.48534 24.18647 1.000 61.43452 159 LEU B N 1
ATOM 2800 C CA . LEU B 1 141 ? 33.50659 -8.49507 24.07323 1.000 59.52074 159 LEU B CA 1
ATOM 2801 C C . LEU B 1 141 ? 33.85201 -9.45448 22.94653 1.000 60.99408 159 LEU B C 1
ATOM 2802 O O . LEU B 1 141 ? 33.75124 -10.66872 23.12381 1.000 60.37238 159 LEU B O 1
ATOM 2807 N N . GLY B 1 142 ? 34.24918 -8.92321 21.79269 1.000 62.65935 160 GLY B N 1
ATOM 2808 C CA . GLY B 1 142 ? 34.43766 -9.79320 20.64513 1.000 63.84276 160 GLY B CA 1
ATOM 2809 C C . GLY B 1 142 ? 33.18444 -10.60641 20.38947 1.000 60.31005 160 GLY B C 1
ATOM 2810 O O . GLY B 1 142 ? 32.06353 -10.08380 20.39027 1.000 60.52051 160 GLY B O 1
ATOM 2811 N N . GLU B 1 143 ? 33.36777 -11.91244 20.19700 1.000 60.51711 161 GLU B N 1
ATOM 2812 C CA . GLU B 1 143 ? 32.25562 -12.82944 19.97475 1.000 63.15022 161 GLU B CA 1
ATOM 2813 C C . GLU B 1 143 ? 31.34370 -12.97224 21.19605 1.000 60.40473 161 GLU B C 1
ATOM 2814 O O . GLU B 1 143 ? 30.24792 -13.52571 21.06850 1.000 60.62772 161 GLU B O 1
ATOM 2820 N N . ILE B 1 144 ? 31.75164 -12.47446 22.36211 1.000 58.12604 162 ILE B N 1
ATOM 2821 C CA . ILE B 1 144 ? 30.99536 -12.67682 23.59942 1.000 55.60338 162 ILE B CA 1
ATOM 2822 C C . ILE B 1 144 ? 29.82901 -11.69987 23.66558 1.000 55.90579 162 ILE B C 1
ATOM 2823 O O . ILE B 1 144 ? 30.00835 -10.48201 23.54455 1.000 56.79016 162 ILE B O 1
ATOM 2828 N N . ALA B 1 145 ? 28.62750 -12.23084 23.87621 1.000 55.18517 163 ALA B N 1
ATOM 2829 C CA . ALA B 1 145 ? 27.44322 -11.41754 24.12050 1.000 55.95148 163 ALA B CA 1
ATOM 2830 C C . ALA B 1 145 ? 26.71835 -12.00537 25.32244 1.000 61.59328 163 ALA B C 1
ATOM 2831 O O . ALA B 1 145 ? 26.26020 -13.15083 25.27864 1.000 64.01388 163 ALA B O 1
ATOM 2833 N N . MET B 1 146 ? 26.64097 -11.24303 26.40314 1.000 55.65070 164 MET B N 1
ATOM 2834 C CA . MET B 1 146 ? 25.98819 -11.71437 27.61258 1.000 54.72624 164 MET B CA 1
ATOM 2835 C C . MET B 1 146 ? 24.96249 -10.69354 28.06397 1.000 56.61368 164 MET B C 1
ATOM 2836 O O . MET B 1 146 ? 25.09371 -9.49611 27.79390 1.000 62.39467 164 MET B O 1
ATOM 2841 N N . VAL B 1 147 ? 23.93217 -11.18553 28.74665 1.000 53.00354 165 VAL B N 1
ATOM 2842 C CA . VAL B 1 147 ? 22.83400 -10.36105 29.22213 1.000 47.91746 165 VAL B CA 1
ATOM 2843 C C . VAL B 1 147 ? 22.70182 -10.56554 30.72383 1.000 48.13698 165 VAL B C 1
ATOM 2844 O O . VAL B 1 147 ? 22.62035 -11.70868 31.18965 1.000 46.68239 165 VAL B O 1
ATOM 2848 N N . ALA B 1 148 ? 22.67680 -9.46618 31.46799 1.000 47.90297 166 ALA B N 1
ATOM 2849 C CA . ALA B 1 148 ? 22.45310 -9.51738 32.91302 1.000 49.72242 166 ALA B CA 1
ATOM 2850 C C . ALA B 1 148 ? 20.95928 -9.48725 33.19817 1.000 52.66319 166 ALA B C 1
ATOM 2851 O O . ALA B 1 148 ? 20.23619 -8.64278 32.66075 1.000 55.80707 166 ALA B O 1
ATOM 2853 N N . HIS B 1 149 ? 20.49773 -10.40784 34.04013 1.000 49.94403 167 HIS B N 1
ATOM 2854 C CA . HIS B 1 149 ? 19.11989 -10.40186 34.51765 1.000 50.71157 167 HIS B CA 1
ATOM 2855 C C . HIS B 1 149 ? 19.18484 -10.25800 36.03326 1.000 51.92374 167 HIS B C 1
ATOM 2856 O O . HIS B 1 149 ? 19.61848 -11.18106 36.72972 1.000 47.48217 167 HIS B O 1
ATOM 2863 N N . LEU B 1 150 ? 18.80056 -9.09373 36.54631 1.000 54.31866 168 LEU B N 1
ATOM 2864 C CA . LEU B 1 150 ? 18.81531 -8.91000 37.98864 1.000 50.48294 168 LEU B CA 1
ATOM 2865 C C . LEU B 1 150 ? 17.77695 -9.82838 38.60925 1.000 50.45550 168 LEU B C 1
ATOM 2866 O O . LEU B 1 150 ? 16.63339 -9.89190 38.14600 1.000 50.36656 168 LEU B O 1
ATOM 2871 N N . THR B 1 151 ? 18.19103 -10.56573 39.63698 1.000 47.29445 169 THR B N 1
ATOM 2872 C CA . THR B 1 151 ? 17.34142 -11.54690 40.31282 1.000 44.95879 169 THR B CA 1
ATOM 2873 C C . THR B 1 151 ? 17.42242 -11.33554 41.82458 1.000 43.80166 169 THR B C 1
ATOM 2874 O O . THR B 1 151 ? 17.80759 -12.23803 42.57385 1.000 44.84895 169 THR B O 1
ATOM 2878 N N . PRO B 1 152 ? 17.05562 -10.14558 42.30509 1.000 42.65103 170 PRO B N 1
ATOM 2879 C CA . PRO B 1 152 ? 17.23477 -9.84510 43.72955 1.000 46.30576 170 PRO B CA 1
ATOM 2880 C C . PRO B 1 152 ? 16.38303 -10.75302 44.60457 1.000 47.75746 170 PRO B C 1
ATOM 2881 O O . PRO B 1 152 ? 15.33215 -11.26266 44.19625 1.000 44.36462 170 PRO B O 1
ATOM 2885 N N . GLY B 1 153 ? 16.84999 -10.93649 45.82640 1.000 45.98795 171 GLY B N 1
ATOM 2886 C CA . GLY B 1 153 ? 16.13575 -11.71063 46.81519 1.000 44.15754 171 GLY B CA 1
ATOM 2887 C C . GLY B 1 153 ? 17.08969 -12.01006 47.94810 1.000 47.07848 171 GLY B C 1
ATOM 2888 O O . GLY B 1 153 ? 17.04276 -11.38133 49.01192 1.000 48.19978 171 GLY B O 1
ATOM 2889 N N . HIS B 1 154 ? 17.97033 -12.97779 47.71435 1.000 41.39173 172 HIS B N 1
ATOM 2890 C CA . HIS B 1 154 ? 19.01527 -13.28101 48.68762 1.000 45.46069 172 HIS B CA 1
ATOM 2891 C C . HIS B 1 154 ? 19.84863 -12.04209 49.00699 1.000 44.56698 172 HIS B C 1
ATOM 2892 O O . HIS B 1 154 ? 20.11540 -11.74331 50.17621 1.000 45.68258 172 HIS B O 1
ATOM 2899 N N . THR B 1 155 ? 20.25973 -11.30196 47.97791 1.000 41.29880 173 THR B N 1
ATOM 2900 C CA . THR B 1 155 ? 20.79004 -9.95182 48.12889 1.000 42.78176 173 THR B CA 1
ATOM 2901 C C . THR B 1 155 ? 20.05845 -9.05922 47.13733 1.000 51.19711 173 THR B C 1
ATOM 2902 O O . THR B 1 155 ? 19.43056 -9.53923 46.19035 1.000 48.68560 173 THR B O 1
ATOM 2906 N N . ILE B 1 156 ? 20.16298 -7.74554 47.33914 1.000 51.27920 174 ILE B N 1
ATOM 2907 C CA . ILE B 1 156 ? 19.56296 -6.83300 46.37373 1.000 51.04187 174 ILE B CA 1
ATOM 2908 C C . ILE B 1 156 ? 20.34609 -6.79700 45.06091 1.000 52.10087 174 ILE B C 1
ATOM 2909 O O . ILE B 1 156 ? 19.78448 -6.42375 44.02336 1.000 50.69068 174 ILE B O 1
ATOM 2914 N N . GLY B 1 157 ? 21.61849 -7.20345 45.06560 1.000 48.71176 175 GLY B N 1
ATOM 2915 C CA . GLY B 1 157 ? 22.43508 -7.19584 43.86198 1.000 52.14048 175 GLY B CA 1
ATOM 2916 C C . GLY B 1 157 ? 22.52295 -8.49006 43.06268 1.000 48.89317 175 GLY B C 1
ATOM 2917 O O . GLY B 1 157 ? 23.23682 -8.52564 42.05151 1.000 49.34655 175 GLY B O 1
ATOM 2918 N N . CYS B 1 158 ? 21.82601 -9.55035 43.48098 1.000 46.85652 176 CYS B N 1
ATOM 2919 C CA . CYS B 1 158 ? 21.87174 -10.83647 42.78607 1.000 43.27281 176 CYS B CA 1
ATOM 2920 C C . CYS B 1 158 ? 21.66599 -10.66945 41.29284 1.000 42.72686 176 CYS B C 1
ATOM 2921 O O . CYS B 1 158 ? 20.70253 -10.04260 40.85706 1.000 43.95734 176 CYS B O 1
ATOM 2924 N N . THR B 1 159 ? 22.56302 -11.27607 40.52038 1.000 45.52265 177 THR B N 1
ATOM 2925 C CA . THR B 1 159 ? 22.56202 -11.19439 39.06576 1.000 43.14772 177 THR B CA 1
ATOM 2926 C C . THR B 1 159 ? 22.64021 -12.60671 38.51214 1.000 45.12597 177 THR B C 1
ATOM 2927 O O . THR B 1 159 ? 23.46581 -13.41239 38.96851 1.000 43.33858 177 THR B O 1
ATOM 2931 N N . SER B 1 160 ? 21.76765 -12.90726 37.55825 1.000 44.41142 178 SER B N 1
ATOM 2932 C CA . SER B 1 160 ? 21.85322 -14.11150 36.75114 1.000 42.70090 178 SER B CA 1
ATOM 2933 C C . SER B 1 160 ? 22.24606 -13.69790 35.33846 1.000 43.83012 178 SER B C 1
ATOM 2934 O O . SER B 1 160 ? 21.78299 -12.66708 34.84168 1.000 43.99549 178 SER B O 1
ATOM 2937 N N . TRP B 1 161 ? 23.08801 -14.49563 34.69168 1.000 43.95180 179 TRP B N 1
ATOM 2938 C CA . TRP B 1 161 ? 23.62820 -14.14802 33.38024 1.000 43.22837 179 TRP B CA 1
ATOM 2939 C C . TRP B 1 161 ? 23.16071 -15.14145 32.33303 1.000 44.93462 179 TRP B C 1
ATOM 2940 O O . TRP B 1 161 ? 23.04140 -16.33483 32.61319 1.000 44.62022 179 TRP B O 1
ATOM 2951 N N . THR B 1 162 ? 22.92200 -14.65265 31.10594 1.000 44.70060 180 THR B N 1
ATOM 2952 C CA . THR B 1 162 ? 22.58812 -15.54010 30.00211 1.000 46.92899 180 THR B CA 1
ATOM 2953 C C . THR B 1 162 ? 23.48532 -15.26098 28.80131 1.000 53.05056 180 THR B C 1
ATOM 2954 O O . THR B 1 162 ? 24.03145 -14.16686 28.63927 1.000 49.08207 180 THR B O 1
ATOM 2958 N N . THR B 1 163 ? 23.62051 -16.27353 27.95339 1.000 53.90964 181 THR B N 1
ATOM 2959 C CA . THR B 1 163 ? 24.42062 -16.18631 26.73485 1.000 52.98726 181 THR B CA 1
ATOM 2960 C C . THR B 1 163 ? 24.00878 -17.33292 25.81990 1.000 52.34340 181 THR B C 1
ATOM 2961 O O . THR B 1 163 ? 23.04242 -18.05528 26.09069 1.000 51.86456 181 THR B O 1
ATOM 2965 N N . ALA B 1 164 ? 24.73895 -17.49740 24.72122 1.000 60.50236 182 ALA B N 1
ATOM 2966 C CA . ALA B 1 164 ? 24.44343 -18.56114 23.77637 1.000 57.68046 182 ALA B CA 1
ATOM 2967 C C . ALA B 1 164 ? 25.73515 -18.98702 23.10000 1.000 58.60453 182 ALA B C 1
ATOM 2968 O O . ALA B 1 164 ? 26.65148 -18.18321 22.91151 1.000 56.46361 182 ALA B O 1
ATOM 2970 N N . VAL B 1 165 ? 25.80334 -20.26976 22.75198 1.000 57.87550 183 VAL B N 1
ATOM 2971 C CA . VAL B 1 165 ? 26.95512 -20.84497 22.07866 1.000 63.07513 183 VAL B CA 1
ATOM 2972 C C . VAL B 1 165 ? 26.45900 -21.72434 20.93701 1.000 64.32261 183 VAL B C 1
ATOM 2973 O O . VAL B 1 165 ? 25.25787 -21.95253 20.76751 1.000 63.10498 183 VAL B O 1
ATOM 2977 N N . VAL B 1 166 ? 27.40605 -22.19845 20.13338 1.000 69.68105 184 VAL B N 1
ATOM 2978 C CA . VAL B 1 166 ? 27.16368 -23.25793 19.16249 1.000 66.72026 184 VAL B CA 1
ATOM 2979 C C . VAL B 1 166 ? 28.16186 -24.36435 19.44804 1.000 70.98618 184 VAL B C 1
ATOM 2980 O O . VAL B 1 166 ? 29.36686 -24.10534 19.55627 1.000 76.16790 184 VAL B O 1
ATOM 2984 N N . GLU B 1 167 ? 27.66347 -25.58872 19.58552 1.000 69.87107 185 GLU B N 1
ATOM 2985 C CA . GLU B 1 167 ? 28.48820 -26.72984 19.97181 1.000 75.93777 185 GLU B CA 1
ATOM 2986 C C . GLU B 1 167 ? 28.30119 -27.82171 18.92842 1.000 79.33449 185 GLU B C 1
ATOM 2987 O O . GLU B 1 167 ? 27.23346 -28.44011 18.86215 1.000 80.65235 185 GLU B O 1
ATOM 2993 N N . LYS B 1 168 ? 29.34687 -28.05308 18.12716 1.000 82.32517 186 LYS B N 1
ATOM 2994 C CA . LYS B 1 168 ? 29.31786 -28.95709 16.96950 1.000 84.06934 186 LYS B CA 1
ATOM 2995 C C . LYS B 1 168 ? 28.16435 -28.60484 16.03243 1.000 82.97139 186 LYS B C 1
ATOM 2996 O O . LYS B 1 168 ? 27.40319 -29.46721 15.58670 1.000 87.69763 186 LYS B O 1
ATOM 3002 N N . GLY B 1 169 ? 28.03639 -27.31163 15.73422 1.000 82.87485 187 GLY B N 1
ATOM 3003 C CA . GLY B 1 169 ? 26.99332 -26.84234 14.83950 1.000 83.73032 187 GLY B CA 1
ATOM 3004 C C . GLY B 1 169 ? 25.58881 -26.85871 15.40183 1.000 86.38162 187 GLY B C 1
ATOM 3005 O O . GLY B 1 169 ? 24.63145 -26.68991 14.63546 1.000 91.83385 187 GLY B O 1
ATOM 3006 N N . ARG B 1 170 ? 25.43286 -27.06403 16.71262 1.000 82.78239 188 ARG B N 1
ATOM 3007 C CA . ARG B 1 170 ? 24.13365 -27.07824 17.36982 1.000 84.26203 188 ARG B CA 1
ATOM 3008 C C . ARG B 1 170 ? 24.01668 -25.85310 18.26429 1.000 81.63261 188 ARG B C 1
ATOM 3009 O O . ARG B 1 170 ? 24.79370 -25.71733 19.22371 1.000 85.58343 188 ARG B O 1
ATOM 3017 N N . PRO B 1 171 ? 23.09007 -24.93592 17.99531 1.000 79.13158 189 PRO B N 1
ATOM 3018 C CA . PRO B 1 171 ? 22.95842 -23.75108 18.85809 1.000 73.53330 189 PRO B CA 1
ATOM 3019 C C . PRO B 1 171 ? 22.31788 -24.08413 20.19596 1.000 74.43915 189 PRO B C 1
ATOM 3020 O O . PRO B 1 171 ? 21.41263 -24.91898 20.28225 1.000 74.83609 189 PRO B O 1
ATOM 3024 N N . LEU B 1 172 ? 22.79984 -23.40389 21.24535 1.000 65.19622 190 LEU B N 1
ATOM 3025 C CA . LEU B 1 172 ? 22.42547 -23.66882 22.63088 1.000 64.01872 190 LEU B CA 1
ATOM 3026 C C . LEU B 1 172 ? 22.37466 -22.37170 23.42795 1.000 57.72994 190 LEU B C 1
ATOM 3027 O O . LEU B 1 172 ? 23.30912 -21.56905 23.36666 1.000 54.61977 190 LEU B O 1
ATOM 3032 N N . THR B 1 173 ? 21.31149 -22.19306 24.21395 1.000 59.47221 191 THR B N 1
ATOM 3033 C CA . THR B 1 173 ? 21.20912 -21.07460 25.14296 1.000 51.88118 191 THR B CA 1
ATOM 3034 C C . THR B 1 173 ? 21.77792 -21.49246 26.49845 1.000 52.33748 191 THR B C 1
ATOM 3035 O O . THR B 1 173 ? 21.68217 -22.65515 26.89454 1.000 51.23647 191 THR B O 1
ATOM 3039 N N . VAL B 1 174 ? 22.36908 -20.53266 27.20929 1.000 48.41537 192 VAL B N 1
ATOM 3040 C CA . VAL B 1 174 ? 23.10886 -20.80682 28.43765 1.000 47.45021 192 VAL B CA 1
ATOM 3041 C C . VAL B 1 174 ? 22.66607 -19.80748 29.50101 1.000 47.69442 192 VAL B C 1
ATOM 3042 O O . VAL B 1 174 ? 22.56096 -18.60671 29.23392 1.000 48.75920 192 VAL B O 1
ATOM 3046 N N A THR B 1 175 ? 22.42511 -20.29060 30.70743 0.896 45.20630 193 THR B N 1
ATOM 3047 N N B THR B 1 175 ? 22.37951 -20.30501 30.69627 0.104 45.18484 193 THR B N 1
ATOM 3048 C CA A THR B 1 175 ? 22.05367 -19.40308 31.80312 0.896 45.22647 193 THR B CA 1
ATOM 3049 C CA B THR B 1 175 ? 22.08622 -19.43684 31.82280 0.104 45.20489 193 THR B CA 1
ATOM 3050 C C A THR B 1 175 ? 22.93394 -19.71772 33.01007 0.896 42.84103 193 THR B C 1
ATOM 3051 C C B THR B 1 175 ? 23.08241 -19.71859 32.93793 0.104 42.64401 193 THR B C 1
ATOM 3052 O O A THR B 1 175 ? 23.20313 -20.88951 33.30201 0.896 41.59824 193 THR B O 1
ATOM 3053 O O B THR B 1 175 ? 23.55394 -20.84919 33.10745 0.104 43.06754 193 THR B O 1
ATOM 3060 N N . PHE B 1 176 ? 23.44085 -18.66229 33.66384 1.000 43.96960 194 PHE B N 1
ATOM 3061 C CA . PHE B 1 176 ? 24.24871 -18.77058 34.88091 1.000 41.52073 194 PHE B CA 1
ATOM 3062 C C . PHE B 1 176 ? 23.37241 -18.18325 35.97982 1.000 43.78238 194 PHE B C 1
ATOM 3063 O O . PHE B 1 176 ? 23.42902 -16.97334 36.24472 1.000 42.45415 194 PHE B O 1
ATOM 3071 N N . PRO B 1 177 ? 22.51110 -18.97688 36.60639 1.000 42.07274 195 PRO B N 1
ATOM 3072 C CA . PRO B 1 177 ? 21.64201 -18.42702 37.64874 1.000 43.97545 195 PRO B CA 1
ATOM 3073 C C . PRO B 1 177 ? 22.45748 -18.05584 38.86848 1.000 38.74970 195 PRO B C 1
ATOM 3074 O O . PRO B 1 177 ? 23.52028 -18.62121 39.11921 1.000 39.72810 195 PRO B O 1
ATOM 3078 N N A CYS B 1 178 ? 21.95975 -17.09192 39.64179 0.700 42.36134 196 CYS B N 1
ATOM 3079 N N B CYS B 1 178 ? 21.92878 -17.10897 39.63830 0.300 42.32335 196 CYS B N 1
ATOM 3080 C CA A CYS B 1 178 ? 22.49953 -16.93894 40.98643 0.700 41.02379 196 CYS B CA 1
ATOM 3081 C CA B CYS B 1 178 ? 22.39366 -16.90594 41.00251 0.300 41.07019 196 CYS B CA 1
ATOM 3082 C C A CYS B 1 178 ? 22.04317 -18.13126 41.83010 0.700 41.79574 196 CYS B C 1
ATOM 3083 C C B CYS B 1 178 ? 22.07970 -18.15054 41.82480 0.300 41.72663 196 CYS B C 1
ATOM 3084 O O A CYS B 1 178 ? 21.34416 -19.03149 41.35242 0.700 39.94802 196 CYS B O 1
ATOM 3085 O O B CYS B 1 178 ? 21.50986 -19.11666 41.30695 0.300 40.08533 196 CYS B O 1
ATOM 3090 N N . SER B 1 179 ? 22.42708 -18.14205 43.10900 1.000 40.36790 197 SER B N 1
ATOM 3091 C CA . SER B 1 179 ? 22.24640 -19.34514 43.90740 1.000 40.94860 197 SER B CA 1
ATOM 3092 C C . SER B 1 179 ? 20.82973 -19.51985 44.43498 1.000 40.94689 197 SER B C 1
ATOM 3093 O O . SER B 1 179 ? 20.51312 -20.61082 44.91556 1.000 42.88676 197 SER B O 1
ATOM 3096 N N . LEU B 1 180 ? 19.98057 -18.49172 44.36133 1.000 35.89492 198 LEU B N 1
ATOM 3097 C CA . LEU B 1 180 ? 18.61074 -18.55772 44.88828 1.000 35.36557 198 LEU B CA 1
ATOM 3098 C C . LEU B 1 180 ? 18.58938 -19.01154 46.35215 1.000 38.49297 198 LEU B C 1
ATOM 3099 O O . LEU B 1 180 ? 17.67810 -19.71279 46.79648 1.000 39.61836 198 LEU B O 1
ATOM 3104 N N . SER B 1 181 ? 19.59041 -18.58136 47.10117 1.000 39.59093 199 SER B N 1
ATOM 3105 C CA . SER B 1 181 ? 19.75180 -18.96915 48.50352 1.000 37.47959 199 SER B CA 1
ATOM 3106 C C . SER B 1 181 ? 18.80262 -18.20773 49.42650 1.000 42.41719 199 SER B C 1
ATOM 3107 O O . SER B 1 181 ? 18.38439 -17.08648 49.13493 1.000 40.31805 199 SER B O 1
ATOM 3110 N N . VAL B 1 182 ? 18.47612 -18.82704 50.56715 1.000 40.58158 200 VAL B N 1
ATOM 3111 C CA . VAL B 1 182 ? 17.80396 -18.14691 51.66668 1.000 43.66961 200 VAL B CA 1
ATOM 3112 C C . VAL B 1 182 ? 18.65242 -18.15244 52.93729 1.000 44.28457 200 VAL B C 1
ATOM 3113 O O . VAL B 1 182 ? 18.16809 -17.77357 54.00026 1.000 48.05010 200 VAL B O 1
ATOM 3117 N N . ALA B 1 183 ? 19.92380 -18.53875 52.83412 1.000 42.43202 201 ALA B N 1
ATOM 3118 C CA . ALA B 1 183 ? 20.79159 -18.65476 54.00020 1.000 45.73115 201 ALA B CA 1
ATOM 3119 C C . ALA B 1 183 ? 20.93745 -17.31566 54.71166 1.000 48.85574 201 ALA B C 1
ATOM 3120 O O . ALA B 1 183 ? 21.41319 -16.33446 54.12187 1.000 45.86935 201 ALA B O 1
ATOM 3122 N N . GLY B 1 184 ? 20.54738 -17.28754 55.98839 1.000 46.92461 202 GLY B N 1
ATOM 3123 C CA . GLY B 1 184 ? 20.65457 -16.09638 56.80910 1.000 49.98834 202 GLY B CA 1
ATOM 3124 C C . GLY B 1 184 ? 19.70029 -14.98053 56.45960 1.000 51.13950 202 GLY B C 1
ATOM 3125 O O . GLY B 1 184 ? 19.85598 -13.87322 56.97319 1.000 50.79655 202 GLY B O 1
ATOM 3126 N N . ASN B 1 185 ? 18.72097 -15.22370 55.59223 1.000 46.69957 203 ASN B N 1
ATOM 3127 C CA . ASN B 1 185 ? 17.78764 -14.18100 55.20776 1.000 46.98841 203 ASN B CA 1
ATOM 3128 C C . ASN B 1 185 ? 16.63515 -14.09963 56.19738 1.000 44.95350 203 ASN B C 1
ATOM 3129 O O . ASN B 1 185 ? 16.11372 -15.12111 56.65669 1.000 47.38353 203 ASN B O 1
ATOM 3134 N N . VAL B 1 186 ? 16.26486 -12.87147 56.54831 1.000 45.48677 204 VAL B N 1
ATOM 3135 C CA . VAL B 1 186 ? 15.06089 -12.60731 57.32228 1.000 48.86944 204 VAL B CA 1
ATOM 3136 C C . VAL B 1 186 ? 13.93824 -12.33372 56.33381 1.000 51.06146 204 VAL B C 1
ATOM 3137 O O . VAL B 1 186 ? 14.06553 -11.46096 55.46756 1.000 51.66477 204 VAL B O 1
ATOM 3141 N N . LEU B 1 187 ? 12.85314 -13.09723 56.43847 1.000 47.97847 205 LEU B N 1
ATOM 3142 C CA . LEU B 1 187 ? 11.77823 -13.01301 55.45326 1.000 52.58342 205 LEU B CA 1
ATOM 3143 C C . LEU B 1 187 ? 10.50621 -12.40275 56.01042 1.000 53.46861 205 LEU B C 1
ATOM 3144 O O . LEU B 1 187 ? 9.64125 -11.98607 55.23298 1.000 52.90525 205 LEU B O 1
ATOM 3149 N N . VAL B 1 188 ? 10.37092 -12.35298 57.32998 1.000 53.50353 206 VAL B N 1
ATOM 3150 C CA . VAL B 1 188 ? 9.25683 -11.69490 57.98892 1.000 56.70088 206 VAL B CA 1
ATOM 3151 C C . VAL B 1 188 ? 9.84971 -10.56457 58.80796 1.000 59.54110 206 VAL B C 1
ATOM 3152 O O . VAL B 1 188 ? 10.74032 -10.79850 59.63455 1.000 55.25990 206 VAL B O 1
ATOM 3156 N N . GLY B 1 189 ? 9.40125 -9.33988 58.54273 1.000 62.95601 207 GLY B N 1
ATOM 3157 C CA . GLY B 1 189 ? 9.87379 -8.20122 59.31015 1.000 63.42963 207 GLY B CA 1
ATOM 3158 C C . GLY B 1 189 ? 11.28054 -7.75968 58.97285 1.000 63.35187 207 GLY B C 1
ATOM 3159 O O . GLY B 1 189 ? 11.97458 -7.21201 59.83288 1.000 64.28346 207 GLY B O 1
ATOM 3160 N N . ASN B 1 190 ? 11.72433 -7.98698 57.74188 1.000 63.15908 208 ASN B N 1
ATOM 3161 C CA . ASN B 1 190 ? 13.04275 -7.53392 57.31262 1.000 65.86076 208 ASN B CA 1
ATOM 3162 C C . ASN B 1 190 ? 13.04870 -6.00997 57.27743 1.000 76.98564 208 ASN B C 1
ATOM 3163 O O . ASN B 1 190 ? 12.37804 -5.39745 56.43920 1.000 74.85033 208 ASN B O 1
ATOM 3168 N N . LYS B 1 191 ? 13.79465 -5.39672 58.20158 1.000 85.91361 209 LYS B N 1
ATOM 3169 C CA . LYS B 1 191 ? 13.81941 -3.94002 58.29599 1.000 87.24235 209 LYS B CA 1
ATOM 3170 C C . LYS B 1 191 ? 14.55136 -3.32067 57.11057 1.000 88.38057 209 LYS B C 1
ATOM 3171 O O . LYS B 1 191 ? 14.10365 -2.30882 56.55714 1.000 91.58326 209 LYS B O 1
ATOM 3177 N N . THR B 1 192 ? 15.66937 -3.91985 56.70082 1.000 79.74036 210 THR B N 1
ATOM 3178 C CA . THR B 1 192 ? 16.46637 -3.41654 55.58690 1.000 78.92486 210 THR B CA 1
ATOM 3179 C C . THR B 1 192 ? 15.76913 -3.62246 54.24321 1.000 81.01698 210 THR B C 1
ATOM 3180 O O . THR B 1 192 ? 15.21014 -2.68034 53.66888 1.000 81.58746 210 THR B O 1
ATOM 3184 N N . HIS B 1 193 ? 15.81576 -4.85811 53.73686 1.000 75.66773 211 HIS B N 1
ATOM 3185 C CA . HIS B 1 193 ? 15.22571 -5.24801 52.45482 1.000 68.60519 211 HIS B CA 1
ATOM 3186 C C . HIS B 1 193 ? 13.73774 -5.53909 52.66737 1.000 65.57484 211 HIS B C 1
ATOM 3187 O O . HIS B 1 193 ? 13.29800 -6.68834 52.74332 1.000 62.60120 211 HIS B O 1
ATOM 3194 N N . ARG B 1 194 ? 12.94294 -4.46320 52.74313 1.000 68.56925 212 ARG B N 1
ATOM 3195 C CA . ARG B 1 194 ? 11.53709 -4.58902 53.13648 1.000 69.60193 212 ARG B CA 1
ATOM 3196 C C . ARG B 1 194 ? 10.72921 -5.41898 52.14148 1.000 64.80651 212 ARG B C 1
ATOM 3197 O O . ARG B 1 194 ? 9.80876 -6.14573 52.53424 1.000 64.06499 212 ARG B O 1
ATOM 3205 N N . THR B 1 195 ? 11.03050 -5.29626 50.84713 1.000 64.39991 213 THR B N 1
ATOM 3206 C CA . THR B 1 195 ? 10.30126 -5.99644 49.79565 1.000 61.05225 213 THR B CA 1
ATOM 3207 C C . THR B 1 195 ? 10.92622 -7.34191 49.44102 1.000 58.38339 213 THR B C 1
ATOM 3208 O O . THR B 1 195 ? 10.79141 -7.79910 48.29653 1.000 53.77710 213 THR B O 1
ATOM 3212 N N . ILE B 1 196 ? 11.58567 -7.99922 50.40092 1.000 58.502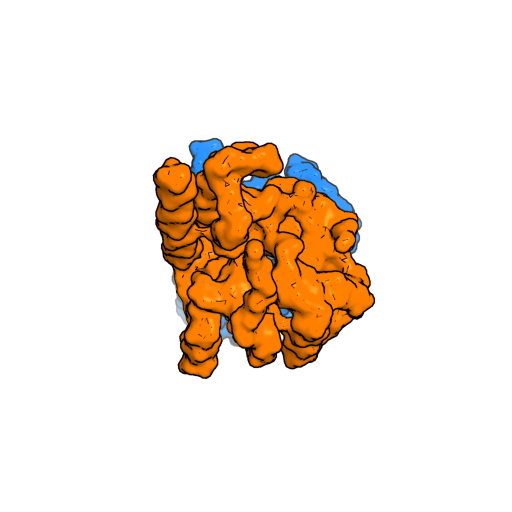50 214 ILE B N 1
ATOM 3213 C CA . ILE B 1 196 ? 12.39109 -9.17764 50.09170 1.000 54.95715 214 ILE B CA 1
ATOM 3214 C C . ILE B 1 196 ? 11.53137 -10.30319 49.53383 1.000 51.66490 214 ILE B C 1
ATOM 3215 O O . ILE B 1 196 ? 11.93697 -11.00364 48.59971 1.000 49.69567 214 ILE B O 1
ATOM 3220 N N . VAL B 1 197 ? 10.33521 -10.49857 50.08145 1.000 46.97286 215 VAL B N 1
ATOM 3221 C CA . VAL B 1 197 ? 9.52199 -11.62839 49.64421 1.000 46.82132 215 VAL B CA 1
ATOM 3222 C C . VAL B 1 197 ? 9.03699 -11.40600 48.21874 1.000 49.95152 215 VAL B C 1
ATOM 3223 O O . VAL B 1 197 ? 9.11122 -12.30637 47.37152 1.000 47.96682 215 VAL B O 1
ATOM 3227 N N . ALA B 1 198 ? 8.56032 -10.19300 47.92632 1.000 47.53913 216 ALA B N 1
ATOM 3228 C CA . ALA B 1 198 ? 8.10237 -9.89212 46.57301 1.000 53.70086 216 ALA B CA 1
ATOM 3229 C C . ALA B 1 198 ? 9.24879 -9.98212 45.57121 1.000 49.44894 216 ALA B C 1
ATOM 3230 O O . ALA B 1 198 ? 9.05066 -10.41032 44.42637 1.000 50.77533 216 ALA B O 1
ATOM 3232 N N . ASP B 1 199 ? 10.46181 -9.59275 45.98373 1.000 51.13038 217 ASP B N 1
ATOM 3233 C CA . ASP B 1 199 ? 11.61015 -9.65354 45.07820 1.000 48.15405 217 ASP B CA 1
ATOM 3234 C C . ASP B 1 199 ? 11.94751 -11.09705 44.71466 1.000 49.65648 217 ASP B C 1
ATOM 3235 O O . ASP B 1 199 ? 12.12747 -11.42507 43.53158 1.000 47.25282 217 ASP B O 1
ATOM 3240 N N . TYR B 1 200 ? 12.03136 -11.97486 45.71957 1.000 47.54938 218 TYR B N 1
ATOM 3241 C CA . TYR B 1 200 ? 12.23210 -13.39967 45.46457 1.000 47.17172 218 TYR B CA 1
ATOM 3242 C C . TYR B 1 200 ? 11.20761 -13.94073 44.48202 1.000 46.65585 218 TYR B C 1
ATOM 3243 O O . TYR B 1 200 ? 11.55321 -14.63851 43.52569 1.000 44.37946 218 TYR B O 1
ATOM 3252 N N . ARG B 1 201 ? 9.92746 -13.65768 44.71845 1.000 46.18245 219 ARG B N 1
ATOM 3253 C CA . ARG B 1 201 ? 8.90610 -14.26844 43.87392 1.000 45.22761 219 ARG B CA 1
ATOM 3254 C C . ARG B 1 201 ? 8.99665 -13.7521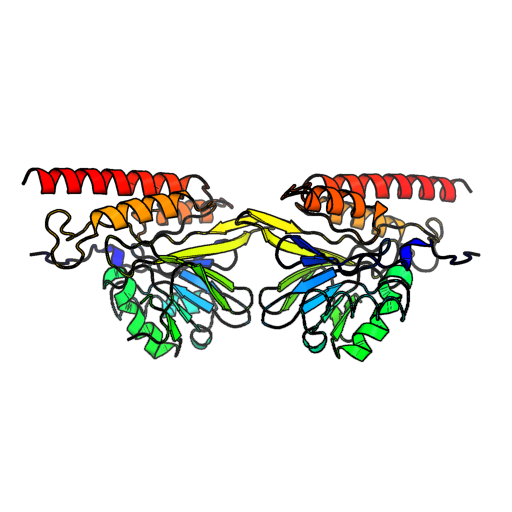3 42.44638 1.000 46.41379 219 ARG B C 1
ATOM 3255 O O . ARG B 1 201 ? 8.78229 -14.51057 41.49115 1.000 44.27645 219 ARG B O 1
ATOM 3263 N N . ALA B 1 202 ? 9.32684 -12.46874 42.28002 1.000 46.31075 220 ALA B N 1
ATOM 3264 C CA . ALA B 1 202 ? 9.51904 -11.93204 40.93578 1.000 48.43709 220 ALA B CA 1
ATOM 3265 C C . ALA B 1 202 ? 10.76033 -12.52633 40.28714 1.000 49.00708 220 ALA B C 1
ATOM 3266 O O . ALA B 1 202 ? 10.78050 -12.77503 39.07691 1.000 45.44681 220 ALA B O 1
ATOM 3268 N N . SER B 1 203 ? 11.80237 -12.77711 41.07990 1.000 45.40368 221 SER B N 1
ATOM 3269 C CA . SER B 1 203 ? 13.02412 -13.35102 40.52943 1.000 46.51829 221 SER B CA 1
ATOM 3270 C C . SER B 1 203 ? 12.80992 -14.79162 40.09216 1.000 46.81940 221 SER B C 1
ATOM 3271 O O . SER B 1 203 ? 13.34491 -15.20855 39.05848 1.000 42.54596 221 SER B O 1
ATOM 3274 N N . PHE B 1 204 ? 12.05546 -15.57375 40.87583 1.000 39.10102 222 PHE B N 1
ATOM 3275 C CA . PHE B 1 204 ? 11.66697 -16.90980 40.42643 1.000 43.79393 222 PHE B CA 1
ATOM 3276 C C . PHE B 1 204 ? 10.94178 -16.84578 39.08417 1.000 45.47441 222 PHE B C 1
ATOM 3277 O O . PHE B 1 204 ? 11.23235 -17.62923 38.17681 1.000 43.18419 222 PHE B O 1
ATOM 3285 N N . ALA B 1 205 ? 9.96735 -15.93958 38.95438 1.000 44.74484 223 ALA B N 1
ATOM 3286 C CA . ALA B 1 205 ? 9.23003 -15.81971 37.69243 1.000 45.82704 223 ALA B CA 1
ATOM 3287 C C . ALA B 1 205 ? 10.14768 -15.43505 36.53675 1.000 50.83597 223 ALA B C 1
ATOM 3288 O O . ALA B 1 205 ? 10.03511 -15.99207 35.43531 1.000 49.26203 223 ALA B O 1
ATOM 3290 N N . LYS B 1 206 ? 11.04867 -14.46900 36.76131 1.000 49.35965 224 LYS B N 1
ATOM 3291 C CA . LYS B 1 206 ? 11.98386 -14.04901 35.71368 1.000 49.60561 224 LYS B CA 1
ATOM 3292 C C . LYS B 1 206 ? 12.80214 -15.22577 35.19852 1.000 52.55279 224 LYS B C 1
ATOM 3293 O O . LYS B 1 206 ? 12.93289 -15.42516 33.98129 1.000 50.10990 224 LYS B O 1
ATOM 3299 N N . LEU B 1 207 ? 13.37968 -16.00824 36.11706 1.000 46.95029 225 LEU B N 1
ATOM 3300 C CA . LEU B 1 207 ? 14.25346 -17.10842 35.71595 1.000 49.22778 225 LEU B CA 1
ATOM 3301 C C . LEU B 1 207 ? 13.48851 -18.17814 34.95280 1.000 53.68106 225 LEU B C 1
ATOM 3302 O O . LEU B 1 207 ? 13.99866 -18.73070 33.96816 1.000 51.80678 225 LEU B O 1
ATOM 3307 N N . ARG B 1 208 ? 12.26427 -18.48472 35.38940 1.000 49.26561 226 ARG B N 1
ATOM 3308 C CA . ARG B 1 208 ? 11.43501 -19.43744 34.65259 1.000 54.72961 226 ARG B CA 1
ATOM 3309 C C . ARG B 1 208 ? 11.18478 -19.01593 33.21245 1.000 55.65400 226 ARG B C 1
ATOM 3310 O O . ARG B 1 208 ? 11.03856 -19.87621 32.33547 1.000 59.66981 226 ARG B O 1
ATOM 3318 N N . ALA B 1 209 ? 11.06776 -17.71511 32.95112 1.000 54.99581 227 ALA B N 1
ATOM 3319 C CA . ALA B 1 209 ? 10.74483 -17.23548 31.61224 1.000 55.07233 227 ALA B CA 1
ATOM 3320 C C . ALA B 1 209 ? 11.94287 -17.22448 30.66214 1.000 55.57643 227 ALA B C 1
ATOM 3321 O O . ALA B 1 209 ? 11.82116 -16.69941 29.54536 1.000 55.57934 227 ALA B O 1
ATOM 3323 N N . ILE B 1 210 ? 13.08783 -17.77925 31.05105 1.000 49.77720 228 ILE B N 1
ATOM 3324 C CA . ILE B 1 210 ? 14.27684 -17.78619 30.20207 1.000 54.49068 228 ILE B CA 1
ATOM 3325 C C . ILE B 1 210 ? 14.44474 -19.18931 29.63289 1.000 56.11533 228 ILE B C 1
ATOM 3326 O O . ILE B 1 210 ? 14.81299 -20.11469 30.38439 1.000 55.76655 228 ILE B O 1
ATOM 3331 N N . PRO B 1 211 ? 14.20181 -19.40210 28.33853 1.000 53.90201 229 PRO B N 1
ATOM 3332 C CA . PRO B 1 211 ? 14.58627 -20.66935 27.71378 1.000 53.64909 229 PRO B CA 1
ATOM 3333 C C . PRO B 1 211 ? 16.07264 -20.90889 27.90016 1.000 53.73566 229 PRO B C 1
ATOM 3334 O O . PRO B 1 211 ? 16.89430 -20.02915 27.63671 1.000 52.23908 229 PRO B O 1
ATOM 3338 N N . THR B 1 212 ? 16.41367 -22.11907 28.33365 1.000 54.64366 230 THR B N 1
ATOM 3339 C CA . THR B 1 212 ? 17.77511 -22.43544 28.74248 1.000 53.32451 230 THR B CA 1
ATOM 3340 C C . THR B 1 212 ? 18.11026 -23.86725 28.35379 1.000 50.73417 230 THR B C 1
ATOM 3341 O O . THR B 1 212 ? 17.57692 -24.81639 28.93633 1.000 52.85322 230 THR B O 1
ATOM 3345 N N . ASP B 1 213 ? 19.02461 -24.02322 27.40049 1.000 53.28950 231 ASP B N 1
ATOM 3346 C CA . ASP B 1 213 ? 19.51376 -25.35621 27.07336 1.000 54.44270 231 ASP B CA 1
ATOM 3347 C C . ASP B 1 213 ? 20.51828 -25.85747 28.10394 1.000 55.18210 231 ASP B C 1
ATOM 3348 O O . ASP B 1 213 ? 20.52526 -27.04869 28.43992 1.000 55.94322 231 ASP B O 1
ATOM 3353 N N . VAL B 1 214 ? 21.36176 -24.96743 28.61989 1.000 48.43958 232 VAL B N 1
ATOM 3354 C CA . VAL B 1 214 ? 22.47722 -25.34512 29.47452 1.000 46.17883 232 VAL B CA 1
ATOM 3355 C C . VAL B 1 214 ? 22.41705 -24.46358 30.71165 1.000 46.73253 232 VAL B C 1
ATOM 3356 O O . VAL B 1 214 ? 22.57758 -23.23896 30.62135 1.000 50.48748 232 VAL B O 1
ATOM 3360 N N . MET B 1 215 ? 22.15272 -25.06539 31.85497 1.000 45.78389 233 MET B N 1
ATOM 3361 C CA . MET B 1 215 ? 22.17637 -24.32261 33.10798 1.000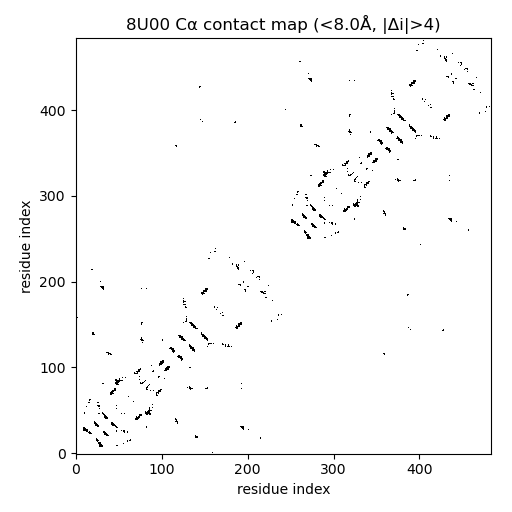 40.97582 233 MET B CA 1
ATOM 3362 C C . MET B 1 215 ? 23.51504 -24.56483 33.79129 1.000 41.49133 233 MET B C 1
ATOM 3363 O O . MET B 1 215 ? 23.95348 -25.71179 33.91466 1.000 45.57199 233 MET B O 1
ATOM 3368 N N . LEU B 1 216 ? 24.16145 -23.48347 34.22570 1.000 40.28348 234 LEU B N 1
ATOM 3369 C CA . LEU B 1 216 ? 25.50748 -23.53758 34.79635 1.000 37.39761 234 LEU B CA 1
ATOM 3370 C C . LEU B 1 216 ? 25.47335 -22.77704 36.11122 1.000 40.43089 234 LEU B C 1
ATOM 3371 O O . LEU B 1 216 ? 25.74005 -21.56378 36.14724 1.000 36.33709 234 LEU B O 1
ATOM 3376 N N . PRO B 1 217 ? 25.15823 -23.46078 37.20549 1.000 40.06577 235 PRO B N 1
ATOM 3377 C CA . PRO B 1 217 ? 24.90745 -22.78142 38.48116 1.000 39.81614 235 PRO B CA 1
ATOM 3378 C C . PRO B 1 217 ? 26.20082 -22.49673 39.23824 1.000 39.59218 235 PRO B C 1
ATOM 3379 O O . PRO B 1 217 ? 27.29175 -22.92128 38.85591 1.000 37.88705 235 PRO B O 1
ATOM 3383 N N . ALA B 1 218 ? 26.05088 -21.77548 40.35818 1.000 35.77110 236 ALA B N 1
ATOM 3384 C CA . ALA B 1 218 ? 27.19585 -21.30202 41.11232 1.000 35.41711 236 ALA B CA 1
ATOM 3385 C C . ALA B 1 218 ? 27.69212 -22.30781 42.15068 1.000 36.52590 236 ALA B C 1
ATOM 3386 O O . ALA B 1 218 ? 28.82588 -22.17387 42.61714 1.000 36.13351 236 ALA B O 1
ATOM 3388 N N . HIS B 1 219 ? 26.88670 -23.31499 42.50816 1.000 37.74328 237 HIS B N 1
ATOM 3389 C CA . HIS B 1 219 ? 27.31881 -24.40593 43.37536 1.000 39.97743 237 HIS B CA 1
ATOM 3390 C C . HIS B 1 219 ? 27.24699 -25.73834 42.63617 1.000 37.12107 237 HIS B C 1
ATOM 3391 O O . HIS B 1 219 ? 26.27184 -26.01394 41.93595 1.000 39.72472 237 HIS B O 1
ATOM 3398 N N . GLU B 1 220 ? 28.25754 -26.58322 42.86405 1.000 42.92511 238 GLU B N 1
ATOM 3399 C CA . GLU B 1 220 ? 28.36530 -27.86134 42.15703 1.000 44.50267 238 GLU B CA 1
ATOM 3400 C C . GLU B 1 220 ? 27.10292 -28.69998 42.31853 1.000 45.83014 238 GLU B C 1
ATOM 3401 O O . GLU B 1 220 ? 26.57376 -29.24474 41.34204 1.000 43.99582 238 GLU B O 1
ATOM 3407 N N . GLU B 1 221 ? 26.61959 -28.84385 43.55747 1.000 43.97517 239 GLU B N 1
ATOM 3408 C CA . GLU B 1 221 ? 25.47826 -29.72066 43.78698 1.000 42.05293 239 GLU B CA 1
ATOM 3409 C C . GLU B 1 221 ? 24.20169 -29.19855 43.13608 1.000 43.43387 239 GLU B C 1
ATOM 3410 O O . GLU B 1 221 ? 23.26529 -29.97702 42.92297 1.000 44.32779 239 GLU B O 1
ATOM 3416 N N . GLN B 1 222 ? 24.13286 -27.91168 42.80135 1.000 40.04006 240 GLN B N 1
ATOM 3417 C CA . GLN B 1 222 ? 22.93845 -27.40458 42.14411 1.000 36.66996 240 GLN B CA 1
ATOM 3418 C C . GLN B 1 222 ? 22.84919 -27.82995 40.68288 1.000 43.69308 240 GLN B C 1
ATOM 3419 O O . GLN B 1 222 ? 21.77283 -27.71379 40.09501 1.000 43.67519 240 GLN B O 1
ATOM 3425 N N . GLY B 1 223 ? 23.93264 -28.33172 40.10218 1.000 44.63313 241 GLY B N 1
ATOM 3426 C CA . GLY B 1 223 ? 23.92208 -28.76254 38.71423 1.000 45.27614 241 GLY B CA 1
ATOM 3427 C C . GLY B 1 223 ? 24.53073 -30.12884 38.48128 1.000 48.03039 241 GLY B C 1
ATOM 3428 O O . GLY B 1 223 ? 24.60752 -30.58157 37.33168 1.000 51.32115 241 GLY B O 1
ATOM 3429 N N A ASN B 1 224 ? 24.94819 -30.80647 39.55350 0.561 49.07508 242 ASN B N 1
ATOM 3430 N N B ASN B 1 224 ? 24.96283 -30.79437 39.55454 0.439 49.07637 242 ASN B N 1
ATOM 3431 C CA A ASN B 1 224 ? 25.60498 -32.11219 39.44630 0.561 50.55854 242 ASN B CA 1
ATOM 3432 C CA B ASN B 1 224 ? 25.60146 -32.10606 39.45112 0.439 50.56971 242 ASN B CA 1
ATOM 3433 C C A ASN B 1 224 ? 26.80761 -32.03833 38.50732 0.561 52.77624 242 ASN B C 1
ATOM 3434 C C B ASN B 1 224 ? 26.80640 -32.03938 38.51269 0.439 52.74480 242 ASN B C 1
ATOM 3435 O O A ASN B 1 224 ? 27.02045 -32.91354 37.66561 0.561 51.37434 242 ASN B O 1
ATOM 3436 O O B ASN B 1 224 ? 27.01550 -32.91780 37.67336 0.439 51.38536 242 ASN B O 1
ATOM 3445 N N . LEU B 1 225 ? 27.60096 -30.97110 38.65177 1.000 52.56703 243 LEU B N 1
ATOM 3446 C CA . LEU B 1 225 ? 28.65296 -30.69007 37.67535 1.000 49.35157 243 LEU B CA 1
ATOM 3447 C C . LEU B 1 225 ? 29.73374 -31.76153 37.67319 1.000 53.77739 243 LEU B C 1
ATOM 3448 O O . LEU B 1 225 ? 30.26346 -32.10820 36.61011 1.000 52.75638 243 LEU B O 1
ATOM 3453 N N . LEU B 1 226 ? 30.07750 -32.29932 38.84642 1.000 50.99363 244 LEU B N 1
ATOM 3454 C CA . LEU B 1 226 ? 31.12386 -33.31514 38.89820 1.000 54.19343 244 LEU B CA 1
ATOM 3455 C C . LEU B 1 226 ? 30.70576 -34.57054 38.13981 1.000 56.46848 244 LEU B C 1
ATOM 3456 O O . LEU B 1 226 ? 31.48993 -35.12172 37.35430 1.000 57.04085 244 LEU B O 1
ATOM 3461 N N . ALA B 1 227 ? 29.46354 -35.02089 38.33492 1.000 54.58975 245 ALA B N 1
ATOM 3462 C CA . ALA B 1 227 ? 28.99630 -36.19870 37.60778 1.000 57.23687 245 ALA B CA 1
ATOM 3463 C C . ALA B 1 227 ? 28.86972 -35.91858 36.11289 1.000 58.52448 245 ALA B C 1
ATOM 3464 O O . ALA B 1 227 ? 29.14284 -36.80101 35.29240 1.000 61.82265 245 ALA B O 1
ATOM 3466 N N . LYS B 1 228 ? 28.44207 -34.70468 35.74036 1.000 55.56379 246 LYS B N 1
ATOM 3467 C CA . LYS B 1 228 ? 28.36083 -34.35229 34.32195 1.000 56.70422 246 LYS B CA 1
ATOM 3468 C C . LYS B 1 228 ? 29.73460 -34.36774 33.67034 1.000 58.94173 246 LYS B C 1
ATOM 3469 O O . LYS B 1 228 ? 29.88437 -34.83915 32.53661 1.000 59.19607 246 LYS B O 1
ATOM 3475 N N . ARG B 1 229 ? 30.74704 -33.83468 34.36163 1.000 56.82195 247 ARG B N 1
ATOM 3476 C CA . ARG B 1 229 ? 32.10975 -33.88452 33.83601 1.000 58.84029 247 ARG B CA 1
ATOM 3477 C C . ARG B 1 229 ? 32.54818 -35.32393 33.59108 1.000 61.36408 247 ARG B C 1
ATOM 3478 O O . ARG B 1 229 ? 33.20512 -35.61870 32.58507 1.000 61.64531 247 ARG B O 1
ATOM 3486 N N . GLN B 1 230 ? 32.16892 -36.23781 34.48939 1.000 61.75354 248 GLN B N 1
ATOM 3487 C CA . GLN B 1 230 ? 32.46893 -37.65399 34.29680 1.000 64.33316 248 GLN B CA 1
ATOM 3488 C C . GLN B 1 230 ? 31.84192 -38.18359 33.01369 1.000 68.55958 248 GLN B C 1
ATOM 3489 O O . GLN B 1 230 ? 32.51629 -38.81584 32.19127 1.000 71.15047 248 GLN B O 1
ATOM 3495 N N . LYS B 1 231 ? 30.54290 -37.93857 32.82997 1.000 68.28754 249 LYS B N 1
ATOM 3496 C CA . LYS B 1 231 ? 29.85397 -38.43262 31.64313 1.000 72.70623 249 LYS B CA 1
ATOM 3497 C C . LYS B 1 231 ? 30.39668 -37.79288 30.37407 1.000 71.69251 249 LYS B C 1
ATOM 3498 O O . LYS B 1 231 ? 30.32999 -38.39714 29.30083 1.000 73.66085 249 LYS B O 1
ATOM 3504 N N . GLN B 1 232 ? 30.94831 -36.58543 30.47682 1.000 70.36667 250 GLN B N 1
ATOM 3505 C CA . GLN B 1 232 ? 31.61493 -35.98540 29.32767 1.000 69.64279 250 GLN B CA 1
ATOM 3506 C C . GLN B 1 232 ? 32.90919 -36.72134 29.00031 1.000 68.23389 250 GLN B C 1
ATOM 3507 O O . GLN B 1 232 ? 33.19412 -37.00321 27.83092 1.000 69.41791 250 GLN B O 1
ATOM 3513 N N . LEU B 1 233 ? 33.69934 -37.05393 30.02373 1.000 67.09743 251 LEU B N 1
ATOM 3514 C CA . LEU B 1 233 ? 34.94023 -37.78674 29.80593 1.000 69.02149 251 LEU B CA 1
ATOM 3515 C C . LEU B 1 233 ? 34.70338 -39.19624 29.27926 1.000 70.46504 251 LEU B C 1
ATOM 3516 O O . LEU B 1 233 ? 35.60725 -39.77540 28.67249 1.000 69.71786 251 LEU B O 1
ATOM 3521 N N . ARG B 1 234 ? 33.52216 -39.76246 29.50297 1.000 71.10345 252 ARG B N 1
ATOM 3522 C CA . ARG B 1 234 ? 33.19627 -41.07053 28.95931 1.000 75.61281 252 ARG B CA 1
ATOM 3523 C C . ARG B 1 234 ? 32.68618 -40.99873 27.52602 1.000 79.90584 252 ARG B C 1
ATOM 3524 O O . ARG B 1 234 ? 32.44449 -42.04745 26.91550 1.000 82.26866 252 ARG B O 1
ATOM 3532 N N . GLY B 1 235 ? 32.52087 -39.80000 26.97499 1.000 76.14712 253 GLY B N 1
ATOM 3533 C CA . GLY B 1 235 ? 32.12331 -39.64270 25.58735 1.000 78.36889 253 GLY B CA 1
ATOM 3534 C C . GLY B 1 235 ? 30.76688 -39.00527 25.36362 1.000 84.17801 253 GLY B C 1
ATOM 3535 O O . GLY B 1 235 ? 30.36289 -38.87178 24.20063 1.000 83.88305 253 GLY B O 1
ATOM 3536 N N . ASP B 1 236 ? 30.02816 -38.60623 26.39401 1.000 77.46936 254 ASP B N 1
ATOM 3537 C CA . ASP B 1 236 ? 28.74126 -37.95036 26.17296 1.000 79.96265 254 ASP B CA 1
ATOM 3538 C C . ASP B 1 236 ? 28.98525 -36.54563 25.63734 1.000 83.64610 254 ASP B C 1
ATOM 3539 O O . ASP B 1 236 ? 29.51813 -35.70265 26.37389 1.000 83.03350 254 ASP B O 1
ATOM 3544 N N . PRO B 1 237 ? 28.61748 -36.24130 24.38932 1.000 82.50679 255 PRO B N 1
ATOM 3545 C CA . PRO B 1 237 ? 28.88670 -34.90922 23.83892 1.000 79.35370 255 PRO B CA 1
ATOM 3546 C C . PRO B 1 237 ? 27.89926 -33.84901 24.29124 1.000 83.11854 255 PRO B C 1
ATOM 3547 O O . PRO B 1 237 ? 28.04320 -32.68773 23.89305 1.000 85.78355 255 PRO B O 1
ATOM 3551 N N . ASN B 1 238 ? 26.90878 -34.21306 25.10762 1.000 75.89111 256 ASN B N 1
ATOM 3552 C CA . ASN B 1 238 ? 25.88846 -33.28297 25.56424 1.000 70.61954 256 ASN B CA 1
ATOM 3553 C C . ASN B 1 238 ? 25.62103 -33.47306 27.05434 1.000 67.42602 256 ASN B C 1
ATOM 3554 O O . ASN B 1 238 ? 24.48380 -33.34791 27.52153 1.000 62.79066 256 ASN B O 1
ATOM 3559 N N . ALA B 1 239 ? 26.67112 -33.78078 27.81801 1.000 65.04668 257 ALA B N 1
ATOM 3560 C CA . ALA B 1 239 ? 26.50318 -34.07508 29.23464 1.000 61.04391 257 ALA B CA 1
ATOM 3561 C C . ALA B 1 239 ? 25.95890 -32.88875 30.01198 1.000 57.75486 257 ALA B C 1
ATOM 3562 O O . ALA B 1 239 ? 25.35198 -33.08386 31.07416 1.000 60.27651 257 ALA B O 1
ATOM 3564 N N . PHE B 1 240 ? 26.14770 -31.66889 29.51396 1.000 53.39358 258 PHE B N 1
ATOM 3565 C CA . PHE B 1 240 ? 25.71542 -30.47124 30.22013 1.000 52.20442 258 PHE B CA 1
ATOM 3566 C C . PHE B 1 240 ? 24.41251 -29.88924 29.69098 1.000 55.10724 258 PHE B C 1
ATOM 3567 O O . PHE B 1 240 ? 23.96985 -28.85038 30.19067 1.000 46.56922 258 PHE B O 1
ATOM 3575 N N . VAL B 1 241 ? 23.78709 -30.53106 28.70456 1.000 54.82494 259 VAL B N 1
ATOM 3576 C CA . VAL B 1 241 ? 22.57592 -30.02845 28.06258 1.000 50.90585 259 VAL B CA 1
ATOM 3577 C C . VAL B 1 241 ? 21.36765 -30.68821 28.71134 1.000 57.74586 259 VAL B C 1
ATOM 3578 O O . VAL B 1 241 ? 21.24362 -31.91980 28.70123 1.000 60.41861 259 VAL B O 1
ATOM 3582 N N . ASP B 1 242 ? 20.46535 -29.86418 29.26477 1.000 54.86541 260 ASP B N 1
ATOM 3583 C CA . ASP B 1 242 ? 19.19501 -30.30838 29.82704 1.000 59.39271 260 ASP B CA 1
ATOM 3584 C C . ASP B 1 242 ? 18.22750 -29.13114 29.82979 1.000 59.46299 260 ASP B C 1
ATOM 3585 O O . ASP B 1 242 ? 18.19194 -28.35675 30.79875 1.000 59.31052 260 ASP B O 1
ATOM 3590 N N . PRO B 1 243 ? 17.43186 -28.97234 28.77193 1.000 59.71045 261 PRO B N 1
ATOM 3591 C CA . PRO B 1 243 ? 16.55010 -27.79602 28.67231 1.000 58.01026 261 PRO B CA 1
ATOM 3592 C C . PRO B 1 243 ? 15.55356 -27.65978 29.80883 1.000 60.43515 261 PRO B C 1
ATOM 3593 O O . PRO B 1 243 ? 14.99911 -26.56984 29.99592 1.000 59.44611 261 PRO B O 1
ATOM 3597 N N . THR B 1 244 ? 15.30515 -28.71437 30.57562 1.000 57.83623 262 THR B N 1
ATOM 3598 C CA . THR B 1 244 ? 14.35862 -28.63012 31.67433 1.000 58.06553 262 THR B CA 1
ATOM 3599 C C . THR B 1 244 ? 15.01844 -28.22570 32.98345 1.000 55.76623 262 THR B C 1
ATOM 3600 O O . THR B 1 244 ? 14.31278 -28.03001 33.98233 1.000 53.65851 262 THR B O 1
ATOM 3604 N N . GLU B 1 245 ? 16.34470 -28.06247 33.00467 1.000 53.34593 263 GLU B N 1
ATOM 3605 C CA . GLU B 1 245 ? 17.02854 -28.01492 34.29535 1.000 55.46332 263 GLU B CA 1
ATOM 3606 C C . GLU B 1 245 ? 16.77671 -26.70326 35.03057 1.000 51.67614 263 GLU B C 1
ATOM 3607 O O . GLU B 1 245 ? 16.56305 -26.71271 36.24711 1.000 49.86325 263 GLU B O 1
ATOM 3613 N N . LEU B 1 246 ? 16.79784 -25.56409 34.32709 1.000 46.71233 264 LEU B N 1
ATOM 3614 C CA . LEU B 1 246 ? 16.59218 -24.28900 35.01680 1.000 49.96920 264 LEU B CA 1
ATOM 3615 C C . LEU B 1 246 ? 15.20426 -24.21821 35.65354 1.000 51.23152 264 LEU B C 1
ATOM 3616 O O . LEU B 1 246 ? 15.05135 -23.72109 36.78470 1.000 47.09070 264 LEU B O 1
ATOM 3621 N N . ALA B 1 247 ? 14.18296 -24.71327 34.94483 1.000 48.77407 265 ALA B N 1
ATOM 3622 C CA . ALA B 1 247 ? 12.83810 -24.77796 35.51415 1.000 48.48682 265 ALA B CA 1
ATOM 3623 C C . ALA B 1 247 ? 12.82356 -25.62080 36.78160 1.000 51.43965 265 ALA B C 1
ATOM 3624 O O . ALA B 1 247 ? 12.22943 -25.23022 37.79548 1.000 49.14648 265 ALA B O 1
ATOM 3626 N N . ARG B 1 248 ? 13.48706 -26.78221 36.74652 1.000 49.56384 266 ARG B N 1
ATOM 3627 C CA . ARG B 1 248 ? 13.50319 -27.64685 37.92030 1.000 52.23021 266 ARG B CA 1
ATOM 3628 C C . ARG B 1 248 ? 14.28769 -27.02063 39.06660 1.000 49.00296 266 ARG B C 1
ATOM 3629 O O . ARG B 1 248 ? 13.91685 -27.18800 40.23503 1.000 50.00094 266 ARG B O 1
ATOM 3637 N N . PHE B 1 249 ? 15.35570 -26.28737 38.75619 1.000 47.62726 267 PHE B N 1
ATOM 3638 C CA . PHE B 1 249 ? 16.14158 -25.63483 39.79963 1.000 46.70573 267 PHE B CA 1
ATOM 3639 C C . PHE B 1 249 ? 15.35744 -24.50554 40.45045 1.000 49.53056 267 PHE B C 1
ATOM 3640 O O . PHE B 1 249 ? 15.40574 -24.32788 41.67677 1.000 42.27124 267 PHE B O 1
ATOM 3648 N N . VAL B 1 250 ? 14.62215 -23.73355 39.65313 1.000 42.97829 268 VAL B N 1
ATOM 3649 C CA . VAL B 1 250 ? 13.80055 -22.67083 40.22397 1.000 46.95092 268 VAL B CA 1
ATOM 3650 C C . VAL B 1 250 ? 12.71180 -23.26123 41.10524 1.000 47.84469 268 VAL B C 1
ATOM 3651 O O . VAL B 1 250 ? 12.49285 -22.80262 42.23276 1.000 45.31023 268 VAL B O 1
ATOM 3655 N N . ASP B 1 251 ? 12.03118 -24.30194 40.61453 1.000 45.59427 269 ASP B N 1
ATOM 3656 C CA . ASP B 1 251 ? 10.98183 -24.94924 41.40366 1.000 49.64048 269 ASP B CA 1
ATOM 3657 C C . ASP B 1 251 ? 11.51913 -25.45320 42.73222 1.000 46.44500 269 ASP B C 1
ATOM 3658 O O . ASP B 1 251 ? 10.85189 -25.33353 43.76766 1.000 49.24491 269 ASP B O 1
ATOM 3663 N N . ALA B 1 252 ? 12.70654 -26.06013 42.71030 1.000 44.66257 270 ALA B N 1
ATOM 3664 C CA . ALA B 1 252 ? 13.28791 -26.61257 43.92671 1.000 44.34258 270 ALA B CA 1
ATOM 3665 C C . ALA B 1 252 ? 13.70400 -25.50598 44.88631 1.000 48.06920 270 ALA B C 1
ATOM 3666 O O . ALA B 1 252 ? 13.49020 -25.61330 46.10058 1.000 45.70542 270 ALA B O 1
ATOM 3668 N N . SER B 1 253 ? 14.30128 -24.43611 44.35602 1.000 46.20188 271 SER B N 1
ATOM 3669 C CA . SER B 1 253 ? 14.68378 -23.30580 45.19521 1.000 46.78023 271 SER B CA 1
ATOM 3670 C C . SER B 1 253 ? 13.46272 -22.62224 45.79382 1.000 47.09551 271 SER B C 1
ATOM 3671 O O . SER B 1 253 ? 13.48358 -22.20280 46.96371 1.000 41.49980 271 SER B O 1
ATOM 3674 N N . GLU B 1 254 ? 12.37735 -22.53311 45.02088 1.000 44.90620 272 GLU B N 1
ATOM 3675 C CA . GLU B 1 254 ? 11.15412 -21.90286 45.51241 1.000 45.45871 272 GLU B CA 1
ATOM 3676 C C . GLU B 1 254 ? 10.47871 -22.75010 46.58529 1.000 48.02836 272 GLU B C 1
ATOM 3677 O O . GLU B 1 254 ? 9.88201 -22.20816 47.53017 1.000 43.08422 272 GLU B O 1
ATOM 3683 N N . ALA B 1 255 ? 10.52695 -24.07954 46.44282 1.000 46.15096 273 ALA B N 1
ATOM 3684 C CA . ALA B 1 255 ? 9.98109 -24.93544 47.49011 1.000 48.19101 273 ALA B CA 1
ATOM 3685 C C . ALA B 1 255 ? 10.72689 -24.71980 48.80228 1.000 46.29686 273 ALA B C 1
ATOM 3686 O O . ALA B 1 255 ? 10.10969 -24.64686 49.87124 1.000 51.15712 273 ALA B O 1
ATOM 3688 N N . ALA B 1 256 ? 12.05585 -24.58931 48.73530 1.000 43.80624 274 ALA B N 1
ATOM 3689 C CA . ALA B 1 256 ? 12.83831 -24.34985 49.94607 1.000 46.65983 274 ALA B CA 1
ATOM 3690 C C . ALA B 1 256 ? 12.57543 -22.95525 50.50079 1.000 47.19723 274 ALA B C 1
ATOM 3691 O O . ALA B 1 256 ? 12.48530 -22.76789 51.72629 1.000 44.99864 274 ALA B O 1
ATOM 3693 N N . PHE B 1 257 ? 12.44769 -21.96652 49.61468 1.000 39.99972 275 PHE B N 1
ATOM 3694 C CA . PHE B 1 257 ? 12.05884 -20.61958 50.02968 1.000 43.60758 275 PHE B CA 1
ATOM 3695 C C . PHE B 1 257 ? 10.71518 -20.63358 50.75144 1.000 47.83928 275 PHE B C 1
ATOM 3696 O O . PHE B 1 257 ? 10.56234 -20.03738 51.83068 1.000 45.93106 275 PHE B O 1
ATOM 3704 N N . ASN B 1 258 ? 9.72328 -21.30322 50.15712 1.000 38.57555 276 ASN B N 1
ATOM 3705 C CA . ASN B 1 258 ? 8.40209 -21.40070 50.76406 1.000 44.62719 276 ASN B CA 1
ATOM 3706 C C . ASN B 1 258 ? 8.46641 -22.01695 52.15648 1.000 46.84292 276 ASN B C 1
ATOM 3707 O O . ASN B 1 258 ? 7.79976 -21.53882 53.07628 1.000 45.27805 276 ASN B O 1
ATOM 3712 N N . LYS B 1 259 ? 9.23281 -23.10081 52.31950 1.000 46.30568 277 LYS B N 1
ATOM 3713 C CA . LYS B 1 259 ? 9.32797 -23.74220 53.62859 1.000 49.56894 277 LYS B CA 1
ATOM 3714 C C . LYS B 1 259 ? 9.97275 -22.81049 54.64831 1.000 49.21829 277 LYS B C 1
ATOM 3715 O O . LYS B 1 259 ? 9.49158 -22.68778 55.77903 1.000 49.04944 277 LYS B O 1
ATOM 3721 N N . GLU B 1 260 ? 11.05179 -22.13106 54.26641 1.000 46.69266 278 GLU B N 1
ATOM 3722 C CA . GLU B 1 260 ? 11.68268 -21.20487 55.20027 1.000 48.88859 278 GLU B CA 1
ATOM 3723 C C . GLU B 1 260 ? 10.74764 -20.04631 55.54722 1.000 51.87313 278 GLU B C 1
ATOM 3724 O O . GLU B 1 260 ? 10.66394 -19.63107 56.71087 1.000 45.54015 278 GLU B O 1
ATOM 3730 N N . LEU B 1 261 ? 10.03090 -19.51863 54.55040 1.000 41.65948 279 LEU B N 1
ATOM 3731 C CA . LEU B 1 261 ? 9.03742 -18.47173 54.78916 1.000 45.86099 279 LEU B CA 1
ATOM 3732 C C . LEU B 1 261 ? 7.98549 -18.93244 55.78959 1.000 49.44600 279 LEU B C 1
ATOM 3733 O O . LEU B 1 261 ? 7.68487 -18.23132 56.77052 1.000 52.15174 279 LEU B O 1
ATOM 3738 N N . ALA B 1 262 ? 7.41596 -20.12051 55.56685 1.000 48.04127 280 ALA B N 1
ATOM 3739 C CA . ALA B 1 262 ? 6.37463 -20.60157 56.47405 1.000 49.67113 280 ALA B CA 1
ATOM 3740 C C . ALA B 1 262 ? 6.91798 -20.77583 57.88418 1.000 53.31856 280 ALA B C 1
ATOM 3741 O O . ALA B 1 262 ? 6.21848 -20.49829 58.86614 1.000 52.05421 280 ALA B O 1
ATOM 3743 N N . ARG B 1 263 ? 8.16856 -21.22588 58.00490 1.000 50.04560 281 ARG B N 1
ATOM 3744 C CA . ARG B 1 263 ? 8.76857 -21.37568 59.32288 1.000 52.41342 281 ARG B CA 1
ATOM 3745 C C . ARG B 1 263 ? 8.86435 -20.03329 60.03481 1.000 55.94554 281 ARG B C 1
ATOM 3746 O O . ARG B 1 263 ? 8.45116 -19.89717 61.19617 1.000 56.76298 281 ARG B O 1
ATOM 3754 N N . GLN B 1 264 ? 9.40225 -19.02230 59.34830 1.000 48.74803 282 GLN B N 1
ATOM 3755 C CA . GLN B 1 264 ? 9.54527 -17.71328 59.97338 1.000 56.66574 282 GLN B CA 1
ATOM 3756 C C . GLN B 1 264 ? 8.19522 -17.09102 60.29049 1.000 57.78900 282 GLN B C 1
ATOM 3757 O O . GLN B 1 264 ? 8.05745 -16.40628 61.31284 1.000 55.86083 282 GLN B O 1
ATOM 3763 N N . GLN B 1 265 ? 7.18093 -17.34955 59.45980 1.000 52.48241 283 GLN B N 1
ATOM 3764 C CA . GLN B 1 265 ? 5.84048 -16.85264 59.75655 1.000 56.22577 283 GLN B CA 1
ATOM 3765 C C . GLN B 1 265 ? 5.26485 -17.50085 61.01238 1.000 60.26117 283 GLN B C 1
ATOM 3766 O O . GLN B 1 265 ? 4.55556 -16.84312 61.78788 1.000 59.84649 283 GLN B O 1
ATOM 3772 N N . ALA B 1 266 ? 5.55601 -18.78734 61.23847 1.000 59.03056 284 ALA B N 1
ATOM 3773 C CA . ALA B 1 266 ? 5.00522 -19.45070 62.41688 1.000 60.32161 284 ALA B CA 1
ATOM 3774 C C . ALA B 1 266 ? 5.69569 -18.99148 63.69341 1.000 65.86732 284 ALA B C 1
ATOM 3775 O O . ALA B 1 266 ? 5.04284 -18.86884 64.73660 1.000 66.77512 284 ALA B O 1
ATOM 3777 N N . ALA B 1 267 ? 6.99775 -18.72084 63.63038 1.000 63.78537 285 ALA B N 1
ATOM 3778 C CA . ALA B 1 267 ? 7.78790 -18.42099 64.82740 1.000 72.37883 285 ALA B CA 1
ATOM 3779 C C . ALA B 1 267 ? 7.43007 -17.06785 65.44463 1.000 71.46277 285 ALA B C 1
ATOM 3780 O O . ALA B 1 267 ? 6.78050 -16.23250 64.80639 1.000 73.62094 285 ALA B O 1
#

Organism: Caulobacter vibrioides (strain ATCC 19089 / CIP 103742 / CB 15) (NCBI:txid190650)

Nearest PDB structures (foldseek):
  8u00-assembly2_B  TM=1.004E+00  e=3.978E-53  Caulobacter vibrioides CB15
  2gmn-assembly1_A  TM=9.497E-01  e=1.876E-29  Bradyrhizobium diazoefficiens USDA 110
  3vqz-assembly1_A  TM=9.238E-01  e=3.998E-25  Serratia marcescens
  5axr-assembly1_A  TM=9.173E-01  e=3.759E-25  Serratia marcescens
  2qjs-assembly1_A  TM=8.987E-01  e=1.661E-22  Stenotrophomonas maltophilia

InterPro domains:
  IPR001279 Metallo-beta-lactamase [PF00753] (46-237)
  IPR001279 Metallo-beta-lactamase [SM00849] (48-237)
  IPR036866 Ribonuclease Z/Hydroxyacylglutathione hydrolase-like [G3DSA:3.60.15.10] (25-284)
  IPR036866 Ribonuclease Z/Hydroxyacylglutathione hydrolase-like [SSF56281] (28-269)
  IPR050855 Metallo-beta-lactamase type 2-like [PTHR42951] (49-183)

Secondary structure (DSSP, 8-state):
-------GGGG-B---EEEETTEEE-SBSSB--EEE--TT-EEEE---SSHHHHHHHHHHHHHTT--GGGEEEEE-S--SHHHHTTHHHHHHHH-PEEB-----SB---TTPEEEETTEEEEEEE--SSSTT-EEEEEEEEETTEEEEEEE------TT---SS-SSSTTHHHHHHHHHHHHHTS--SEE--SBHHHHTHHHHHHHHHTT-TTTT--TTHHHHHHHHHHHHHHHHHHHHHH-/----PPPGGGS-B---EEEETTEEE-SBSSB--EEE--TT-EEEE---SSHHHHHHHHHHHHHTT--GGGEEEEE-S--SHHHHTTHHHHHHHH-PEEEEE---SEEE-TT-EEEETTEEEEEEE--SSSTT-EEEEEEEEETTEEEEEEE------TT---SS-SSSTTHHHHHHHHHHHHHTS--SEE--SBGGGTTHHHHHHHHHTT-TTTT--TTHHHHHHHHHHHHHHHHHHHHHH-